Protein AF-A0A1H1W076-F1 (afdb_monomer_lite)

InterPro domains:
  IPR006626 Parallel beta-helix repeat [SM00710] (114-148)
  IPR006626 Parallel beta-helix repeat [SM00710] (149-171)
  IPR006626 Parallel beta-helix repeat [SM00710] (181-201)
  IPR006626 Parallel beta-helix repeat [SM00710] (210-231)
  IPR006626 Parallel beta-helix repeat [SM00710] (260-280)
  IPR006626 Parallel beta-helix repeat [SM00710] (293-324)
  IPR006626 Parallel beta-helix repeat [SM00710] (325-350)
  IPR006626 Parallel beta-helix repeat [SM00710] (353-384)
  IPR011050 Pectin lyase fold/virulence factor [SSF51126] (23-384)
  IPR012334 Pectin lyase fold [G3DSA:2.160.20.10] (39-392)
  IPR039448 Right handed beta helix domain [PF13229] (134-282)

Secondary structure (DSSP, 8-state):
--------------------------PPPEEEEE-SSS-HHHHHHHHHHHHHT-S-TTS-EEEEEPSSEEEESS-EEEES-EEEEEEES-TTS--EEEE-TT---SEEEEEES-EEEEEES-EEE-S----TT--S--TT-EEEEEES-EEEEEES-EEES-SSEEEEEE--TTPPSSEEEEEEEEES-EEES--EEE-PPPS-S---EEEEEEEES-EEES-SS-EEEE-SSTT-EEEEEES-EE--BSSSEEEEEES-EEEEEES-EEESBSSEEEEEE--TT-SS-----EEEEEES-EEES-SEEEEEE-PPPTTS----EEEEEEES-EEE----SSS-SEEEESS-EEEEEEES-EEES-SSS--EE-TT-EEEEEES-EETTEE--

Foldseek 3Di:
DDDDDDDDDDDPPDDDDDPPPPPPPCDPAAEDEAELDDPSVVVVLVVLAPQQPDPPLVGAHEHEYEADERADQEAREHERRHRYEYFYPDLVRGYEDEHHPNHDAQENYEYHNYEQYEYASHEYYWDDDDDLPDQDQDRSFEYYEYALYANYEYAHYEYEQGRAAPYEFEHDLPDAAEERTENYYYENYEYYAHAEHEPEDDDDLRGYAYEQHAYEHYEYEQHAHEHEQEDLHPDHEHAEAYQYEYDAYSDAEHYEAEQYEHYEHANYEAENYEHEPYDYEYPLVHQDDDEGAENYEDEHYEEYHHQAYEEHEQAAHNVRDTYEHEAYYYYHYEYENHQDAPDASYEYHNYAYEQYEHAQYEYEHHNYPHNYDGDPYYNYHYYNYYYPNHDDD

Organism: NCBI:txid546871

Sequence (393 aa):
MVTRRSALLLLAALGLGRGSAQAATTSPATTLTVTPTGDYFATVQAHLNTLARRADTGTRYTLQFAPGTYHLRNQWTVTGLQNVHLTSQDPAHPAVLTKGATWGGEYIARFYFGANIRVSDLSFVGNHVYTPADSVVHWADQGLWFASCHDTRVDHCTFTDIGNAAIRHNTSLDDAPGVHSYDHVIEDCTFNNCWQVTTTQEGGTKHGGSRYWTFQRNTLNRMRGAVKFASRTPGAHHGKILDNTWTPTTTNAAVELCSVDEVEVRGNTFTGIRGFVVNGYTNTAQPVGFPWGTNITFAGNTVDGAGDVFRLSFDAYPNGADPTGSNLVIDDNDISHVRTTDSDAIRVANGRVVGLRFTDNRFSAMGSRIVHAFGSSTGVVIAGNSRDGARYP

Radius of gyration: 22.36 Å; chains: 1; bounding box: 54×62×68 Å

Structure (mmCIF, N/CA/C/O backbone):
data_AF-A0A1H1W076-F1
#
_entry.id   AF-A0A1H1W076-F1
#
loop_
_atom_site.group_PDB
_atom_site.id
_atom_site.type_symbol
_atom_site.label_atom_id
_atom_site.label_alt_id
_atom_site.label_comp_id
_atom_site.label_asym_id
_atom_site.label_entity_id
_atom_site.label_seq_id
_atom_site.pdbx_PDB_ins_code
_atom_site.Cartn_x
_atom_site.Cartn_y
_atom_site.Cartn_z
_atom_site.occupancy
_atom_site.B_iso_or_equiv
_atom_site.auth_seq_id
_atom_site.auth_comp_id
_atom_site.auth_asym_id
_atom_site.auth_atom_id
_atom_site.pdbx_PDB_model_num
ATOM 1 N N . MET A 1 1 ? 7.878 -41.249 -36.503 1.00 38.44 1 MET A N 1
ATOM 2 C CA . MET A 1 1 ? 8.551 -42.224 -35.611 1.00 38.44 1 MET A CA 1
ATOM 3 C C . MET A 1 1 ? 9.986 -41.745 -35.481 1.00 38.44 1 MET A C 1
ATOM 5 O O . MET A 1 1 ? 10.651 -41.685 -36.494 1.00 38.44 1 MET A O 1
ATOM 9 N N . VAL A 1 2 ? 10.475 -41.210 -34.370 1.00 33.81 2 VAL A N 1
ATOM 10 C CA . VAL A 1 2 ? 10.440 -41.706 -32.993 1.00 33.81 2 VAL A CA 1
ATOM 11 C C . VAL A 1 2 ? 10.142 -40.542 -32.041 1.00 33.81 2 VAL A C 1
ATOM 13 O O . VAL A 1 2 ? 10.718 -39.467 -32.132 1.00 33.81 2 VAL A O 1
ATOM 16 N N . THR A 1 3 ? 9.183 -40.786 -31.158 1.00 34.12 3 THR A N 1
ATOM 17 C CA . THR A 1 3 ? 8.725 -39.962 -30.033 1.00 34.12 3 THR A CA 1
ATOM 18 C C . THR A 1 3 ? 9.766 -39.824 -28.922 1.00 34.12 3 THR A C 1
ATOM 20 O O . THR A 1 3 ? 10.493 -40.793 -28.695 1.00 34.12 3 THR A O 1
ATOM 23 N N . ARG A 1 4 ? 9.687 -38.718 -28.155 1.00 29.17 4 ARG A N 1
ATOM 24 C CA . ARG A 1 4 ? 10.017 -38.497 -26.713 1.00 29.17 4 ARG A CA 1
ATOM 25 C C . ARG A 1 4 ? 10.687 -37.116 -26.567 1.00 29.17 4 ARG A C 1
ATOM 27 O O . ARG A 1 4 ? 11.554 -36.800 -27.358 1.00 29.17 4 ARG A O 1
ATOM 34 N N . ARG A 1 5 ? 10.389 -36.249 -25.599 1.00 29.48 5 ARG A N 1
ATOM 35 C CA . ARG A 1 5 ? 9.612 -36.330 -24.355 1.00 29.48 5 ARG A CA 1
ATOM 36 C C . ARG A 1 5 ? 9.285 -34.896 -23.927 1.00 29.48 5 ARG A C 1
ATOM 38 O O . ARG A 1 5 ? 10.177 -34.056 -23.898 1.00 29.48 5 ARG A O 1
ATOM 45 N N . SER A 1 6 ? 8.033 -34.665 -23.553 1.00 32.50 6 SER A N 1
ATOM 46 C CA . SER A 1 6 ? 7.587 -33.508 -22.782 1.00 32.50 6 SER A CA 1
ATOM 47 C C . SER A 1 6 ? 8.297 -33.500 -21.426 1.00 32.50 6 SER A C 1
ATOM 49 O O . SER A 1 6 ? 8.219 -34.487 -20.691 1.00 32.50 6 SER A O 1
ATOM 51 N N . ALA A 1 7 ? 8.998 -32.415 -21.102 1.00 29.00 7 ALA A N 1
ATOM 52 C CA . ALA A 1 7 ? 9.530 -32.167 -19.768 1.00 29.00 7 ALA A CA 1
ATOM 53 C C . ALA A 1 7 ? 8.575 -31.211 -19.048 1.00 29.00 7 ALA A C 1
ATOM 55 O O . ALA A 1 7 ? 8.544 -30.012 -19.303 1.00 29.00 7 ALA A O 1
ATOM 56 N N . LEU A 1 8 ? 7.749 -31.815 -18.199 1.00 27.45 8 LEU A N 1
ATOM 57 C CA . LEU A 1 8 ? 6.900 -31.185 -17.201 1.00 27.45 8 LEU A CA 1
ATOM 58 C C . LEU A 1 8 ? 7.810 -30.417 -16.223 1.00 27.45 8 LEU A C 1
ATOM 60 O O . LEU A 1 8 ? 8.633 -31.042 -15.550 1.00 27.45 8 LEU A O 1
ATOM 64 N N . LEU A 1 9 ? 7.712 -29.086 -16.169 1.00 30.20 9 LEU A N 1
ATOM 65 C CA . LEU A 1 9 ? 8.436 -28.300 -15.170 1.00 30.20 9 LEU A CA 1
ATOM 66 C C . LEU A 1 9 ? 7.696 -28.419 -13.833 1.00 30.20 9 LEU A C 1
ATOM 68 O O . LEU A 1 9 ? 6.549 -28.002 -13.687 1.00 30.20 9 LEU A O 1
ATOM 72 N N . LEU A 1 10 ? 8.366 -29.064 -12.887 1.00 26.91 10 LEU A N 1
ATOM 73 C CA . LEU A 1 10 ? 7.917 -29.311 -11.529 1.00 26.91 10 LEU A CA 1
ATOM 74 C C . LEU A 1 10 ? 7.926 -27.986 -10.749 1.00 26.91 10 LEU A C 1
ATOM 76 O O . LEU A 1 10 ? 8.981 -27.381 -10.561 1.00 26.91 10 LEU A O 1
ATOM 80 N N . LEU A 1 11 ? 6.750 -27.550 -10.294 1.00 29.11 11 LEU A N 1
ATOM 81 C CA . LEU A 1 11 ? 6.584 -26.453 -9.342 1.00 29.11 11 LEU A CA 1
ATOM 82 C C . LEU A 1 11 ? 7.223 -26.873 -8.006 1.00 29.11 11 LEU A C 1
ATOM 84 O O . LEU A 1 11 ? 6.679 -27.706 -7.280 1.00 29.11 11 LEU A O 1
ATOM 88 N N . ALA A 1 12 ? 8.391 -26.324 -7.680 1.00 29.67 12 ALA A N 1
ATOM 89 C CA . ALA A 1 12 ? 9.001 -26.492 -6.366 1.00 29.67 12 ALA A CA 1
ATOM 90 C C . ALA A 1 12 ? 8.347 -25.519 -5.374 1.00 29.67 12 ALA A C 1
ATOM 92 O O . ALA A 1 12 ? 8.850 -24.432 -5.106 1.00 29.67 12 ALA A O 1
ATOM 93 N N . ALA A 1 13 ? 7.201 -25.927 -4.833 1.00 36.12 13 ALA A N 1
ATOM 94 C CA . ALA A 1 13 ? 6.641 -25.370 -3.612 1.00 36.12 13 ALA A CA 1
ATOM 95 C C . ALA A 1 13 ? 7.450 -25.889 -2.413 1.00 36.12 13 ALA A C 1
ATOM 97 O O . ALA A 1 13 ? 7.160 -26.962 -1.896 1.00 36.12 13 ALA A O 1
ATOM 98 N N . LEU A 1 14 ? 8.474 -25.153 -1.976 1.00 29.67 14 LEU A N 1
ATOM 99 C CA . LEU A 1 14 ? 9.199 -25.424 -0.729 1.00 29.67 14 LEU A CA 1
ATOM 100 C C . LEU A 1 14 ? 9.643 -24.100 -0.096 1.00 29.67 14 LEU A C 1
ATOM 102 O O . LEU A 1 14 ? 10.648 -23.511 -0.477 1.00 29.67 14 LEU A O 1
ATOM 106 N N . GLY A 1 15 ? 8.848 -23.640 0.869 1.00 28.67 15 GLY A N 1
ATOM 107 C CA . GLY A 1 15 ? 9.110 -22.433 1.656 1.00 28.67 15 GLY A CA 1
ATOM 108 C C . GLY A 1 15 ? 7.948 -21.992 2.552 1.00 28.67 15 GLY A C 1
ATOM 109 O O . GLY A 1 15 ? 7.884 -20.831 2.931 1.00 28.67 15 GLY A O 1
ATOM 110 N N . LEU A 1 16 ? 7.008 -22.887 2.877 1.00 36.59 16 LEU A N 1
ATOM 111 C CA . LEU A 1 16 ? 6.014 -22.673 3.930 1.00 36.59 16 LEU A CA 1
ATOM 112 C C . LEU A 1 16 ? 6.476 -23.424 5.180 1.00 36.59 16 LEU A C 1
ATOM 114 O O . LEU A 1 16 ? 6.319 -24.634 5.304 1.00 36.59 16 LEU A O 1
ATOM 118 N N . GLY A 1 17 ? 7.074 -22.680 6.100 1.00 30.05 17 GLY A N 1
ATOM 119 C CA . GLY A 1 17 ? 7.395 -23.103 7.457 1.00 30.05 17 GLY A CA 1
ATOM 120 C C . GLY A 1 17 ? 7.940 -21.872 8.168 1.00 30.05 17 GLY A C 1
ATOM 121 O O . GLY A 1 17 ? 9.047 -21.448 7.881 1.00 30.05 17 GLY A O 1
ATOM 122 N N . ARG A 1 18 ? 7.207 -21.197 9.052 1.00 34.53 18 ARG A N 1
ATOM 123 C CA . ARG A 1 18 ? 6.439 -21.735 10.173 1.00 34.53 18 ARG A CA 1
ATOM 124 C C . ARG A 1 18 ? 5.202 -20.868 10.427 1.00 34.53 18 ARG A C 1
ATOM 126 O O . ARG A 1 18 ? 5.282 -19.875 11.133 1.00 34.53 18 ARG A O 1
ATOM 133 N N . GLY A 1 19 ? 4.052 -21.285 9.911 1.00 30.75 19 GLY A N 1
ATOM 134 C CA . GLY A 1 19 ? 2.794 -21.006 10.591 1.00 30.75 19 GLY A CA 1
ATOM 135 C C . GLY A 1 19 ? 2.608 -22.124 11.601 1.00 30.75 19 GLY A C 1
ATOM 136 O O . GLY A 1 19 ? 2.270 -23.242 11.217 1.00 30.75 19 GLY A O 1
ATOM 137 N N . SER A 1 20 ? 2.893 -21.875 12.876 1.00 33.06 20 SER A N 1
ATOM 138 C CA . SER A 1 20 ? 2.360 -22.731 13.928 1.00 33.06 20 SER A CA 1
ATOM 139 C C . SER A 1 20 ? 0.842 -22.644 13.830 1.00 33.06 20 SER A C 1
ATOM 141 O O . SER A 1 20 ? 0.233 -21.701 14.328 1.00 33.06 20 SER A O 1
ATOM 143 N N . ALA A 1 21 ? 0.239 -23.622 13.157 1.00 34.47 21 ALA A N 1
ATOM 144 C CA . ALA A 1 21 ? -1.162 -23.955 13.310 1.00 34.47 21 ALA A CA 1
ATOM 145 C C . ALA A 1 21 ? -1.350 -24.434 14.753 1.00 34.47 21 ALA A C 1
ATOM 147 O O . ALA A 1 21 ? -1.397 -25.626 15.047 1.00 34.47 21 ALA A O 1
ATOM 148 N N . GLN A 1 22 ? -1.401 -23.481 15.681 1.00 34.19 22 GLN A N 1
ATOM 149 C CA . GLN A 1 22 ? -2.099 -23.691 16.927 1.00 34.19 22 GLN A CA 1
ATOM 150 C C . GLN A 1 22 ? -3.551 -23.857 16.500 1.00 34.19 22 GLN A C 1
ATOM 152 O O . GLN A 1 22 ? -4.176 -22.917 16.010 1.00 34.19 22 GLN A O 1
ATOM 157 N N . ALA A 1 23 ? -4.041 -25.095 16.568 1.00 32.72 23 ALA A N 1
ATOM 158 C CA . ALA A 1 23 ? -5.455 -25.379 16.441 1.00 32.72 23 ALA A CA 1
ATOM 159 C C . ALA A 1 23 ? -6.182 -24.395 17.361 1.00 32.72 23 ALA A C 1
ATOM 161 O O . ALA A 1 23 ? -6.024 -24.453 18.581 1.00 32.72 23 ALA A O 1
ATOM 162 N N . ALA A 1 24 ? -6.888 -23.436 16.761 1.00 39.03 24 ALA A N 1
ATOM 163 C CA . ALA A 1 24 ? -7.689 -22.478 17.487 1.00 39.03 24 ALA A CA 1
ATOM 164 C C . ALA A 1 24 ? -8.783 -23.280 18.188 1.00 39.03 24 ALA A C 1
ATOM 166 O O . ALA A 1 24 ? -9.799 -23.629 17.592 1.00 39.03 24 ALA A O 1
ATOM 167 N N . THR A 1 25 ? -8.556 -23.618 19.453 1.00 35.50 25 THR A N 1
ATOM 168 C CA . THR A 1 25 ? -9.632 -23.947 20.374 1.00 35.50 25 THR A CA 1
ATOM 169 C C . THR A 1 25 ? -10.514 -22.709 20.412 1.00 35.50 25 THR A C 1
ATOM 171 O O . THR A 1 25 ? -10.170 -21.708 21.039 1.00 35.50 25 THR A O 1
ATOM 174 N N . THR A 1 26 ? -11.596 -22.730 19.635 1.00 40.66 26 THR A N 1
ATOM 175 C CA . THR A 1 26 ? -12.584 -21.659 19.553 1.00 40.66 26 THR A CA 1
ATOM 176 C C . THR A 1 26 ? -13.346 -21.612 20.868 1.00 40.66 26 THR A C 1
ATOM 178 O O . THR A 1 26 ? -14.458 -22.127 20.976 1.00 40.66 26 THR A O 1
ATOM 181 N N . SER A 1 27 ? -12.742 -21.008 21.891 1.00 46.50 27 SER A N 1
ATOM 182 C CA . SER A 1 27 ? -13.518 -20.416 22.972 1.00 46.50 27 SER A CA 1
ATOM 183 C C . SER A 1 27 ? -14.518 -19.447 22.329 1.00 46.50 27 SER A C 1
ATOM 185 O O . SER A 1 27 ? -14.125 -18.709 21.416 1.00 46.50 27 SER A O 1
ATOM 187 N N . PRO A 1 28 ? -15.801 -19.460 22.728 1.00 53.56 28 PRO A N 1
ATOM 188 C CA . PRO A 1 28 ? -16.787 -18.541 22.175 1.00 53.56 28 PRO A CA 1
ATOM 189 C C . PRO A 1 28 ? -16.286 -17.106 22.359 1.00 53.56 28 PRO A C 1
ATOM 191 O O . PRO A 1 28 ? -15.882 -16.725 23.457 1.00 53.56 28 PRO A O 1
ATOM 194 N N . ALA A 1 29 ? -16.244 -16.335 21.271 1.00 66.25 29 ALA A N 1
ATOM 195 C CA . ALA A 1 29 ? -15.734 -14.973 21.311 1.00 66.25 29 ALA A CA 1
ATOM 196 C C . ALA A 1 29 ? -16.646 -14.105 22.187 1.00 66.25 29 ALA A C 1
ATOM 198 O O . ALA A 1 29 ? -17.836 -13.950 21.899 1.00 66.25 29 ALA A O 1
ATOM 199 N N . THR A 1 30 ? -16.092 -13.520 23.247 1.00 88.38 30 THR A N 1
ATOM 200 C CA . THR A 1 30 ? -16.828 -12.560 24.072 1.00 88.38 30 THR A CA 1
ATOM 201 C C . THR A 1 30 ? -17.052 -11.294 23.250 1.00 88.38 30 THR A C 1
ATOM 203 O O . THR A 1 30 ? -16.095 -10.670 22.785 1.00 88.38 30 THR A O 1
ATOM 206 N N . THR A 1 31 ? -18.316 -10.931 23.038 1.00 95.00 31 THR A N 1
ATOM 207 C CA . THR A 1 31 ? -18.697 -9.808 22.172 1.00 95.00 31 THR A CA 1
ATOM 208 C C . THR A 1 31 ? -19.113 -8.600 23.006 1.00 95.00 31 THR A C 1
ATOM 210 O O . THR A 1 31 ? -19.954 -8.710 23.894 1.00 95.00 31 THR A O 1
ATOM 213 N N . LEU A 1 32 ? -18.520 -7.445 22.709 1.00 95.88 32 LEU A N 1
ATOM 214 C CA . LEU A 1 32 ? -18.903 -6.132 23.219 1.00 95.88 32 LEU A CA 1
ATOM 215 C C . LEU A 1 32 ? -19.533 -5.348 22.069 1.00 95.88 32 LEU A C 1
ATOM 217 O O . LEU A 1 32 ? -18.912 -5.221 21.016 1.00 95.88 32 LEU A O 1
ATOM 221 N N . THR A 1 33 ? -20.741 -4.822 22.254 1.00 95.38 33 THR A N 1
ATOM 222 C CA . THR A 1 33 ? -21.458 -4.093 21.199 1.00 95.38 33 THR A CA 1
ATOM 223 C C . THR A 1 33 ? -21.408 -2.589 21.432 1.00 95.38 33 THR A C 1
ATOM 225 O O . THR A 1 33 ? -21.592 -2.118 22.552 1.00 95.38 33 THR A O 1
ATOM 228 N N . VAL A 1 34 ? -21.216 -1.828 20.356 1.00 96.56 34 VAL A N 1
ATOM 229 C CA . VAL A 1 34 ? -21.262 -0.363 20.351 1.00 96.56 34 VAL A CA 1
ATOM 230 C C . VAL A 1 34 ? -22.357 0.097 19.400 1.00 96.56 34 VAL A C 1
ATOM 232 O O . VAL A 1 34 ? -22.385 -0.309 18.243 1.00 96.56 34 VAL A O 1
ATOM 235 N N . THR A 1 35 ? -23.231 0.991 19.853 1.00 95.75 35 THR A N 1
ATOM 236 C CA . THR A 1 35 ? -24.290 1.604 19.034 1.00 95.75 35 THR A CA 1
ATOM 237 C C . THR A 1 35 ? -23.903 3.011 18.571 1.00 95.75 35 THR A C 1
ATOM 239 O O . THR A 1 35 ? -23.186 3.687 19.305 1.00 95.75 35 THR A O 1
ATOM 242 N N . PRO A 1 36 ? -24.412 3.514 17.430 1.00 92.62 36 PRO A N 1
ATOM 243 C CA . PRO A 1 36 ? -24.129 4.877 16.954 1.00 92.62 36 PRO A CA 1
ATOM 244 C C . PRO A 1 36 ? -24.851 5.979 17.756 1.00 92.62 36 PRO A C 1
ATOM 246 O O . PRO A 1 36 ? -24.712 7.166 17.467 1.00 92.62 36 PRO A O 1
ATOM 249 N N . THR A 1 37 ? -25.636 5.609 18.768 1.00 88.31 37 THR A N 1
ATOM 250 C CA . THR A 1 37 ? -26.328 6.523 19.683 1.00 88.31 37 THR A CA 1
ATOM 251 C C . THR A 1 37 ? -25.562 6.702 20.992 1.00 88.31 37 THR A C 1
ATOM 253 O O . THR A 1 37 ? -24.918 5.769 21.467 1.00 88.31 37 THR A O 1
ATOM 256 N N . GLY A 1 38 ? -25.698 7.872 21.621 1.00 89.50 38 GLY A N 1
ATOM 257 C CA . GLY A 1 38 ? -24.999 8.198 22.867 1.00 89.50 38 GLY A CA 1
ATOM 258 C C . GLY A 1 38 ? -23.544 8.617 22.636 1.00 89.50 38 GLY A C 1
ATOM 259 O O . GLY A 1 38 ? -23.186 9.075 21.552 1.00 89.50 38 GLY A O 1
ATOM 260 N N . ASP A 1 39 ? -22.705 8.482 23.664 1.00 87.88 39 ASP A N 1
ATOM 261 C CA . ASP A 1 39 ? -21.272 8.793 23.583 1.00 87.88 39 ASP A CA 1
ATOM 262 C C . ASP A 1 39 ? -20.457 7.567 23.140 1.00 87.88 39 ASP A C 1
ATOM 264 O O . ASP A 1 39 ? -19.659 7.002 23.891 1.00 87.88 39 ASP A O 1
ATOM 268 N N . TYR A 1 40 ? -20.669 7.134 21.895 1.00 92.50 40 TYR A N 1
ATOM 269 C CA . TYR A 1 40 ? -19.956 5.988 21.320 1.00 92.50 40 TYR A CA 1
ATOM 270 C C . TYR A 1 40 ? -18.437 6.167 21.316 1.00 92.50 40 TYR A C 1
ATOM 272 O O . TYR A 1 40 ? -17.711 5.177 21.368 1.00 92.50 40 TYR A O 1
ATOM 280 N N . PHE A 1 41 ? -17.933 7.405 21.268 1.00 92.25 41 PHE A N 1
ATOM 281 C CA . PHE A 1 41 ? -16.496 7.651 21.318 1.00 92.25 41 PHE A CA 1
ATOM 282 C C . PHE A 1 41 ? -15.925 7.196 22.665 1.00 92.25 41 PHE A C 1
ATOM 284 O O . PHE A 1 41 ? -14.987 6.393 22.684 1.00 92.25 41 PHE A O 1
ATOM 291 N N . ALA A 1 42 ? -16.513 7.663 23.772 1.00 93.12 42 ALA A N 1
ATOM 292 C CA . ALA A 1 42 ? -16.099 7.262 25.112 1.00 93.12 42 ALA A CA 1
ATOM 293 C C . ALA A 1 42 ? -16.330 5.764 25.350 1.00 93.12 42 ALA A C 1
ATOM 295 O O . ALA A 1 42 ? -15.467 5.099 25.923 1.00 93.12 42 ALA A O 1
ATOM 296 N N . THR A 1 43 ? -17.448 5.212 24.864 1.00 95.25 43 THR A N 1
ATOM 297 C CA . THR A 1 43 ? -17.749 3.777 24.971 1.00 95.25 43 THR A CA 1
ATOM 298 C C . THR A 1 43 ? -16.693 2.916 24.279 1.00 95.25 43 THR A C 1
ATOM 300 O O . THR A 1 43 ? -16.164 1.991 24.895 1.00 95.25 43 THR A O 1
ATOM 303 N N . VAL A 1 44 ? -16.327 3.234 23.032 1.00 96.56 44 VAL A N 1
ATOM 304 C CA . VAL A 1 44 ? -15.285 2.495 22.301 1.00 96.56 44 VAL A CA 1
ATOM 305 C C . VAL A 1 44 ? -13.947 2.605 23.021 1.00 96.56 44 VAL A C 1
ATOM 307 O O . VAL A 1 44 ? -13.305 1.585 23.264 1.00 96.56 44 VAL A O 1
ATOM 310 N N . GLN A 1 45 ? -13.536 3.813 23.418 1.00 96.81 45 GLN A N 1
ATOM 311 C CA . GLN A 1 45 ? -12.269 4.003 24.123 1.00 96.81 45 GLN A CA 1
ATOM 312 C C . GLN A 1 45 ? -12.232 3.227 25.450 1.00 96.81 45 GLN A C 1
ATOM 314 O O . GLN A 1 45 ? -11.209 2.623 25.778 1.00 96.81 45 GLN A O 1
ATOM 319 N N . ALA A 1 46 ? -13.338 3.199 26.199 1.00 96.31 46 ALA A N 1
ATOM 320 C CA . ALA A 1 46 ? -13.456 2.418 27.426 1.00 96.31 46 ALA A CA 1
ATOM 321 C C . ALA A 1 46 ? -13.332 0.913 27.150 1.00 96.31 46 ALA A C 1
ATOM 323 O O . ALA A 1 46 ? -12.541 0.244 27.813 1.00 96.31 46 ALA A O 1
ATOM 324 N N . HIS A 1 47 ? -14.032 0.388 26.139 1.00 97.25 47 HIS A N 1
ATOM 325 C CA . HIS A 1 47 ? -13.913 -1.017 25.747 1.00 97.25 47 HIS A CA 1
ATOM 326 C C . HIS A 1 47 ? -12.493 -1.383 25.317 1.00 97.25 47 HIS A C 1
ATOM 328 O O . HIS A 1 47 ? -11.954 -2.371 25.810 1.00 97.25 47 HIS A O 1
ATOM 334 N N . LEU A 1 48 ? -11.850 -0.575 24.470 1.00 97.62 48 LEU A N 1
ATOM 335 C CA . LEU A 1 48 ? -10.462 -0.800 24.056 1.00 97.62 48 LEU A CA 1
ATOM 336 C C . LEU A 1 48 ? -9.509 -0.811 25.260 1.00 97.62 48 LEU A C 1
ATOM 338 O O . LEU A 1 48 ? -8.671 -1.705 25.368 1.00 97.62 48 LEU A O 1
ATOM 342 N N . ASN A 1 49 ? -9.675 0.122 26.202 1.00 97.12 49 ASN A N 1
ATOM 343 C CA . ASN A 1 49 ? -8.871 0.178 27.425 1.00 97.12 49 ASN A CA 1
ATOM 344 C C . ASN A 1 49 ? -9.078 -1.048 28.324 1.00 97.12 49 ASN A C 1
ATOM 346 O O . ASN A 1 49 ? -8.111 -1.555 28.892 1.00 97.12 49 ASN A O 1
ATOM 350 N N . THR A 1 50 ? -10.315 -1.527 28.465 1.00 96.00 50 THR A N 1
ATOM 351 C CA . THR A 1 50 ? -10.618 -2.751 29.217 1.00 96.00 50 THR A CA 1
ATOM 352 C C . THR A 1 50 ? -9.990 -3.970 28.548 1.00 96.00 50 THR A C 1
ATOM 354 O O . THR A 1 50 ? -9.314 -4.750 29.216 1.00 96.00 50 THR A O 1
ATOM 357 N N . LEU A 1 51 ? -10.153 -4.110 27.229 1.00 96.50 51 LEU A N 1
ATOM 358 C CA . LEU A 1 51 ? -9.603 -5.227 26.460 1.00 96.50 51 LEU A CA 1
ATOM 359 C C . LEU A 1 51 ? -8.071 -5.266 26.504 1.00 96.50 51 LEU A C 1
ATOM 361 O O . LEU A 1 51 ? -7.501 -6.347 26.591 1.00 96.50 51 LEU A O 1
ATOM 365 N N . ALA A 1 52 ? -7.405 -4.110 26.502 1.00 96.31 52 ALA A N 1
ATOM 366 C CA . ALA A 1 52 ? -5.948 -4.019 26.601 1.00 96.31 52 ALA A CA 1
ATOM 367 C C . ALA A 1 52 ? -5.386 -4.347 27.998 1.00 96.31 52 ALA A C 1
ATOM 369 O O . ALA A 1 52 ? -4.202 -4.638 28.132 1.00 96.31 52 ALA A O 1
ATOM 370 N N . ARG A 1 53 ? -6.210 -4.293 29.054 1.00 95.81 53 ARG A N 1
ATOM 371 C CA . ARG A 1 53 ? -5.792 -4.552 30.448 1.00 95.81 53 ARG A CA 1
ATOM 372 C C . ARG A 1 53 ? -6.191 -5.933 30.960 1.00 95.81 53 ARG A C 1
ATOM 374 O O . ARG A 1 53 ? -5.968 -6.235 32.132 1.00 95.81 53 ARG A O 1
ATOM 381 N N . ARG A 1 54 ? -6.822 -6.752 30.121 1.00 94.00 54 ARG A N 1
ATOM 382 C CA . ARG A 1 54 ? -7.312 -8.067 30.528 1.00 94.00 54 ARG A CA 1
ATOM 383 C C . ARG A 1 54 ? -6.151 -9.031 30.783 1.00 94.00 54 ARG A C 1
ATOM 385 O O . ARG A 1 54 ? -5.141 -8.995 30.085 1.00 94.00 54 ARG A O 1
ATOM 392 N N . ALA A 1 55 ? -6.309 -9.908 31.771 1.00 93.44 55 ALA A N 1
ATOM 393 C CA . ALA A 1 55 ? -5.310 -10.930 32.083 1.00 93.44 55 ALA A CA 1
ATOM 394 C C . ALA A 1 55 ? -5.366 -12.123 31.109 1.00 93.44 55 ALA A C 1
ATOM 396 O O . ALA A 1 55 ? -4.356 -12.775 30.862 1.00 93.44 55 ALA A O 1
ATOM 397 N N . ASP A 1 56 ? -6.537 -12.404 30.532 1.00 92.31 56 ASP A N 1
ATOM 398 C CA . ASP A 1 56 ? -6.786 -13.500 29.595 1.00 92.31 56 ASP A CA 1
ATOM 399 C C . ASP A 1 56 ? -6.444 -13.094 28.154 1.00 92.31 56 ASP A C 1
ATOM 401 O O . ASP A 1 56 ? -7.284 -13.082 27.250 1.00 92.31 56 ASP A O 1
ATOM 405 N N . THR A 1 57 ? -5.185 -12.732 27.909 1.00 89.38 57 THR A N 1
ATOM 406 C CA . THR A 1 57 ? -4.784 -12.225 26.592 1.00 89.38 57 THR A CA 1
ATOM 407 C C . THR A 1 57 ? -5.023 -13.236 25.475 1.00 89.38 57 THR A C 1
ATOM 409 O O . THR A 1 57 ? -5.352 -12.802 24.380 1.00 89.38 57 THR A O 1
ATOM 412 N N . GLY A 1 58 ? -4.994 -14.548 25.742 1.00 89.69 58 GLY A N 1
ATOM 413 C CA . GLY A 1 58 ? -5.264 -15.616 24.766 1.00 89.69 58 GLY A CA 1
ATOM 414 C C . GLY A 1 58 ? -6.724 -15.779 24.312 1.00 89.69 58 GLY A C 1
ATOM 415 O O . GLY A 1 58 ? -6.972 -16.419 23.292 1.00 89.69 58 GLY A O 1
ATOM 416 N N . THR A 1 59 ? -7.699 -15.213 25.027 1.00 92.19 59 THR A N 1
ATOM 417 C CA . THR A 1 59 ? -9.120 -15.301 24.648 1.00 92.19 59 THR A CA 1
ATOM 418 C C . THR A 1 59 ? -9.426 -14.331 23.510 1.00 92.19 59 THR A C 1
ATOM 420 O O . THR A 1 59 ? -9.049 -13.166 23.577 1.00 92.19 59 THR A O 1
ATOM 423 N N . ARG A 1 60 ? -10.162 -14.755 22.478 1.00 94.62 60 ARG A N 1
ATOM 424 C CA . ARG A 1 60 ? -10.611 -13.837 21.421 1.00 94.62 60 ARG A CA 1
ATOM 425 C C . ARG A 1 60 ? -11.810 -13.010 21.884 1.00 94.62 60 ARG A C 1
ATOM 427 O O . ARG A 1 60 ? -12.807 -13.568 22.332 1.00 94.62 60 ARG A O 1
ATOM 434 N N . TYR A 1 61 ? -11.736 -11.696 21.689 1.00 97.19 61 TYR A N 1
ATOM 435 C CA . TYR A 1 61 ? -12.865 -10.785 21.894 1.00 97.19 61 TYR A CA 1
ATOM 436 C C . TYR A 1 61 ? -13.267 -10.114 20.586 1.00 97.19 61 TYR A C 1
ATOM 438 O O . TYR A 1 61 ? -12.418 -9.827 19.738 1.00 97.19 61 TYR A O 1
ATOM 446 N N . THR A 1 62 ? -14.555 -9.820 20.460 1.00 97.69 62 THR A N 1
ATOM 447 C CA . THR A 1 62 ? -15.102 -9.044 19.350 1.00 97.69 62 THR A CA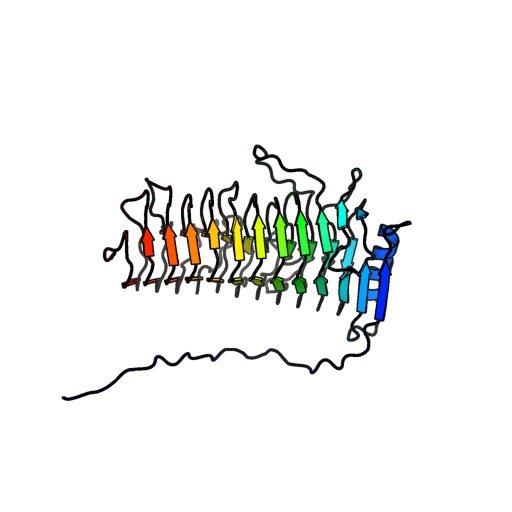 1
ATOM 448 C C . THR A 1 62 ? -15.640 -7.722 19.883 1.00 97.69 62 THR A C 1
ATOM 450 O O . THR A 1 62 ? -16.476 -7.713 20.782 1.00 97.69 62 THR A O 1
ATOM 453 N N . LEU A 1 63 ? -15.180 -6.604 19.324 1.00 97.81 63 LEU A N 1
ATOM 454 C CA . LEU A 1 63 ? -15.818 -5.301 19.476 1.00 97.81 63 LEU A CA 1
ATOM 455 C C . LEU A 1 63 ? -16.674 -5.056 18.231 1.00 97.81 63 LEU A C 1
ATOM 457 O O . LEU A 1 63 ? -16.150 -4.792 17.149 1.00 97.81 63 LEU A O 1
ATOM 461 N N . GLN A 1 64 ? -17.985 -5.196 18.386 1.00 97.69 64 GLN A N 1
ATOM 462 C CA . GLN A 1 64 ? -18.938 -5.198 17.288 1.00 97.69 64 GLN A CA 1
ATOM 463 C C . GLN A 1 64 ? -19.706 -3.875 17.217 1.00 97.69 64 GLN A C 1
ATOM 465 O O . GLN A 1 64 ? -20.324 -3.446 18.190 1.00 97.69 64 GLN A O 1
ATOM 470 N N . PHE A 1 65 ? -19.690 -3.232 16.056 1.00 98.44 65 PHE A N 1
ATOM 471 C CA . PHE A 1 65 ? -20.376 -1.968 15.806 1.00 98.44 65 PHE A CA 1
ATOM 472 C C . PHE A 1 65 ? -21.727 -2.231 15.142 1.00 98.44 65 PHE A C 1
ATOM 474 O O . PHE A 1 65 ? -21.780 -2.803 14.051 1.00 98.44 65 PHE A O 1
ATOM 481 N N . ALA A 1 66 ? -22.815 -1.804 15.782 1.00 97.88 66 ALA A N 1
ATOM 482 C CA . ALA A 1 66 ? -24.135 -1.822 15.161 1.00 97.88 66 ALA A CA 1
ATOM 483 C C . ALA A 1 66 ? -24.147 -0.954 13.882 1.00 97.88 66 ALA A C 1
ATOM 485 O O . ALA A 1 66 ? -23.386 0.013 13.790 1.00 97.88 66 ALA A O 1
ATOM 486 N N . PRO A 1 67 ? -24.998 -1.258 12.889 1.00 97.75 67 PRO A N 1
ATOM 487 C CA . PRO A 1 67 ? -25.069 -0.474 11.659 1.00 97.75 67 PRO A CA 1
ATOM 488 C C . PRO A 1 67 ? -25.390 0.997 11.930 1.00 97.75 67 PRO A C 1
ATOM 490 O O . PRO A 1 67 ? -26.184 1.324 12.816 1.00 97.75 67 PRO A O 1
ATOM 493 N N . GLY A 1 68 ? -24.794 1.884 11.137 1.00 97.38 68 GLY A N 1
ATOM 494 C CA . GLY A 1 68 ? -25.019 3.325 11.217 1.00 97.38 68 GLY A CA 1
ATOM 495 C C . GLY A 1 68 ? -23.735 4.144 11.181 1.00 97.38 68 GLY A C 1
ATOM 496 O O . GLY A 1 68 ? -22.631 3.614 11.051 1.00 97.38 68 GLY A O 1
ATOM 497 N N . THR A 1 69 ? -23.894 5.462 11.290 1.00 97.19 69 THR A N 1
ATOM 498 C CA . THR A 1 69 ? -22.792 6.423 11.183 1.00 97.19 69 THR A CA 1
ATOM 499 C C . THR A 1 69 ? -22.346 6.915 12.556 1.00 97.19 69 THR A C 1
ATOM 501 O O . THR A 1 69 ? -23.143 7.412 13.349 1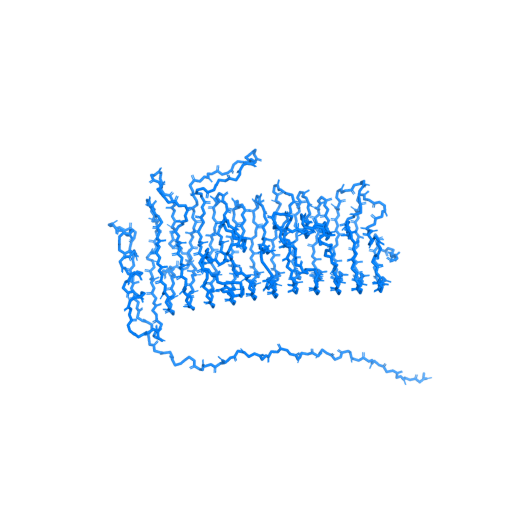.00 97.19 69 THR A O 1
ATOM 504 N N . TYR A 1 70 ? -21.044 6.828 12.804 1.00 97.12 70 TYR A N 1
ATOM 505 C CA . TYR A 1 70 ? -20.360 7.264 14.013 1.00 97.12 70 TYR A CA 1
ATOM 506 C C . TYR A 1 70 ? -19.526 8.504 13.672 1.00 97.12 70 TYR A C 1
ATOM 508 O O . TYR A 1 70 ? -18.460 8.401 13.066 1.00 97.12 70 TYR A O 1
ATOM 516 N N . HIS A 1 71 ? -20.014 9.686 14.050 1.00 94.81 71 HIS A N 1
ATOM 517 C CA . HIS A 1 71 ? -19.344 10.974 13.837 1.00 94.81 71 HIS A CA 1
ATOM 518 C C . HIS A 1 71 ? -18.283 11.245 14.911 1.00 94.81 71 HIS A C 1
ATOM 520 O O . HIS A 1 71 ? -18.500 11.952 15.899 1.00 94.81 71 HIS A O 1
ATOM 526 N N . LEU A 1 72 ? -17.105 10.673 14.707 1.00 94.25 72 LEU A N 1
ATOM 527 C CA . LEU A 1 72 ? -16.000 10.746 15.647 1.00 94.25 72 LEU A CA 1
ATOM 528 C C . LEU A 1 72 ? -15.506 12.187 15.810 1.00 94.25 72 LEU A C 1
ATOM 530 O O . LEU A 1 72 ? -15.354 12.930 14.842 1.00 94.25 72 LEU A O 1
ATOM 534 N N . ARG A 1 73 ? -15.214 12.580 17.050 1.00 91.88 73 ARG A N 1
ATOM 535 C CA . ARG A 1 73 ? -14.672 13.913 17.369 1.00 91.88 73 ARG A CA 1
ATOM 536 C C . ARG A 1 73 ? -13.174 13.884 17.659 1.00 91.88 73 ARG A C 1
ATOM 538 O O . ARG A 1 73 ? -12.529 14.925 17.631 1.00 91.88 73 ARG A O 1
ATOM 545 N N . ASN A 1 74 ? -12.621 12.708 17.944 1.00 93.50 74 ASN A N 1
ATOM 546 C CA . ASN A 1 74 ? -11.213 12.532 18.263 1.00 93.50 74 ASN A CA 1
ATOM 547 C C . ASN A 1 74 ? -10.752 11.105 17.930 1.00 93.50 74 ASN A C 1
ATOM 549 O O . ASN A 1 74 ? -11.571 10.238 17.618 1.00 93.50 74 ASN A O 1
ATOM 553 N N . GLN A 1 75 ? -9.444 10.878 18.005 1.00 95.31 75 GLN A N 1
ATOM 554 C CA . GLN A 1 75 ? -8.807 9.590 17.768 1.00 95.31 75 GLN A CA 1
ATOM 555 C C . GLN A 1 75 ? -8.991 8.622 18.937 1.00 95.31 75 GLN A C 1
ATOM 557 O O . GLN A 1 75 ? -8.906 9.023 20.100 1.00 95.31 75 GLN A O 1
ATOM 562 N N . TRP A 1 76 ? -9.153 7.334 18.634 1.00 96.94 76 TRP A N 1
ATOM 563 C CA . TRP A 1 76 ? -8.935 6.283 19.625 1.00 96.94 76 TRP A CA 1
ATOM 564 C C . TRP A 1 76 ? -7.457 5.946 19.718 1.00 96.94 76 TRP A C 1
ATOM 566 O O . TRP A 1 76 ? -6.741 5.916 18.716 1.00 96.94 76 TRP A O 1
ATOM 576 N N . THR A 1 77 ? -6.969 5.697 20.924 1.00 96.69 77 THR A N 1
ATOM 577 C CA . THR A 1 77 ? -5.583 5.276 21.135 1.00 96.69 77 THR A CA 1
ATOM 578 C C . THR A 1 77 ? -5.538 4.183 22.181 1.00 96.69 77 THR A C 1
ATOM 580 O O . THR A 1 77 ? -6.093 4.332 23.268 1.00 96.69 77 THR A O 1
ATOM 583 N N . VAL A 1 78 ? -4.889 3.074 21.845 1.00 97.12 78 VAL A N 1
ATOM 584 C CA . VAL A 1 78 ? -4.737 1.934 22.743 1.00 97.12 78 VAL A CA 1
ATOM 585 C C . VAL A 1 78 ? -3.359 1.314 22.575 1.00 97.12 78 VAL A C 1
ATOM 587 O O . VAL A 1 78 ? -2.848 1.186 21.463 1.00 97.12 78 VAL A O 1
ATOM 590 N N . THR A 1 79 ? -2.770 0.919 23.697 1.00 96.19 79 THR A N 1
ATOM 591 C CA . THR A 1 79 ? -1.480 0.234 23.753 1.00 96.19 79 THR A CA 1
ATOM 592 C C . THR A 1 79 ? -1.684 -1.179 24.274 1.00 96.19 79 THR A C 1
ATOM 594 O O . THR A 1 79 ? -2.422 -1.360 25.239 1.00 96.19 79 THR A O 1
ATOM 597 N N . GLY A 1 80 ? -1.025 -2.169 23.672 1.00 95.62 80 GLY A N 1
ATOM 598 C CA . GLY A 1 80 ? -1.038 -3.546 24.168 1.00 95.62 80 GLY A CA 1
ATOM 599 C C . GLY A 1 80 ? -2.338 -4.303 23.899 1.00 95.62 80 GLY A C 1
ATOM 600 O O . GLY A 1 80 ? -2.652 -5.243 24.623 1.00 95.62 80 GLY A O 1
ATOM 601 N N . LEU A 1 81 ? -3.123 -3.905 22.891 1.00 97.38 81 LEU A N 1
ATOM 602 C CA . LEU A 1 81 ? -4.336 -4.636 22.516 1.00 97.38 81 LEU A CA 1
ATOM 603 C C . LEU A 1 81 ? -3.960 -6.006 21.926 1.00 97.38 81 LEU A C 1
ATOM 605 O O . LEU A 1 81 ? -3.153 -6.066 20.999 1.00 97.38 81 LEU A O 1
ATOM 609 N N . GLN A 1 82 ? -4.546 -7.092 22.440 1.00 96.75 82 GLN A N 1
ATOM 610 C CA . GLN A 1 82 ? -4.227 -8.458 22.002 1.00 96.75 82 GLN A CA 1
ATOM 611 C C . GLN A 1 82 ? -5.478 -9.263 21.653 1.00 96.75 82 GLN A C 1
ATOM 613 O O . GLN A 1 82 ? -6.460 -9.202 22.389 1.00 96.75 82 GLN A O 1
ATOM 618 N N . ASN A 1 83 ? -5.447 -10.063 20.581 1.00 97.19 83 ASN A N 1
ATOM 619 C CA . ASN A 1 83 ? -6.514 -11.012 20.213 1.00 97.19 83 ASN A CA 1
ATOM 620 C C . ASN A 1 83 ? -7.918 -10.358 20.184 1.00 97.19 83 ASN A C 1
ATOM 622 O O . ASN A 1 83 ? -8.857 -10.818 20.848 1.00 97.19 83 ASN A O 1
ATOM 626 N N . VAL A 1 84 ? -8.055 -9.247 19.449 1.00 98.12 84 VAL A N 1
ATOM 627 C CA . VAL A 1 84 ? -9.316 -8.492 19.316 1.00 98.12 84 VAL A CA 1
ATOM 628 C C . VAL A 1 84 ? -9.712 -8.358 17.853 1.00 98.12 84 VAL A C 1
ATOM 630 O O . VAL A 1 84 ? -8.894 -8.025 16.999 1.00 98.12 84 VAL A O 1
ATOM 633 N N . HIS A 1 85 ? -10.996 -8.574 17.578 1.00 98.50 85 HIS A N 1
ATOM 634 C CA . HIS A 1 85 ? -11.616 -8.335 16.281 1.00 9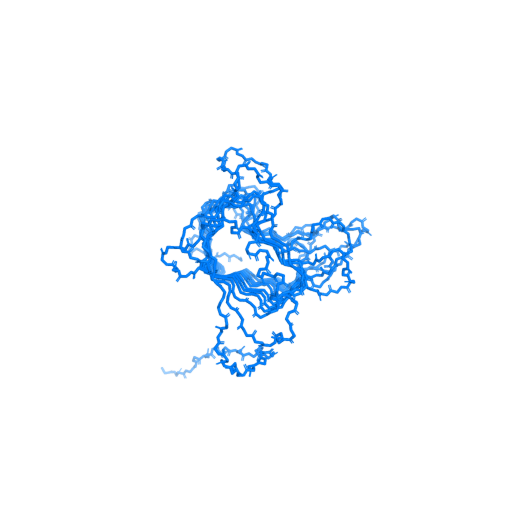8.50 85 HIS A CA 1
ATOM 635 C C . HIS A 1 85 ? -12.586 -7.154 16.372 1.00 98.50 85 HIS A C 1
ATOM 637 O O . HIS A 1 85 ? -13.583 -7.224 17.082 1.00 98.50 85 HIS A O 1
ATOM 643 N N . LEU A 1 86 ? -12.288 -6.063 15.671 1.00 98.62 86 LEU A N 1
ATOM 644 C CA . LEU A 1 86 ? -13.185 -4.928 15.488 1.00 98.62 86 LEU A CA 1
ATOM 645 C C . LEU A 1 86 ? -13.966 -5.146 14.193 1.00 98.62 86 LEU A C 1
ATOM 647 O O . LEU A 1 86 ? -13.353 -5.339 13.143 1.00 98.62 86 LEU A O 1
ATOM 651 N N . THR A 1 87 ? -15.295 -5.136 14.251 1.00 98.62 87 THR A N 1
ATOM 652 C CA . THR A 1 87 ? -16.113 -5.423 13.064 1.00 98.62 87 THR A CA 1
ATOM 653 C C . THR A 1 87 ? -17.496 -4.802 13.116 1.00 98.62 87 THR A C 1
ATOM 655 O O . THR A 1 87 ? -17.978 -4.468 14.198 1.00 98.62 87 THR A O 1
ATOM 658 N N . SER A 1 88 ? -18.156 -4.646 11.969 1.00 98.19 88 SER A N 1
ATOM 659 C CA . SER A 1 88 ? -19.581 -4.328 11.966 1.00 98.19 88 SER A CA 1
ATOM 660 C C . SER A 1 88 ? -20.437 -5.558 12.272 1.00 98.19 88 SER A C 1
ATOM 662 O O . SER A 1 88 ? -20.066 -6.702 12.024 1.00 98.19 88 SER A O 1
ATOM 664 N N . GLN A 1 89 ? -21.610 -5.319 12.846 1.00 97.06 89 GLN A N 1
ATOM 665 C CA . GLN A 1 89 ? -22.626 -6.338 13.057 1.00 97.06 89 GLN A CA 1
ATOM 666 C C . GLN A 1 89 ? -23.283 -6.796 11.750 1.00 97.06 89 GLN A C 1
ATOM 668 O O . GLN A 1 89 ? -23.693 -7.951 11.665 1.00 97.06 89 GLN A O 1
ATOM 673 N N . ASP A 1 90 ? -23.382 -5.909 10.756 1.00 96.69 90 ASP A N 1
ATOM 674 C CA . ASP A 1 90 ? -23.970 -6.198 9.447 1.00 96.69 90 ASP A CA 1
ATOM 675 C C . ASP A 1 90 ? -22.992 -5.794 8.331 1.00 96.69 90 ASP A C 1
ATOM 677 O O . ASP A 1 90 ? -22.907 -4.613 7.992 1.00 96.69 90 ASP A O 1
ATOM 681 N N . PRO A 1 91 ? -22.263 -6.749 7.731 1.00 94.31 91 PRO A N 1
ATOM 682 C CA . PRO A 1 91 ? -21.368 -6.471 6.610 1.00 94.31 91 PRO A CA 1
ATOM 683 C C . PRO A 1 91 ? -22.064 -5.899 5.365 1.00 94.31 91 PRO A C 1
ATOM 685 O O . PRO A 1 91 ? -21.412 -5.238 4.561 1.00 94.31 91 PRO A O 1
ATOM 688 N N . ALA A 1 92 ? -23.372 -6.127 5.186 1.00 95.69 92 ALA A N 1
ATOM 689 C CA . ALA A 1 92 ? -24.120 -5.555 4.064 1.00 95.69 92 ALA A CA 1
ATOM 690 C C . ALA A 1 92 ? -24.452 -4.067 4.283 1.00 95.69 92 ALA A C 1
ATOM 692 O O . ALA A 1 92 ? -24.629 -3.325 3.317 1.00 95.69 92 ALA A O 1
ATOM 693 N N . HIS A 1 93 ? -24.493 -3.625 5.543 1.00 96.31 93 HIS A N 1
ATOM 694 C CA . HIS A 1 93 ? -24.709 -2.235 5.947 1.00 96.31 93 HIS A CA 1
ATOM 695 C C . HIS A 1 93 ? -23.677 -1.843 7.014 1.00 96.31 93 HIS A C 1
ATOM 697 O O . HIS A 1 93 ? -24.029 -1.635 8.181 1.00 96.31 93 HIS A O 1
ATOM 703 N N . PRO A 1 94 ? -22.389 -1.767 6.634 1.00 97.50 94 PRO A N 1
ATOM 704 C CA . PRO A 1 94 ? -21.307 -1.663 7.595 1.00 97.50 94 PRO A CA 1
ATOM 705 C C . PRO A 1 94 ? -21.405 -0.372 8.407 1.00 97.50 94 PRO A C 1
ATOM 707 O O . PRO A 1 94 ? -21.826 0.680 7.919 1.00 97.50 94 PRO A O 1
ATOM 710 N N . ALA A 1 95 ? -20.957 -0.441 9.656 1.00 98.56 95 ALA A N 1
ATOM 711 C CA . ALA A 1 95 ? -20.776 0.740 10.484 1.00 98.56 95 ALA A CA 1
ATOM 712 C C . ALA A 1 95 ? -19.782 1.711 9.821 1.00 98.56 95 ALA A C 1
ATOM 714 O O . ALA A 1 95 ? -18.685 1.325 9.403 1.00 98.56 95 ALA A O 1
ATOM 715 N N . VAL A 1 96 ? -20.175 2.983 9.746 1.00 98.44 96 VAL A N 1
ATOM 716 C CA . VAL A 1 96 ? -19.405 4.055 9.109 1.00 98.44 96 VAL A CA 1
ATOM 717 C C . VAL A 1 96 ? -18.753 4.917 10.182 1.00 98.44 96 VAL A C 1
ATOM 719 O O . VAL A 1 96 ? -19.416 5.693 10.866 1.00 98.44 96 VAL A O 1
ATOM 722 N N . LEU A 1 97 ? -17.439 4.803 10.318 1.00 98.00 97 LEU A N 1
ATOM 723 C CA . LEU A 1 97 ? -16.607 5.597 11.210 1.00 98.00 97 LEU A CA 1
ATOM 724 C C . LEU A 1 97 ? -16.105 6.828 10.451 1.00 98.00 97 LEU A C 1
ATOM 726 O O . LEU A 1 97 ? -15.150 6.753 9.678 1.00 98.00 97 LEU A O 1
ATOM 730 N N . THR A 1 98 ? -16.771 7.964 10.652 1.00 96.00 98 THR A N 1
ATOM 731 C CA . THR A 1 98 ? -16.467 9.211 9.941 1.00 96.00 98 THR A CA 1
ATOM 732 C C . THR A 1 98 ? -15.870 10.234 10.886 1.00 96.00 98 THR A C 1
ATOM 734 O O . THR A 1 98 ? -16.358 10.437 12.000 1.00 96.00 98 THR A O 1
ATOM 737 N N . LYS A 1 99 ? -14.841 10.943 10.433 1.00 94.50 99 LYS A N 1
ATOM 738 C CA . LYS A 1 99 ? -14.368 12.128 11.148 1.00 94.50 99 LYS A CA 1
ATOM 739 C C . LYS A 1 99 ? -15.415 13.233 11.056 1.00 94.50 99 LYS A C 1
ATOM 741 O O . LYS A 1 99 ? -15.866 13.585 9.971 1.00 94.50 99 LYS A O 1
ATOM 746 N N . GLY A 1 100 ? -15.848 13.743 12.203 1.00 89.69 100 GLY A N 1
ATOM 747 C CA . GLY A 1 100 ? -16.809 14.837 12.294 1.00 89.69 100 GLY A CA 1
ATOM 748 C C . GLY A 1 100 ? -16.169 16.207 12.053 1.00 89.69 100 GLY A C 1
ATOM 749 O O . GLY A 1 100 ? -14.951 16.356 12.055 1.00 89.69 100 GLY A O 1
ATOM 750 N N . ALA A 1 101 ? -17.002 17.241 11.922 1.00 86.00 101 ALA A N 1
ATOM 751 C CA . ALA A 1 101 ? -16.553 18.614 11.658 1.00 86.00 101 ALA A CA 1
ATOM 752 C C . ALA A 1 101 ? -15.619 19.197 12.741 1.00 86.00 101 ALA A C 1
ATOM 754 O O . ALA A 1 101 ? -14.831 20.092 12.462 1.00 86.00 101 ALA A O 1
ATOM 755 N N . THR A 1 102 ? -15.692 18.691 13.976 1.00 85.50 102 THR A N 1
ATOM 756 C CA . THR A 1 102 ? -14.862 19.127 15.112 1.00 85.50 102 THR A CA 1
ATOM 757 C C . THR A 1 102 ? -13.710 18.158 15.399 1.00 85.50 102 THR A C 1
ATOM 759 O O . THR A 1 102 ? -13.360 17.951 16.560 1.00 85.50 102 THR A O 1
ATOM 762 N N . TRP A 1 103 ? -13.191 17.480 14.373 1.00 90.69 103 TRP A N 1
ATOM 763 C CA . TRP A 1 103 ? -12.139 16.475 14.513 1.00 90.69 103 TRP A CA 1
ATOM 764 C C . TRP A 1 103 ? -10.864 17.058 15.144 1.00 90.69 103 TRP A C 1
ATOM 766 O O . TRP A 1 103 ? -10.259 17.972 14.591 1.00 90.69 103 TRP A O 1
ATOM 776 N N . GLY A 1 104 ? -10.460 16.517 16.299 1.00 87.88 104 GLY A N 1
ATOM 777 C CA . GLY A 1 104 ? -9.293 16.980 17.064 1.00 87.88 104 GLY A CA 1
ATOM 778 C C . GLY A 1 104 ? -8.070 16.055 17.038 1.00 87.88 104 GLY A C 1
ATOM 779 O O . GLY A 1 104 ? -7.097 16.336 17.732 1.00 87.88 104 GLY A O 1
ATOM 780 N N . GLY A 1 105 ? -8.125 14.947 16.295 1.00 90.19 105 GLY A N 1
ATOM 781 C CA . GLY A 1 105 ? -7.043 13.961 16.211 1.00 90.19 105 GLY A CA 1
ATOM 782 C C . GLY A 1 105 ? -6.322 13.977 14.864 1.00 90.19 105 GLY A C 1
ATOM 783 O O . GLY A 1 105 ? -6.519 14.863 14.038 1.00 90.19 105 GLY A O 1
ATOM 784 N N . GLU A 1 106 ? -5.531 12.942 14.603 1.00 91.81 106 GLU A N 1
ATOM 785 C CA . GLU A 1 106 ? -4.925 12.716 13.282 1.00 91.81 106 GLU A CA 1
ATOM 786 C C . GLU A 1 106 ? -5.442 11.425 12.631 1.00 91.81 106 GLU A C 1
ATOM 788 O O . GLU A 1 106 ? -5.803 11.407 11.455 1.00 91.81 106 GLU A O 1
ATOM 793 N N . TYR A 1 107 ? -5.570 10.358 13.420 1.00 95.38 107 TYR A N 1
ATOM 794 C CA . TYR A 1 107 ? -5.999 9.029 12.974 1.00 95.38 107 TYR A CA 1
ATOM 795 C C . TYR A 1 107 ? -7.365 8.678 13.556 1.00 95.38 107 TYR A C 1
ATOM 797 O O . TYR A 1 107 ? -7.652 9.059 14.683 1.00 95.38 107 TYR A O 1
ATOM 805 N N . ILE A 1 108 ? -8.190 7.900 12.861 1.00 97.00 108 ILE A N 1
ATOM 806 C CA . ILE A 1 108 ? -9.415 7.335 13.455 1.00 97.00 108 ILE A CA 1
ATOM 807 C C . ILE A 1 108 ? -9.062 6.447 14.657 1.00 97.00 108 ILE A C 1
ATOM 809 O O . ILE A 1 108 ? -9.641 6.599 15.735 1.00 97.00 108 ILE A O 1
ATOM 813 N N . ALA A 1 109 ? -8.065 5.574 14.500 1.00 97.31 109 ALA A N 1
ATOM 814 C CA . ALA A 1 109 ? -7.569 4.729 15.579 1.00 97.31 109 ALA A CA 1
ATOM 815 C C . ALA A 1 109 ? -6.053 4.527 15.496 1.00 97.31 109 ALA A C 1
ATOM 817 O O . ALA A 1 109 ? -5.497 4.335 14.413 1.00 97.31 109 ALA A O 1
ATOM 818 N N . ARG A 1 110 ? -5.405 4.529 16.663 1.00 96.25 110 ARG A N 1
ATOM 819 C CA . ARG A 1 110 ? -3.995 4.185 16.854 1.00 96.25 110 ARG A CA 1
ATOM 820 C C . ARG A 1 110 ? -3.866 2.984 17.782 1.00 96.25 110 ARG A C 1
ATOM 822 O O . ARG A 1 110 ? -4.350 3.015 18.915 1.00 96.25 110 ARG A O 1
ATOM 829 N N . PHE A 1 111 ? -3.164 1.967 17.310 1.00 97.19 111 PHE A N 1
ATOM 830 C CA . PHE A 1 111 ? -2.801 0.773 18.054 1.00 97.19 111 PHE A CA 1
ATOM 831 C C . PHE A 1 111 ? -1.285 0.765 18.227 1.00 97.19 111 PHE A C 1
ATOM 833 O O . PHE A 1 111 ? -0.552 0.798 17.241 1.00 97.19 111 PHE A O 1
ATOM 840 N N . TYR A 1 112 ? -0.820 0.738 19.472 1.00 95.00 112 TYR A N 1
ATOM 841 C CA . TYR A 1 112 ? 0.598 0.642 19.812 1.00 95.00 112 TYR A CA 1
ATOM 842 C C . TYR A 1 112 ? 0.896 -0.721 20.425 1.00 95.00 112 TYR A C 1
ATOM 844 O O . TYR A 1 112 ? 0.149 -1.169 21.297 1.00 95.00 112 TYR A O 1
ATOM 852 N N . PHE A 1 113 ? 2.000 -1.354 20.027 1.00 93.94 113 PHE A N 1
ATOM 853 C CA . PHE A 1 113 ? 2.506 -2.575 20.671 1.00 93.94 113 PHE A CA 1
ATOM 854 C C . PHE A 1 113 ? 1.437 -3.677 20.810 1.00 93.94 113 PHE A C 1
ATOM 856 O O . PHE A 1 113 ? 1.319 -4.325 21.850 1.00 93.94 113 PHE A O 1
ATOM 863 N N . GLY A 1 114 ? 0.583 -3.814 19.793 1.00 95.44 114 GLY A N 1
ATOM 864 C CA . GLY A 1 114 ? -0.543 -4.746 19.770 1.00 95.44 114 GLY A CA 1
ATOM 865 C C . GLY A 1 114 ? -0.237 -6.042 19.018 1.00 95.44 114 GLY A C 1
ATOM 866 O O . GLY A 1 114 ? 0.692 -6.094 18.216 1.00 95.44 114 GLY A O 1
ATOM 867 N N . ALA A 1 115 ? -1.044 -7.075 19.252 1.00 96.81 115 ALA A N 1
ATOM 868 C CA . ALA A 1 115 ? -0.866 -8.396 18.649 1.00 96.81 115 ALA A CA 1
ATOM 869 C C . ALA A 1 115 ? -2.202 -9.029 18.237 1.00 96.81 115 ALA A C 1
ATOM 871 O O . ALA A 1 115 ? -3.176 -8.957 18.989 1.00 96.81 115 ALA A O 1
ATOM 872 N N . ASN A 1 116 ? -2.254 -9.699 17.086 1.00 97.75 116 ASN A N 1
ATOM 873 C CA . ASN A 1 116 ? -3.457 -10.387 16.594 1.00 97.75 116 ASN A CA 1
ATOM 874 C C . ASN A 1 116 ? -4.710 -9.488 16.627 1.00 97.75 116 ASN A C 1
ATOM 876 O O . ASN A 1 116 ? -5.705 -9.773 17.307 1.00 97.75 116 ASN A O 1
ATOM 880 N N . ILE A 1 117 ? -4.617 -8.346 15.945 1.00 98.62 117 ILE A N 1
ATOM 881 C CA . ILE A 1 117 ? -5.710 -7.377 15.822 1.00 98.62 117 ILE A CA 1
ATOM 882 C C . ILE A 1 117 ? -6.318 -7.526 14.434 1.00 98.62 117 ILE A C 1
ATOM 884 O O . ILE A 1 117 ? -5.633 -7.325 13.430 1.00 98.62 117 ILE A O 1
ATOM 888 N N . ARG A 1 118 ? -7.616 -7.827 14.376 1.00 98.69 118 ARG A N 1
ATOM 889 C CA . ARG A 1 118 ? -8.381 -7.852 13.127 1.00 98.69 118 ARG A CA 1
ATOM 890 C C . ARG A 1 118 ? -9.346 -6.678 13.068 1.00 98.69 118 ARG A C 1
ATOM 892 O O . ARG A 1 118 ? -10.053 -6.423 14.039 1.00 98.69 118 ARG A O 1
ATOM 899 N N . VAL A 1 119 ? -9.417 -6.007 11.928 1.00 98.88 119 VAL A N 1
ATOM 900 C CA . VAL A 1 119 ? -10.408 -4.973 11.620 1.00 98.88 119 VAL A CA 1
ATOM 901 C C . VAL A 1 119 ? -11.114 -5.397 10.339 1.00 98.88 119 VAL A C 1
ATOM 903 O O . VAL A 1 119 ? -10.450 -5.527 9.315 1.00 98.88 119 VAL A O 1
ATOM 906 N N . SER A 1 120 ? -12.423 -5.656 10.385 1.00 98.81 120 SER A N 1
ATOM 907 C CA . SER A 1 120 ? -13.151 -6.069 9.179 1.00 98.81 120 SER A CA 1
ATOM 908 C C . SER A 1 120 ? -14.541 -5.484 9.036 1.00 98.81 120 SER A C 1
ATOM 910 O O . SER A 1 120 ? -15.169 -5.140 10.033 1.00 98.81 120 SER A O 1
ATOM 912 N N . ASP A 1 121 ? -15.038 -5.412 7.802 1.00 98.69 121 ASP A N 1
ATOM 913 C CA . ASP A 1 121 ? -16.434 -5.057 7.508 1.00 98.69 121 ASP A CA 1
ATOM 914 C C . ASP A 1 121 ? -16.826 -3.671 8.060 1.00 98.69 121 ASP A C 1
ATOM 916 O O . ASP A 1 121 ? -17.937 -3.456 8.539 1.00 98.69 121 ASP A O 1
ATOM 920 N N . LEU A 1 122 ? -15.884 -2.724 8.048 1.00 98.81 122 LEU A N 1
ATOM 921 C CA . LEU A 1 122 ? -16.072 -1.347 8.511 1.00 98.81 122 LEU A CA 1
ATOM 922 C C . LEU A 1 122 ? -15.801 -0.356 7.378 1.00 98.81 122 LEU A C 1
ATOM 924 O O . LEU A 1 122 ? -14.951 -0.586 6.515 1.00 98.81 122 LEU A O 1
ATOM 928 N N . SER A 1 123 ? -16.493 0.782 7.411 1.00 98.69 123 SER A N 1
ATOM 929 C CA . SER A 1 123 ? -16.228 1.901 6.506 1.00 98.69 123 SER A CA 1
ATOM 930 C C . SER A 1 123 ? -15.590 3.059 7.266 1.00 98.69 123 SER A C 1
ATOM 932 O O . SER A 1 123 ? -16.129 3.520 8.267 1.00 98.69 123 SER A O 1
ATOM 934 N N . PHE A 1 124 ? -14.466 3.563 6.773 1.00 98.56 124 PHE A N 1
ATOM 935 C CA . PHE A 1 124 ? -13.708 4.677 7.329 1.00 98.56 124 PHE A CA 1
ATOM 936 C C . PHE A 1 124 ? -13.780 5.869 6.382 1.00 98.56 124 PHE A C 1
ATOM 938 O O . PHE A 1 124 ? -13.471 5.742 5.196 1.00 98.56 124 PHE A O 1
ATOM 945 N N . VAL A 1 125 ? -14.166 7.029 6.908 1.00 97.31 125 VAL A N 1
ATOM 946 C CA . VAL A 1 125 ? -14.318 8.257 6.119 1.00 97.31 125 VAL A CA 1
ATOM 947 C C . VAL A 1 125 ? -13.509 9.380 6.761 1.00 97.31 125 VAL A C 1
ATOM 949 O O . VAL A 1 125 ? -13.646 9.646 7.963 1.00 97.31 125 VAL A O 1
ATOM 952 N N . GLY A 1 126 ? -12.638 10.005 5.966 1.00 95.06 126 GLY A N 1
ATOM 953 C CA . GLY A 1 126 ? -11.841 11.155 6.388 1.00 95.06 126 GLY A CA 1
ATOM 954 C C . GLY A 1 126 ? -12.675 12.421 6.566 1.00 95.06 126 GLY A C 1
ATOM 955 O O . GLY A 1 126 ? -13.904 12.397 6.506 1.00 95.06 126 GLY A O 1
ATOM 956 N N . ASN A 1 127 ? -12.009 13.541 6.838 1.00 88.31 127 ASN A N 1
ATOM 957 C CA . ASN A 1 127 ? -12.671 14.845 6.980 1.00 88.31 127 ASN A CA 1
ATOM 958 C C . ASN A 1 127 ? -12.458 15.773 5.774 1.00 88.31 127 ASN A C 1
ATOM 960 O O . ASN A 1 127 ? -13.026 16.866 5.761 1.00 88.31 127 ASN A O 1
ATOM 964 N N . HIS A 1 128 ? -11.665 15.361 4.779 1.00 80.88 128 HIS A N 1
ATOM 965 C CA . HIS A 1 128 ? -11.348 16.173 3.607 1.00 80.88 128 HIS A CA 1
ATOM 966 C C . HIS A 1 128 ? -11.899 15.557 2.320 1.00 80.88 128 HIS A C 1
ATOM 968 O O . HIS A 1 128 ? -11.410 14.533 1.852 1.00 80.88 128 HIS A O 1
ATOM 974 N N . VAL A 1 129 ? -12.878 16.220 1.696 1.00 77.00 129 VAL A N 1
ATOM 975 C CA . VAL A 1 129 ? -13.380 15.807 0.378 1.00 77.00 129 VAL A CA 1
ATOM 976 C C . VAL A 1 129 ? -12.454 16.337 -0.702 1.00 77.00 129 VAL A C 1
ATOM 978 O O . VAL A 1 129 ? -12.341 17.535 -0.950 1.00 77.00 129 VAL A O 1
ATOM 981 N N . TYR A 1 130 ? -11.812 15.401 -1.369 1.00 72.19 130 TYR A N 1
ATOM 982 C CA . TYR A 1 130 ? -10.720 15.654 -2.280 1.00 72.19 130 TYR A CA 1
ATOM 983 C C . TYR A 1 130 ? -11.204 15.941 -3.711 1.00 72.19 130 TYR A C 1
ATOM 985 O O . TYR A 1 130 ? -11.809 15.077 -4.351 1.00 72.19 130 TYR A O 1
ATOM 993 N N . THR A 1 131 ? -10.854 17.102 -4.270 1.00 72.88 131 THR A N 1
ATOM 994 C CA . THR A 1 131 ? -11.161 17.481 -5.665 1.00 72.88 131 THR A CA 1
ATOM 995 C C . THR A 1 131 ? -10.002 17.159 -6.612 1.00 72.88 131 THR A C 1
ATOM 997 O O . THR A 1 131 ? -8.851 17.201 -6.180 1.00 72.88 131 THR A O 1
ATOM 1000 N N . PRO A 1 132 ? -10.216 16.866 -7.911 1.00 67.12 132 PRO A N 1
ATOM 1001 C CA . PRO A 1 132 ? -9.120 16.548 -8.840 1.00 67.12 132 PRO A CA 1
ATOM 1002 C C . PRO A 1 132 ? -7.979 17.583 -8.908 1.00 67.12 132 PRO A C 1
ATOM 1004 O O . PRO A 1 132 ? -6.881 17.235 -9.333 1.00 67.12 132 PRO A O 1
ATOM 1007 N N . ALA A 1 133 ? -8.229 18.831 -8.494 1.00 69.31 133 ALA A N 1
ATOM 1008 C CA . ALA A 1 133 ? -7.233 19.897 -8.430 1.00 69.31 133 ALA A CA 1
ATOM 1009 C C . ALA A 1 133 ? -6.356 19.855 -7.163 1.00 69.31 133 ALA A C 1
ATOM 1011 O O . ALA A 1 133 ? -5.274 20.443 -7.155 1.00 69.31 133 ALA A O 1
ATOM 1012 N N . ASP A 1 134 ? -6.793 19.167 -6.106 1.00 74.50 134 ASP A N 1
ATOM 1013 C CA . ASP A 1 134 ? -6.056 19.102 -4.846 1.00 74.50 134 ASP A CA 1
ATOM 1014 C C . ASP A 1 134 ? -4.743 18.334 -5.048 1.00 74.50 134 ASP A C 1
ATOM 1016 O O . ASP A 1 134 ? -4.737 17.189 -5.505 1.00 74.50 134 ASP A O 1
ATOM 1020 N N . SER A 1 135 ? -3.623 18.956 -4.688 1.00 70.94 135 SER A N 1
ATOM 1021 C CA . SER A 1 135 ? -2.270 18.397 -4.834 1.00 70.94 135 SER A CA 1
ATOM 1022 C C . SER A 1 135 ? -1.507 18.298 -3.510 1.00 70.94 135 SER A C 1
ATOM 1024 O O . SER A 1 135 ? -0.353 17.871 -3.492 1.00 70.94 135 SER A O 1
ATOM 1026 N N . VAL A 1 136 ? -2.142 18.687 -2.402 1.00 77.31 136 VAL A N 1
ATOM 1027 C CA . VAL A 1 136 ? -1.529 18.767 -1.073 1.00 77.31 136 VAL A CA 1
ATOM 1028 C C . VAL A 1 136 ? -1.945 17.562 -0.230 1.00 77.31 136 VAL A C 1
ATOM 1030 O O . VAL A 1 136 ? -3.105 17.166 -0.234 1.00 77.31 136 VAL A O 1
ATOM 1033 N N . VAL A 1 137 ? -0.986 16.992 0.503 1.00 77.69 137 VAL A N 1
ATOM 1034 C CA . VAL A 1 137 ? -1.230 15.951 1.515 1.00 77.69 137 VAL A CA 1
ATOM 1035 C C . VAL A 1 137 ? -1.882 16.583 2.743 1.00 77.69 137 VAL A C 1
ATOM 1037 O O . VAL A 1 137 ? -1.328 17.526 3.315 1.00 77.69 137 VAL A O 1
ATOM 1040 N N . HIS A 1 138 ? -2.985 16.016 3.226 1.00 84.62 138 HIS A N 1
ATOM 1041 C CA . HIS A 1 138 ? -3.641 16.465 4.456 1.00 84.62 138 HIS A CA 1
ATOM 1042 C C . HIS A 1 138 ? -3.211 15.589 5.642 1.00 84.62 138 HIS A C 1
ATOM 1044 O O . HIS A 1 138 ? -3.832 14.575 5.950 1.00 84.62 138 HIS A O 1
ATOM 1050 N N . TRP A 1 139 ? -2.120 15.977 6.317 1.00 83.31 139 TRP A N 1
ATOM 1051 C CA . TRP A 1 139 ? -1.486 15.177 7.380 1.00 83.31 139 TRP A CA 1
ATOM 1052 C C . TRP A 1 139 ? -2.412 14.817 8.542 1.00 83.31 139 TRP A C 1
ATOM 1054 O O . TRP A 1 139 ? -2.399 13.673 8.977 1.00 83.31 139 TRP A O 1
ATOM 1064 N N . ALA A 1 140 ? -3.248 15.757 8.993 1.00 85.44 140 ALA A N 1
ATOM 1065 C CA . ALA A 1 140 ? -4.194 15.545 10.092 1.00 85.44 140 ALA A CA 1
ATOM 1066 C C . ALA A 1 140 ? -5.351 14.586 9.742 1.00 85.44 140 ALA A C 1
ATOM 1068 O O . ALA A 1 140 ? -6.202 14.301 10.589 1.00 85.44 140 ALA A O 1
ATOM 1069 N N . ASP A 1 141 ? -5.409 14.100 8.499 1.00 90.56 141 ASP A N 1
ATOM 1070 C CA . ASP A 1 141 ? -6.479 13.245 8.029 1.00 90.56 141 ASP A CA 1
ATOM 1071 C C . ASP A 1 141 ? -5.999 11.836 7.641 1.00 90.56 141 ASP A C 1
ATOM 1073 O O . ASP A 1 141 ? -5.747 11.515 6.485 1.00 90.56 141 ASP A O 1
ATOM 1077 N N . GLN A 1 142 ? -5.846 10.980 8.652 1.00 94.50 142 GLN A N 1
ATOM 1078 C CA . GLN A 1 142 ? -5.425 9.583 8.523 1.00 94.50 142 GLN A CA 1
ATOM 1079 C C . GLN A 1 142 ? -6.490 8.593 9.034 1.00 94.50 142 GLN A C 1
ATOM 1081 O O . GLN A 1 142 ? -7.322 8.929 9.879 1.00 94.50 142 GLN A O 1
ATOM 1086 N N . GLY A 1 143 ? -6.465 7.359 8.536 1.00 97.00 143 GLY A N 1
ATOM 1087 C CA . GLY A 1 143 ? -7.366 6.281 8.940 1.00 97.00 143 GLY A CA 1
ATOM 1088 C C . GLY A 1 143 ? -6.823 5.513 10.143 1.00 97.00 143 GLY A C 1
ATOM 1089 O O . GLY A 1 143 ? -6.944 5.964 11.281 1.00 97.00 143 GLY A O 1
ATOM 1090 N N . LEU A 1 144 ? -6.232 4.346 9.898 1.00 98.19 144 LEU A N 1
ATOM 1091 C CA . LEU A 1 144 ? -5.725 3.447 10.935 1.00 98.19 144 LEU A CA 1
ATOM 1092 C C . LEU A 1 144 ? -4.205 3.523 11.058 1.00 98.19 144 LEU A C 1
ATOM 1094 O O . LEU A 1 144 ? -3.496 3.563 10.054 1.00 98.19 144 LEU A O 1
ATOM 1098 N N . TRP A 1 145 ? -3.703 3.458 12.288 1.00 96.81 145 TRP A N 1
ATOM 1099 C CA . TRP A 1 145 ? -2.279 3.307 12.562 1.00 96.81 145 TRP A CA 1
ATOM 1100 C C . TRP A 1 145 ? -2.020 2.121 13.475 1.00 96.81 145 TRP A C 1
ATOM 1102 O O . TRP A 1 145 ? -2.533 2.071 14.590 1.00 96.81 145 TRP A O 1
ATOM 1112 N N . PHE A 1 146 ? -1.176 1.205 13.018 1.00 96.81 146 PHE A N 1
ATOM 1113 C CA . PHE A 1 146 ? -0.589 0.153 13.827 1.00 96.81 146 PHE A CA 1
ATOM 1114 C C . PHE A 1 146 ? 0.914 0.421 13.945 1.00 96.81 146 PHE A C 1
ATOM 1116 O O . PHE A 1 146 ? 1.672 0.265 12.984 1.00 96.81 146 PHE A O 1
ATOM 1123 N N . ALA A 1 147 ? 1.314 0.889 15.123 1.00 93.88 147 ALA A N 1
ATOM 1124 C CA . ALA A 1 147 ? 2.688 1.189 15.488 1.00 93.88 147 ALA A CA 1
ATOM 1125 C C . ALA A 1 147 ? 3.250 0.035 16.322 1.00 93.88 147 ALA A C 1
ATOM 1127 O O . ALA A 1 147 ? 2.715 -0.291 17.385 1.00 93.88 147 ALA A O 1
ATOM 1128 N N . SER A 1 148 ? 4.319 -0.585 15.833 1.00 93.19 148 SER A N 1
ATOM 1129 C CA . SER A 1 148 ? 5.002 -1.714 16.476 1.00 93.19 148 SER A CA 1
ATOM 1130 C C . SER A 1 148 ? 4.046 -2.854 16.840 1.00 93.19 148 SER A C 1
ATOM 1132 O O . SER A 1 148 ? 4.110 -3.415 17.931 1.00 93.19 148 SER A O 1
ATOM 1134 N N . CYS A 1 149 ? 3.086 -3.131 15.958 1.00 95.38 149 CYS A N 1
ATOM 1135 C CA . CYS A 1 149 ? 2.132 -4.220 16.135 1.00 95.38 149 CYS A CA 1
ATOM 1136 C C . CYS A 1 149 ? 2.570 -5.441 15.328 1.00 95.38 149 CYS A C 1
ATOM 1138 O O . CYS A 1 149 ? 3.324 -5.311 14.366 1.00 95.38 149 CYS A O 1
ATOM 1140 N N . HIS A 1 150 ? 2.042 -6.612 15.667 1.00 96.12 150 HIS A N 1
ATOM 1141 C CA . HIS A 1 150 ? 2.218 -7.798 14.840 1.00 96.12 150 HIS A CA 1
ATOM 1142 C C . HIS A 1 150 ? 0.943 -8.622 14.688 1.00 96.12 150 HIS A C 1
ATOM 1144 O O . HIS A 1 150 ? -0.010 -8.462 15.456 1.00 96.12 150 HIS A O 1
ATOM 1150 N N . ASP A 1 151 ? 0.914 -9.469 13.659 1.00 97.75 151 ASP A N 1
ATOM 1151 C CA . ASP A 1 151 ? -0.249 -10.286 13.303 1.00 97.75 151 ASP A CA 1
ATOM 1152 C C . ASP A 1 151 ? -1.509 -9.421 13.098 1.00 97.75 151 ASP A C 1
ATOM 1154 O O . ASP A 1 151 ? -2.576 -9.694 13.650 1.00 97.75 151 ASP A O 1
ATOM 1158 N N . THR A 1 152 ? -1.402 -8.312 12.358 1.00 98.62 152 THR A N 1
ATOM 1159 C CA . THR A 1 152 ? -2.562 -7.442 12.102 1.00 98.62 152 THR A CA 1
ATOM 1160 C C . THR A 1 152 ? -3.236 -7.801 10.787 1.00 98.62 152 THR A C 1
ATOM 1162 O O . THR A 1 152 ? -2.578 -8.067 9.781 1.00 98.62 152 THR A O 1
ATOM 1165 N N . ARG A 1 153 ? -4.571 -7.780 10.772 1.00 98.81 153 ARG A N 1
ATOM 1166 C CA . ARG A 1 153 ? -5.366 -8.016 9.565 1.00 98.81 153 ARG A CA 1
ATOM 1167 C C . ARG A 1 153 ? -6.423 -6.938 9.397 1.00 98.81 153 ARG A C 1
ATOM 1169 O O . ARG A 1 153 ? -7.216 -6.708 10.306 1.00 98.81 153 ARG A O 1
ATOM 1176 N N . VAL A 1 154 ? -6.443 -6.299 8.236 1.00 98.94 154 VAL A N 1
ATOM 1177 C CA . VAL A 1 154 ? -7.516 -5.398 7.817 1.00 98.94 154 VAL A CA 1
ATOM 1178 C C . VAL A 1 154 ? -8.153 -5.991 6.572 1.00 98.94 154 VAL A C 1
ATOM 1180 O O . VAL A 1 154 ? -7.472 -6.136 5.559 1.00 98.94 154 VAL A O 1
ATOM 1183 N N . ASP A 1 155 ? -9.424 -6.373 6.651 1.00 98.88 155 ASP A N 1
ATOM 1184 C CA . ASP A 1 155 ? -10.097 -7.060 5.548 1.00 98.88 155 ASP A CA 1
ATOM 1185 C C . ASP A 1 155 ? -11.534 -6.598 5.320 1.00 98.88 155 ASP A C 1
ATOM 1187 O O . ASP A 1 155 ? -12.200 -6.175 6.258 1.00 98.88 155 ASP A O 1
ATOM 1191 N N . HIS A 1 156 ? -12.019 -6.632 4.076 1.00 98.81 156 HIS A N 1
ATOM 1192 C CA . HIS A 1 156 ? -13.397 -6.231 3.734 1.00 98.81 156 HIS A CA 1
ATOM 1193 C C . HIS A 1 156 ? -13.781 -4.818 4.221 1.00 98.81 156 HIS A C 1
ATOM 1195 O O . HIS A 1 156 ? -14.945 -4.515 4.475 1.00 98.81 156 HIS A O 1
ATOM 1201 N N . CYS A 1 157 ? -12.795 -3.933 4.392 1.00 98.94 157 CYS A N 1
ATOM 1202 C CA . CYS A 1 157 ? -13.013 -2.559 4.827 1.00 98.94 157 CYS A CA 1
ATOM 1203 C C . CYS A 1 157 ? -13.096 -1.609 3.630 1.00 98.94 157 CYS A C 1
ATOM 1205 O O . CYS A 1 157 ? -12.484 -1.831 2.584 1.00 98.94 157 CYS A O 1
ATOM 1207 N N . THR A 1 158 ? -13.800 -0.495 3.808 1.00 98.75 158 THR A N 1
ATOM 1208 C CA . THR A 1 158 ? -13.785 0.619 2.851 1.00 98.75 158 THR A CA 1
ATOM 1209 C C . THR A 1 158 ? -13.119 1.833 3.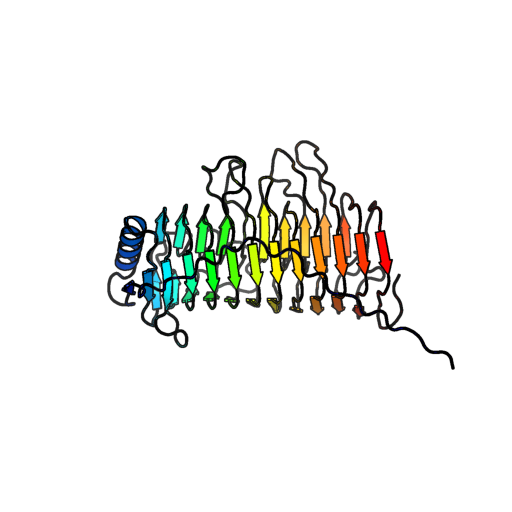479 1.00 98.75 158 THR A C 1
ATOM 1211 O O . THR A 1 158 ? -13.445 2.206 4.599 1.00 98.75 158 THR A O 1
ATOM 1214 N N . PHE A 1 159 ? -12.211 2.478 2.754 1.00 98.44 159 PHE A N 1
ATOM 1215 C CA . PHE A 1 159 ? -11.583 3.741 3.131 1.00 98.44 159 PHE A CA 1
ATOM 1216 C C . PHE A 1 159 ? -11.930 4.782 2.076 1.00 98.44 159 PHE A C 1
ATOM 1218 O O . PHE A 1 159 ? -11.686 4.556 0.892 1.00 98.44 159 PHE A O 1
ATOM 1225 N N . THR A 1 160 ? -12.510 5.905 2.490 1.00 96.38 160 THR A N 1
ATOM 1226 C CA . THR A 1 160 ? -12.937 6.971 1.577 1.00 96.38 160 THR A CA 1
ATOM 1227 C C . THR A 1 160 ? -12.405 8.317 2.039 1.00 96.38 160 THR A C 1
ATOM 1229 O O . THR A 1 160 ? -12.497 8.642 3.223 1.00 96.38 160 THR A O 1
ATOM 1232 N N . ASP A 1 161 ? -11.867 9.091 1.093 1.00 94.06 161 ASP A N 1
ATOM 1233 C CA . ASP A 1 161 ? -11.475 10.489 1.299 1.00 94.06 161 ASP A CA 1
ATOM 1234 C C . ASP A 1 161 ? -10.480 10.674 2.462 1.00 94.06 161 ASP A C 1
ATOM 1236 O O . ASP A 1 161 ? -10.654 11.537 3.313 1.00 94.06 161 ASP A O 1
ATOM 1240 N N . ILE A 1 162 ? -9.439 9.831 2.526 1.00 94.00 162 ILE A N 1
ATOM 1241 C CA . ILE A 1 162 ? -8.406 9.917 3.571 1.00 94.00 162 ILE A CA 1
ATOM 1242 C C . ILE A 1 162 ? -7.219 10.766 3.107 1.00 94.00 162 ILE A C 1
ATOM 1244 O O . ILE A 1 162 ? -6.499 10.406 2.168 1.00 94.00 162 ILE A O 1
ATOM 1248 N N . GLY A 1 163 ? -6.987 11.858 3.834 1.00 90.38 163 GLY A N 1
ATOM 1249 C CA . GLY A 1 163 ? -5.967 12.882 3.615 1.00 90.38 163 GLY A CA 1
ATOM 1250 C C . GLY A 1 163 ? -4.506 12.449 3.478 1.00 90.38 163 GLY A C 1
ATOM 1251 O O . GLY A 1 163 ? -3.743 13.077 2.745 1.00 90.38 163 GLY A O 1
ATOM 1252 N N . ASN A 1 164 ? -4.096 11.397 4.177 1.00 90.56 164 ASN A N 1
ATOM 1253 C CA . ASN A 1 164 ? -2.725 10.897 4.157 1.00 90.56 164 ASN A CA 1
ATOM 1254 C C . ASN A 1 164 ? -2.708 9.358 4.183 1.00 90.56 164 ASN A C 1
ATOM 1256 O O . ASN A 1 164 ? -2.979 8.726 3.165 1.00 90.56 164 ASN A O 1
ATOM 1260 N N . ALA A 1 165 ? -2.417 8.707 5.311 1.00 94.25 165 ALA A N 1
ATOM 1261 C CA . ALA A 1 165 ? -2.433 7.246 5.347 1.00 94.25 165 ALA A CA 1
ATOM 1262 C C . ALA A 1 165 ? -3.837 6.720 5.678 1.00 94.25 165 ALA A C 1
ATOM 1264 O O . ALA A 1 165 ? -4.315 6.910 6.794 1.00 94.25 165 ALA A O 1
ATOM 1265 N N . ALA A 1 166 ? -4.479 6.011 4.745 1.00 97.19 166 ALA A N 1
ATOM 1266 C CA . ALA A 1 166 ? -5.667 5.200 5.033 1.00 97.19 166 ALA A CA 1
ATOM 1267 C C . ALA A 1 166 ? -5.336 4.111 6.059 1.00 97.19 166 ALA A C 1
ATOM 1269 O O . ALA A 1 166 ? -6.053 3.936 7.043 1.00 97.19 166 ALA A O 1
ATOM 1270 N N . ILE A 1 167 ? -4.198 3.445 5.865 1.00 98.06 167 ILE A N 1
ATOM 1271 C CA . ILE A 1 167 ? -3.616 2.519 6.832 1.00 98.06 167 ILE A CA 1
ATOM 1272 C C . ILE A 1 167 ? -2.115 2.775 6.904 1.00 98.06 167 ILE A C 1
ATOM 1274 O O . ILE A 1 167 ? -1.443 2.917 5.874 1.00 98.06 167 ILE A O 1
ATOM 1278 N N . ARG A 1 168 ? -1.589 2.803 8.127 1.00 96.12 168 ARG A N 1
ATOM 1279 C CA . ARG A 1 168 ? -0.161 2.855 8.410 1.00 96.12 168 ARG A CA 1
ATOM 1280 C C . ARG A 1 168 ? 0.277 1.674 9.264 1.00 96.12 168 ARG A C 1
ATOM 1282 O O . ARG A 1 168 ? -0.218 1.514 10.375 1.00 96.12 168 ARG A O 1
ATOM 1289 N N . HIS A 1 169 ? 1.229 0.893 8.764 1.00 95.06 169 HIS A N 1
ATOM 1290 C CA . HIS A 1 169 ? 1.878 -0.210 9.484 1.00 95.06 169 HIS A CA 1
ATOM 1291 C C . HIS A 1 169 ? 3.362 0.097 9.637 1.00 95.06 169 HIS A C 1
ATOM 1293 O O . HIS A 1 169 ? 4.117 -0.059 8.687 1.00 95.06 169 HIS A O 1
ATOM 1299 N N . ASN A 1 170 ? 3.793 0.591 10.791 1.00 92.00 170 ASN A N 1
ATOM 1300 C CA . ASN A 1 170 ? 5.194 0.965 10.983 1.00 92.00 170 ASN A CA 1
ATOM 1301 C C . ASN A 1 170 ? 5.636 0.719 12.428 1.00 92.00 170 ASN A C 1
ATOM 1303 O O . ASN A 1 170 ? 4.908 0.099 13.201 1.00 92.00 170 ASN A O 1
ATOM 1307 N N . THR A 1 171 ? 6.826 1.185 12.792 1.00 88.06 171 THR A N 1
ATOM 1308 C CA . THR A 1 171 ? 7.340 1.150 14.166 1.00 88.06 171 THR A CA 1
ATOM 1309 C C . THR A 1 171 ? 7.151 2.487 14.878 1.00 88.06 171 THR A C 1
ATOM 1311 O O . THR A 1 171 ? 7.106 3.544 14.244 1.00 88.06 171 THR A O 1
ATOM 1314 N N . SER A 1 172 ? 7.077 2.436 16.204 1.00 83.12 172 SER A N 1
ATOM 1315 C CA . SER A 1 172 ? 7.128 3.595 17.092 1.00 83.12 172 SER A CA 1
ATOM 1316 C C . SER A 1 172 ? 8.561 4.136 17.234 1.00 83.12 172 SER A C 1
ATOM 1318 O O . SER A 1 172 ? 9.533 3.415 17.014 1.00 83.12 172 SER A O 1
ATOM 1320 N N . LEU A 1 173 ? 8.684 5.402 17.654 1.00 73.25 173 LEU A N 1
ATOM 1321 C CA . LEU A 1 173 ? 9.953 6.132 17.846 1.00 73.25 173 LEU A CA 1
ATOM 1322 C C . LEU A 1 173 ? 10.871 5.553 18.942 1.00 73.25 173 LEU A C 1
ATOM 1324 O O . LEU A 1 173 ? 12.040 5.933 19.027 1.00 73.25 173 LEU A O 1
ATOM 1328 N N . ASP A 1 174 ? 10.333 4.691 19.803 1.00 63.06 174 ASP A N 1
ATOM 1329 C CA . ASP A 1 174 ? 11.033 4.149 20.973 1.00 63.06 174 ASP A CA 1
ATOM 1330 C C . ASP A 1 174 ? 11.688 2.784 20.709 1.00 63.06 174 ASP A C 1
ATOM 1332 O O . ASP A 1 174 ? 12.315 2.212 21.602 1.00 63.06 174 ASP A O 1
ATOM 1336 N N . ASP A 1 175 ? 11.567 2.257 19.490 1.00 62.59 175 ASP A N 1
ATOM 1337 C CA . ASP A 1 175 ? 12.121 0.952 19.148 1.00 62.59 175 ASP A CA 1
ATOM 1338 C C . ASP A 1 175 ? 13.639 1.006 18.909 1.00 62.59 175 ASP A C 1
ATOM 1340 O O . ASP A 1 175 ? 14.196 1.952 18.337 1.00 62.59 175 ASP A O 1
ATOM 1344 N N . ALA A 1 176 ? 14.324 -0.059 19.334 1.00 62.12 176 ALA A N 1
ATOM 1345 C CA . ALA A 1 176 ? 15.728 -0.282 19.017 1.00 62.12 176 ALA A CA 1
ATOM 1346 C C . ALA A 1 176 ? 15.914 -0.546 17.504 1.00 62.12 176 ALA A C 1
ATOM 1348 O O . ALA A 1 176 ? 14.961 -0.908 16.811 1.00 62.12 176 ALA A O 1
ATOM 1349 N N . PRO A 1 177 ? 17.141 -0.410 16.961 1.00 62.75 177 PRO A N 1
ATOM 1350 C CA . PRO A 1 177 ? 17.432 -0.875 15.608 1.00 62.75 177 PRO A CA 1
ATOM 1351 C C . PRO A 1 177 ? 17.066 -2.362 15.469 1.00 62.75 177 PRO A C 1
ATOM 1353 O O . PRO A 1 177 ? 17.592 -3.201 16.199 1.00 62.75 177 PRO A O 1
ATOM 1356 N N . GLY A 1 178 ? 16.156 -2.693 14.553 1.00 68.44 178 GLY A N 1
ATOM 1357 C CA . GLY A 1 178 ? 15.595 -4.041 14.432 1.00 68.44 178 GLY A CA 1
ATOM 1358 C C . GLY A 1 178 ? 14.259 -4.047 13.698 1.00 68.44 178 GLY A C 1
ATOM 1359 O O . GLY A 1 178 ? 13.893 -3.054 13.084 1.00 68.44 178 GLY A O 1
ATOM 1360 N N . VAL A 1 179 ? 13.519 -5.155 13.746 1.00 72.06 179 VAL A N 1
ATOM 1361 C CA . VAL A 1 179 ? 12.160 -5.249 13.190 1.00 72.06 179 VAL A CA 1
ATOM 1362 C C . VAL A 1 179 ? 11.162 -5.354 14.331 1.00 72.06 179 VAL A C 1
ATOM 1364 O O . VAL A 1 179 ? 11.230 -6.297 15.116 1.00 72.06 179 VAL A O 1
ATOM 1367 N N . HIS A 1 180 ? 10.218 -4.417 14.381 1.00 82.12 180 HIS A N 1
ATOM 1368 C CA . HIS A 1 180 ? 9.247 -4.313 15.478 1.00 82.12 180 HIS A CA 1
ATOM 1369 C C . HIS A 1 180 ? 7.788 -4.218 15.007 1.00 82.12 180 HIS A C 1
ATOM 1371 O O . HIS A 1 180 ? 6.883 -4.219 15.833 1.00 82.12 180 HIS A O 1
ATOM 1377 N N . SER A 1 181 ? 7.556 -4.191 13.690 1.00 89.94 181 SER A N 1
ATOM 1378 C CA . SER A 1 181 ? 6.228 -4.254 13.068 1.00 89.94 181 SER A CA 1
ATOM 1379 C C . SER A 1 181 ? 6.249 -5.341 11.997 1.00 89.94 181 SER A C 1
ATOM 1381 O O . SER A 1 181 ? 7.096 -5.292 11.097 1.00 89.94 181 SER A O 1
ATOM 1383 N N . TYR A 1 182 ? 5.438 -6.389 12.136 1.00 94.69 182 TYR A N 1
ATOM 1384 C CA . TYR A 1 182 ? 5.517 -7.537 11.232 1.00 94.69 182 TYR A CA 1
ATOM 1385 C C . TYR A 1 182 ? 4.223 -8.344 11.119 1.00 94.69 182 TYR A C 1
ATOM 1387 O O . TYR A 1 182 ? 3.343 -8.241 11.961 1.00 94.69 182 TYR A O 1
ATOM 1395 N N . ASP A 1 183 ? 4.129 -9.171 10.078 1.00 97.38 183 ASP A N 1
ATOM 1396 C CA . ASP A 1 183 ? 2.985 -10.055 9.815 1.00 97.38 183 ASP A CA 1
ATOM 1397 C C . ASP A 1 183 ? 1.674 -9.270 9.687 1.00 97.38 183 ASP A C 1
ATOM 1399 O O . ASP A 1 183 ? 0.726 -9.405 10.459 1.00 97.38 183 ASP A O 1
ATOM 1403 N N . HIS A 1 184 ? 1.640 -8.401 8.680 1.00 97.94 184 HIS A N 1
ATOM 1404 C CA . HIS A 1 184 ? 0.500 -7.550 8.384 1.00 97.94 184 HIS A CA 1
ATOM 1405 C C . HIS A 1 184 ? -0.192 -7.991 7.100 1.00 97.94 184 HIS A C 1
ATOM 1407 O O . HIS A 1 184 ? 0.457 -8.165 6.066 1.00 97.94 184 HIS A O 1
ATOM 1413 N N . VAL A 1 185 ? -1.518 -8.071 7.133 1.00 98.81 185 VAL A N 1
ATOM 1414 C CA . VAL A 1 185 ? -2.343 -8.381 5.963 1.00 98.81 185 VAL A CA 1
ATOM 1415 C C . VAL A 1 185 ? -3.393 -7.294 5.767 1.00 98.81 185 VAL A C 1
ATOM 1417 O O . VAL A 1 185 ? -4.140 -6.963 6.685 1.00 98.81 185 VAL A O 1
ATOM 1420 N N . ILE A 1 186 ? -3.452 -6.741 4.562 1.00 98.88 186 ILE A N 1
ATOM 1421 C CA . ILE A 1 186 ? -4.508 -5.841 4.101 1.00 98.88 186 ILE A CA 1
ATOM 1422 C C . ILE A 1 186 ? -5.101 -6.468 2.847 1.00 98.88 186 ILE A C 1
ATOM 1424 O O . ILE A 1 186 ? -4.410 -6.579 1.828 1.00 98.88 186 ILE A O 1
ATOM 1428 N N . GLU A 1 187 ? -6.353 -6.901 2.912 1.00 98.88 187 GLU A N 1
ATOM 1429 C CA . GLU A 1 187 ? -6.948 -7.626 1.795 1.00 98.88 187 GLU A CA 1
ATOM 1430 C C . GLU A 1 187 ? -8.428 -7.386 1.587 1.00 98.88 187 GLU A C 1
ATOM 1432 O O . GLU A 1 187 ? -9.144 -7.025 2.514 1.00 98.88 187 GLU A O 1
ATOM 1437 N N . ASP A 1 188 ? -8.888 -7.594 0.356 1.00 98.81 188 ASP A N 1
ATOM 1438 C CA . ASP A 1 188 ? -10.306 -7.500 0.007 1.00 98.81 188 ASP A CA 1
ATOM 1439 C C . ASP A 1 188 ? -10.928 -6.144 0.437 1.00 98.81 188 ASP A C 1
ATOM 1441 O O . ASP A 1 188 ? -12.122 -6.038 0.704 1.00 98.81 188 ASP A O 1
ATOM 1445 N N . CYS A 1 189 ? -10.108 -5.086 0.536 1.00 98.94 189 CYS A N 1
ATOM 1446 C CA . CYS A 1 189 ? -10.527 -3.740 0.916 1.00 98.94 189 CYS A CA 1
ATOM 1447 C C . CYS A 1 189 ? -10.713 -2.843 -0.312 1.00 98.94 189 CYS A C 1
ATOM 1449 O O . CYS A 1 189 ? -10.112 -3.045 -1.371 1.00 98.94 189 CYS A O 1
ATOM 1451 N N . THR A 1 190 ? -11.500 -1.783 -0.141 1.00 98.62 190 THR A N 1
ATOM 1452 C CA . THR A 1 190 ? -11.647 -0.718 -1.139 1.00 98.62 190 THR A CA 1
ATOM 1453 C C . THR A 1 190 ? -11.055 0.588 -0.620 1.00 98.62 190 THR A C 1
ATOM 1455 O O . THR A 1 190 ? -11.414 1.053 0.459 1.00 98.62 190 THR A O 1
ATOM 1458 N N . PHE A 1 191 ? -10.186 1.213 -1.411 1.00 97.62 191 PHE A N 1
ATOM 1459 C CA . PHE A 1 191 ? -9.596 2.523 -1.141 1.00 97.62 191 PHE A CA 1
ATOM 1460 C C . PHE A 1 191 ? -10.073 3.514 -2.197 1.00 97.62 191 PHE A C 1
ATOM 1462 O O . PHE A 1 191 ? -9.665 3.446 -3.355 1.00 97.62 191 PHE A O 1
ATOM 1469 N N . ASN A 1 192 ? -10.934 4.445 -1.802 1.00 94.81 192 ASN A N 1
ATOM 1470 C CA . ASN A 1 192 ? -11.510 5.456 -2.675 1.00 94.81 192 ASN A CA 1
ATOM 1471 C C . ASN A 1 192 ? -10.936 6.822 -2.311 1.00 94.81 192 ASN A C 1
ATOM 1473 O O . ASN A 1 192 ? -11.128 7.302 -1.195 1.00 94.81 192 ASN A O 1
ATOM 1477 N N . ASN A 1 193 ? -10.246 7.466 -3.254 1.00 92.38 193 ASN A N 1
ATOM 1478 C CA . ASN A 1 193 ? -9.751 8.835 -3.086 1.00 92.38 193 ASN A CA 1
ATOM 1479 C C . ASN A 1 193 ? -8.857 9.013 -1.842 1.00 92.38 193 ASN A C 1
ATOM 1481 O O . ASN A 1 193 ? -8.877 10.044 -1.174 1.00 92.38 193 ASN A O 1
ATOM 1485 N N . CYS A 1 194 ? -8.092 7.976 -1.504 1.00 93.19 194 CYS A N 1
ATOM 1486 C CA . CYS A 1 194 ? -7.134 8.001 -0.406 1.00 93.19 194 CYS A CA 1
ATOM 1487 C C . CYS A 1 194 ? -5.756 8.424 -0.912 1.00 93.19 194 CYS A C 1
ATOM 1489 O O . CYS A 1 194 ? -5.390 8.158 -2.062 1.00 93.19 194 CYS A O 1
ATOM 1491 N N . TRP A 1 195 ? -4.964 9.052 -0.044 1.00 91.62 195 TRP A N 1
ATOM 1492 C CA . TRP A 1 195 ? -3.603 9.410 -0.414 1.00 91.62 195 TRP A CA 1
ATOM 1493 C C . TRP A 1 195 ? -2.675 8.200 -0.435 1.00 91.62 195 TRP A C 1
ATOM 1495 O O . TRP A 1 195 ? -2.099 7.901 -1.471 1.00 91.62 195 TRP A O 1
ATOM 1505 N N . GLN A 1 196 ? -2.535 7.450 0.652 1.00 93.50 196 GLN A N 1
ATOM 1506 C CA . GLN A 1 196 ? -1.640 6.295 0.649 1.00 93.50 196 GLN A CA 1
ATOM 1507 C C . GLN A 1 196 ? -2.051 5.196 1.619 1.00 93.50 196 GLN A C 1
ATOM 1509 O O . GLN A 1 196 ? -2.829 5.396 2.549 1.00 93.50 196 GLN A O 1
ATOM 1514 N N . VAL A 1 197 ? -1.446 4.034 1.413 1.00 96.94 197 VAL A N 1
ATOM 1515 C CA . VAL A 1 197 ? -1.345 2.948 2.390 1.00 96.94 197 VAL A CA 1
ATOM 1516 C C . VAL A 1 197 ? 0.146 2.689 2.553 1.00 96.94 197 VAL A C 1
ATOM 1518 O O . VAL A 1 197 ? 0.832 2.512 1.549 1.00 96.94 197 VAL A O 1
ATOM 1521 N N . THR A 1 198 ? 0.689 2.779 3.769 1.00 95.69 198 THR A N 1
ATOM 1522 C CA . THR A 1 198 ? 2.142 2.963 3.923 1.00 95.69 198 THR A CA 1
ATOM 1523 C C . THR A 1 198 ? 2.754 2.262 5.125 1.00 95.69 198 THR A C 1
ATOM 1525 O O . THR A 1 198 ? 2.129 2.146 6.177 1.00 95.69 198 THR A O 1
ATOM 1528 N N . THR A 1 199 ? 4.025 1.881 4.995 1.00 94.19 199 THR A N 1
ATOM 1529 C CA . THR A 1 199 ? 4.871 1.488 6.134 1.00 94.19 199 THR A CA 1
ATOM 1530 C C . THR A 1 199 ? 5.855 2.568 6.575 1.00 94.19 199 THR A C 1
ATOM 1532 O O . THR A 1 199 ? 6.698 2.345 7.440 1.00 94.19 199 THR A O 1
ATOM 1535 N N . THR A 1 200 ? 5.762 3.764 5.992 1.00 88.56 200 THR A N 1
ATOM 1536 C CA . THR A 1 200 ? 6.715 4.842 6.274 1.00 88.5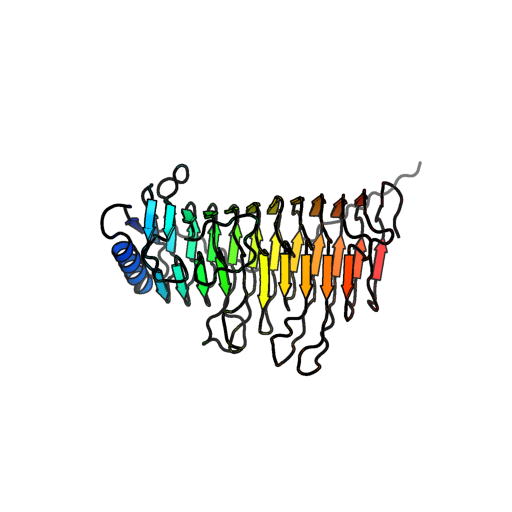6 200 THR A CA 1
ATOM 1537 C C . THR A 1 200 ? 6.606 5.300 7.731 1.00 88.56 200 THR A C 1
ATOM 1539 O O . THR A 1 200 ? 5.520 5.622 8.227 1.00 88.56 200 THR A O 1
ATOM 1542 N N . GLN A 1 201 ? 7.741 5.378 8.421 1.00 83.06 201 GLN A N 1
ATOM 1543 C CA . GLN A 1 201 ? 7.813 5.928 9.771 1.00 83.06 201 GLN A CA 1
ATOM 1544 C C . GLN A 1 201 ? 7.547 7.440 9.784 1.00 83.06 201 GLN A C 1
ATOM 1546 O O . GLN A 1 201 ? 7.981 8.184 8.899 1.00 83.06 201 GLN A O 1
ATOM 1551 N N . GLU A 1 202 ? 6.825 7.901 10.804 1.00 74.00 202 GLU A N 1
ATOM 1552 C CA . GLU A 1 202 ? 6.484 9.311 11.003 1.00 74.00 202 GLU A CA 1
ATOM 1553 C C . GLU A 1 202 ? 7.533 9.965 11.921 1.00 74.00 202 GLU A C 1
ATOM 1555 O O . GLU A 1 202 ? 7.734 9.516 13.046 1.00 74.00 202 GLU A O 1
ATOM 1560 N N . GLY A 1 203 ? 8.241 10.998 11.434 1.00 62.97 203 GLY A N 1
ATOM 1561 C CA . GLY A 1 203 ? 9.334 11.664 12.176 1.00 62.97 203 GLY A CA 1
ATOM 1562 C C . GLY A 1 203 ? 10.552 10.772 12.496 1.00 62.97 203 GLY A C 1
ATOM 1563 O O . GLY A 1 203 ? 10.498 9.566 12.316 1.00 62.97 203 GLY A O 1
ATOM 1564 N N . GLY A 1 204 ? 11.673 11.361 12.928 1.00 63.03 204 GLY A N 1
ATOM 1565 C CA . GLY A 1 204 ? 12.816 10.660 13.550 1.00 63.03 204 GLY A CA 1
ATOM 1566 C C . GLY A 1 204 ? 13.624 9.647 12.711 1.00 63.03 204 GLY A C 1
ATOM 1567 O O . GLY A 1 204 ? 13.257 9.267 11.599 1.00 63.03 204 GLY A O 1
ATOM 1568 N N . THR A 1 205 ? 14.752 9.212 13.286 1.00 61.59 205 THR A N 1
ATOM 1569 C CA . THR A 1 205 ? 15.660 8.159 12.772 1.00 61.59 205 THR A CA 1
ATOM 1570 C C . THR A 1 205 ? 15.761 6.943 13.706 1.00 61.59 205 THR A C 1
ATOM 1572 O O . THR A 1 205 ? 16.436 5.971 13.379 1.00 61.59 205 THR A O 1
ATOM 1575 N N . LYS A 1 206 ? 15.105 6.984 14.874 1.00 69.25 206 LYS A N 1
ATOM 1576 C CA . LYS A 1 206 ? 15.089 5.903 15.870 1.00 69.25 206 LYS A CA 1
ATOM 1577 C C . LYS A 1 206 ? 13.858 5.033 15.648 1.00 69.25 206 LYS A C 1
ATOM 1579 O O . LYS A 1 206 ? 12.809 5.303 16.210 1.00 69.25 206 LYS A O 1
ATOM 1584 N N . HIS A 1 207 ? 13.972 4.080 14.734 1.00 76.06 207 HIS A N 1
ATOM 1585 C CA . HIS A 1 207 ? 12.859 3.233 14.319 1.00 76.06 207 HIS A CA 1
ATOM 1586 C C . HIS A 1 207 ? 13.344 1.850 13.918 1.00 76.06 207 HIS A C 1
ATOM 1588 O O . HIS A 1 207 ? 14.442 1.707 13.377 1.00 76.06 207 HIS A O 1
ATOM 1594 N N . GLY A 1 208 ? 12.489 0.848 14.075 1.00 80.81 208 GLY A N 1
ATOM 1595 C CA . GLY A 1 208 ? 12.696 -0.438 13.424 1.00 80.81 208 GLY A CA 1
ATOM 1596 C C . GLY A 1 208 ? 12.184 -0.477 11.977 1.00 80.81 208 GLY A C 1
ATOM 1597 O O . GLY A 1 208 ? 11.402 0.370 11.540 1.00 80.81 208 GLY A O 1
ATOM 1598 N N . GLY A 1 209 ? 12.609 -1.488 11.223 1.00 84.12 209 GLY A N 1
ATOM 1599 C CA . GLY A 1 209 ? 12.012 -1.862 9.944 1.00 84.12 209 GLY A CA 1
ATOM 1600 C C . GLY A 1 209 ? 10.660 -2.564 10.128 1.00 84.12 209 GLY A C 1
ATOM 1601 O O . GLY A 1 209 ? 10.319 -3.023 11.222 1.00 84.12 209 GLY A O 1
ATOM 1602 N N . SER A 1 210 ? 9.894 -2.664 9.038 1.00 90.62 210 SER A N 1
ATOM 1603 C CA . SER A 1 210 ? 8.651 -3.451 8.972 1.00 90.62 210 SER A CA 1
ATOM 1604 C C . SER A 1 210 ? 8.806 -4.610 7.989 1.00 90.62 210 SER A C 1
ATOM 1606 O O . SER A 1 210 ? 9.357 -4.399 6.911 1.00 90.62 210 SER A O 1
ATOM 1608 N N . ARG A 1 211 ? 8.333 -5.818 8.317 1.00 92.75 211 ARG A N 1
ATOM 1609 C CA . ARG A 1 211 ? 8.459 -6.996 7.428 1.00 92.75 211 ARG A CA 1
ATOM 1610 C C . ARG A 1 211 ? 7.157 -7.776 7.275 1.00 92.75 211 ARG A C 1
ATOM 1612 O O . ARG A 1 211 ? 6.243 -7.588 8.067 1.00 92.75 211 ARG A O 1
ATOM 1619 N N . TYR A 1 212 ? 7.108 -8.692 6.309 1.00 96.75 212 TYR A N 1
ATOM 1620 C CA . TYR A 1 212 ? 5.940 -9.550 6.053 1.00 96.75 212 TYR A CA 1
ATOM 1621 C C . TYR A 1 212 ? 4.660 -8.720 5.889 1.00 96.75 212 TYR A C 1
ATOM 1623 O O . TYR A 1 212 ? 3.695 -8.848 6.642 1.00 96.75 212 TYR A O 1
ATOM 1631 N N . TRP A 1 213 ? 4.682 -7.815 4.913 1.00 97.56 213 TRP A N 1
ATOM 1632 C CA . TRP A 1 213 ? 3.575 -6.910 4.629 1.00 97.56 213 TRP A CA 1
ATOM 1633 C C . TRP A 1 213 ? 2.858 -7.361 3.362 1.00 97.56 213 TRP A C 1
ATOM 1635 O O . TRP A 1 213 ? 3.405 -7.246 2.268 1.00 97.56 213 TRP A O 1
ATOM 1645 N N . THR A 1 214 ? 1.650 -7.899 3.512 1.00 98.75 214 THR A N 1
ATOM 1646 C CA . THR A 1 214 ? 0.830 -8.392 2.401 1.00 98.75 214 THR A CA 1
ATOM 1647 C C . THR A 1 214 ? -0.321 -7.433 2.131 1.00 98.75 214 THR A C 1
ATOM 1649 O O . THR A 1 214 ? -1.154 -7.192 3.000 1.00 98.75 214 THR A O 1
ATOM 1652 N N . PHE A 1 215 ? -0.383 -6.916 0.911 1.00 98.88 215 PHE A N 1
ATOM 1653 C CA . PHE A 1 215 ? -1.435 -6.054 0.395 1.00 98.88 215 PHE A CA 1
ATOM 1654 C C . PHE A 1 215 ? -2.042 -6.724 -0.843 1.00 98.88 215 PHE A C 1
ATOM 1656 O O . PHE A 1 215 ? -1.417 -6.733 -1.906 1.00 98.88 215 PHE A O 1
ATOM 1663 N N . GLN A 1 216 ? -3.216 -7.347 -0.713 1.00 98.88 216 GLN A N 1
ATOM 1664 C CA . GLN A 1 216 ? -3.739 -8.214 -1.773 1.00 98.88 216 GLN A CA 1
ATOM 1665 C C . GLN A 1 216 ? -5.236 -8.116 -2.054 1.00 98.88 216 GLN A C 1
ATOM 1667 O O . GLN A 1 216 ? -6.022 -7.890 -1.144 1.00 98.88 216 GLN A O 1
ATOM 1672 N N . ARG A 1 217 ? -5.647 -8.349 -3.306 1.00 98.88 217 ARG A N 1
ATOM 1673 C CA . ARG A 1 217 ? -7.066 -8.355 -3.724 1.00 98.88 217 ARG A CA 1
ATOM 1674 C C . ARG A 1 217 ? -7.837 -7.084 -3.347 1.00 98.88 217 ARG A C 1
ATOM 1676 O O . ARG A 1 217 ? -9.046 -7.109 -3.138 1.00 98.88 217 ARG A O 1
ATOM 1683 N N . ASN A 1 218 ? -7.144 -5.954 -3.252 1.00 98.88 218 ASN A N 1
ATOM 1684 C CA . ASN A 1 218 ? -7.761 -4.670 -2.950 1.00 98.88 218 ASN A CA 1
ATOM 1685 C C . ASN A 1 218 ? -8.181 -3.948 -4.233 1.00 98.88 218 ASN A C 1
ATOM 1687 O O . ASN A 1 218 ? -7.558 -4.092 -5.288 1.00 98.88 218 ASN A O 1
ATOM 1691 N N . THR A 1 219 ? -9.200 -3.101 -4.114 1.00 98.50 219 THR A N 1
ATOM 1692 C CA . THR A 1 219 ? -9.608 -2.167 -5.168 1.00 98.50 219 THR A CA 1
ATOM 1693 C C . THR A 1 219 ? -9.165 -0.756 -4.802 1.00 98.50 219 THR A C 1
ATOM 1695 O O . THR A 1 219 ? -9.506 -0.245 -3.737 1.00 98.50 219 THR A O 1
ATOM 1698 N N . LEU A 1 220 ? -8.411 -0.110 -5.687 1.00 97.56 220 LEU A N 1
ATOM 1699 C CA . LEU A 1 220 ? -7.840 1.216 -5.487 1.00 97.56 220 LEU A CA 1
ATOM 1700 C C . LEU A 1 220 ? -8.385 2.169 -6.541 1.00 97.56 220 LEU A C 1
ATOM 1702 O O . LEU A 1 220 ? -8.025 2.103 -7.715 1.00 97.56 220 LEU A O 1
ATOM 1706 N N . ASN A 1 221 ? -9.243 3.084 -6.107 1.00 93.75 221 ASN A N 1
ATOM 1707 C CA . ASN A 1 221 ? -9.938 4.008 -6.984 1.00 93.75 221 ASN A CA 1
ATOM 1708 C C . ASN A 1 221 ? -9.498 5.436 -6.711 1.00 93.75 221 ASN A C 1
ATOM 1710 O O . ASN A 1 221 ? -9.687 5.955 -5.609 1.00 93.75 221 ASN A O 1
ATOM 1714 N N . ARG A 1 222 ? -8.967 6.100 -7.743 1.00 90.19 222 ARG A N 1
ATOM 1715 C CA . ARG A 1 222 ? -8.545 7.507 -7.666 1.00 90.19 222 ARG A CA 1
ATOM 1716 C C . ARG A 1 222 ? -7.562 7.763 -6.522 1.00 90.19 222 ARG A C 1
ATOM 1718 O O . ARG A 1 222 ? -7.658 8.775 -5.833 1.00 90.19 222 ARG A O 1
ATOM 1725 N N . MET A 1 223 ? -6.624 6.840 -6.309 1.00 90.88 223 MET A N 1
ATOM 1726 C CA . MET A 1 223 ? -5.550 7.052 -5.340 1.00 90.88 223 MET A CA 1
ATOM 1727 C C . MET A 1 223 ? -4.769 8.321 -5.684 1.00 90.88 223 MET A C 1
ATOM 1729 O O . MET A 1 223 ? -4.483 8.595 -6.856 1.00 90.88 223 MET A O 1
ATOM 1733 N N . ARG A 1 224 ? -4.427 9.083 -4.642 1.00 88.31 224 ARG A N 1
ATOM 1734 C CA . ARG A 1 224 ? -3.658 10.335 -4.737 1.00 88.31 224 ARG A CA 1
ATOM 1735 C C . ARG A 1 224 ? -2.190 10.164 -4.392 1.00 88.31 224 ARG A C 1
ATOM 1737 O O . ARG A 1 224 ? -1.383 11.063 -4.551 1.00 88.31 224 ARG A O 1
ATOM 1744 N N . GLY A 1 225 ? -1.799 8.992 -3.965 1.00 89.19 225 GLY A N 1
ATOM 1745 C CA . GLY A 1 225 ? -0.420 8.613 -3.733 1.00 89.19 225 GLY A CA 1
ATOM 1746 C C . GLY A 1 225 ? -0.304 7.130 -4.007 1.00 89.19 225 GLY A C 1
ATOM 1747 O O . GLY A 1 225 ? -0.977 6.609 -4.897 1.00 89.19 225 GLY A O 1
ATOM 1748 N N . ALA A 1 226 ? 0.540 6.459 -3.238 1.00 94.00 226 ALA A N 1
ATOM 1749 C CA . ALA A 1 226 ? 0.932 5.095 -3.527 1.00 94.00 226 ALA A CA 1
ATOM 1750 C C . ALA A 1 226 ? 0.539 4.118 -2.419 1.00 94.00 226 ALA A C 1
ATOM 1752 O O . ALA A 1 226 ? 0.371 4.474 -1.249 1.00 94.00 226 ALA A O 1
ATOM 1753 N N . VAL A 1 227 ? 0.490 2.847 -2.796 1.00 97.25 227 VAL A N 1
ATOM 1754 C CA . VAL A 1 227 ? 0.780 1.756 -1.867 1.00 97.25 227 VAL A CA 1
ATOM 1755 C C . VAL A 1 227 ? 2.295 1.754 -1.669 1.00 97.25 227 VAL A C 1
ATOM 1757 O O . VAL A 1 227 ? 3.055 1.477 -2.596 1.00 97.25 227 VAL A O 1
ATOM 1760 N N . LYS A 1 228 ? 2.742 2.158 -0.481 1.00 95.94 228 LYS A N 1
ATOM 1761 C CA . LYS A 1 228 ? 4.137 2.502 -0.206 1.00 95.94 228 LYS A CA 1
ATOM 1762 C C . LYS A 1 228 ? 4.755 1.557 0.814 1.00 95.94 228 LYS A C 1
ATOM 1764 O O . LYS A 1 228 ? 4.498 1.686 2.012 1.00 95.94 228 LYS A O 1
ATOM 1769 N N . PHE A 1 229 ? 5.635 0.676 0.347 1.00 96.31 229 PHE A N 1
ATOM 1770 C CA . PHE A 1 229 ? 6.492 -0.115 1.221 1.00 96.31 229 PHE A CA 1
ATOM 1771 C C . PHE A 1 229 ? 7.840 0.588 1.361 1.00 96.31 229 PHE A C 1
ATOM 1773 O O . PHE A 1 229 ? 8.632 0.675 0.424 1.00 96.31 229 PHE A O 1
ATOM 1780 N N . ALA A 1 230 ? 8.055 1.184 2.524 1.00 92.19 230 ALA A N 1
ATOM 1781 C CA . ALA A 1 230 ? 9.160 2.090 2.771 1.00 92.19 230 ALA A CA 1
ATOM 1782 C C . ALA A 1 230 ? 9.780 1.848 4.137 1.00 92.19 230 ALA A C 1
ATOM 1784 O O . ALA A 1 230 ? 9.074 1.557 5.105 1.00 92.19 230 ALA A O 1
ATOM 1785 N N . SER A 1 231 ? 11.088 2.070 4.218 1.00 88.69 231 SER A N 1
ATOM 1786 C CA . SER A 1 231 ? 11.804 2.050 5.481 1.00 88.69 231 SER A CA 1
ATOM 1787 C C . SER A 1 231 ? 12.798 3.187 5.609 1.00 88.69 231 SER A C 1
ATOM 1789 O O . SER A 1 231 ? 13.388 3.662 4.637 1.00 88.69 231 SER A O 1
ATOM 1791 N N . ARG A 1 232 ? 12.978 3.624 6.852 1.00 85.62 232 ARG A N 1
ATOM 1792 C CA . ARG A 1 232 ? 14.035 4.542 7.279 1.00 85.62 232 ARG A CA 1
ATOM 1793 C C . ARG A 1 232 ? 15.215 3.817 7.930 1.00 85.62 232 ARG A C 1
ATOM 1795 O O . ARG A 1 232 ? 16.242 4.432 8.174 1.00 85.62 232 ARG A O 1
ATOM 1802 N N . THR A 1 233 ? 15.094 2.521 8.187 1.00 83.50 233 THR A N 1
ATOM 1803 C CA . THR A 1 233 ? 16.134 1.700 8.817 1.00 83.50 233 THR A CA 1
ATOM 1804 C C . THR A 1 233 ? 16.249 0.339 8.124 1.00 83.50 233 THR A C 1
ATOM 1806 O O . THR A 1 233 ? 15.313 -0.077 7.431 1.00 83.50 233 THR A O 1
ATOM 1809 N N . PRO A 1 234 ? 17.392 -0.361 8.248 1.00 83.81 234 PRO A N 1
ATOM 1810 C CA . PRO A 1 234 ? 17.551 -1.676 7.639 1.00 83.81 234 PRO A CA 1
ATOM 1811 C C . PRO A 1 234 ? 16.548 -2.690 8.202 1.00 83.81 234 PRO A C 1
ATOM 1813 O O . PRO A 1 234 ? 16.075 -2.568 9.332 1.00 83.81 234 PRO A O 1
ATOM 1816 N N . GLY A 1 235 ? 16.269 -3.733 7.418 1.00 82.25 235 GLY A N 1
ATOM 1817 C CA . GLY A 1 235 ? 15.439 -4.860 7.845 1.00 82.25 235 GLY A CA 1
ATOM 1818 C C . GLY A 1 235 ? 13.983 -4.801 7.390 1.00 82.25 235 GLY A C 1
ATOM 1819 O O . GLY A 1 235 ? 13.195 -5.637 7.825 1.00 82.25 235 GLY A O 1
ATOM 1820 N N . ALA A 1 236 ? 13.605 -3.877 6.503 1.00 90.31 236 ALA A N 1
ATOM 1821 C CA . ALA A 1 236 ? 12.299 -3.935 5.855 1.00 90.31 236 ALA A CA 1
ATOM 1822 C C . ALA A 1 236 ? 12.325 -4.851 4.627 1.00 90.31 236 ALA A C 1
ATOM 1824 O O . ALA A 1 236 ? 12.972 -4.541 3.628 1.00 90.31 236 ALA A O 1
ATOM 1825 N N . HIS A 1 237 ? 11.642 -5.990 4.731 1.00 94.31 237 HIS A N 1
ATOM 1826 C CA . HIS A 1 237 ? 11.681 -7.052 3.726 1.00 94.31 237 HIS A CA 1
ATOM 1827 C C . HIS A 1 237 ? 10.386 -7.877 3.692 1.00 94.31 237 HIS A C 1
ATOM 1829 O O . HIS A 1 237 ? 9.534 -7.747 4.574 1.00 94.31 237 HIS A O 1
ATOM 1835 N N . HIS A 1 238 ? 10.233 -8.737 2.684 1.00 97.25 238 HIS A N 1
ATOM 1836 C CA . HIS A 1 238 ? 9.061 -9.597 2.476 1.00 97.25 238 HIS A CA 1
ATOM 1837 C C . HIS A 1 238 ? 7.759 -8.806 2.264 1.00 97.25 238 HIS A C 1
ATOM 1839 O O . HIS A 1 238 ? 6.742 -9.053 2.920 1.00 97.25 238 HIS A O 1
ATOM 1845 N N . GLY A 1 239 ? 7.793 -7.834 1.353 1.00 98.19 239 GLY A N 1
ATOM 1846 C CA . GLY A 1 239 ? 6.600 -7.117 0.901 1.00 98.19 239 GLY A CA 1
ATOM 1847 C C . GLY A 1 239 ? 5.887 -7.880 -0.215 1.00 98.19 239 GLY A C 1
ATOM 1848 O O . GLY A 1 239 ? 6.530 -8.374 -1.136 1.00 98.19 239 GLY A O 1
ATOM 1849 N N . LYS A 1 240 ? 4.560 -7.967 -0.170 1.00 98.81 240 LYS A N 1
ATOM 1850 C CA . LYS A 1 240 ? 3.740 -8.617 -1.199 1.00 98.81 240 LYS A CA 1
ATOM 1851 C C . LYS A 1 240 ? 2.595 -7.704 -1.606 1.00 98.81 240 LYS A C 1
ATOM 1853 O O . LYS A 1 240 ? 1.794 -7.318 -0.764 1.00 98.81 240 LYS A O 1
ATOM 1858 N N . ILE A 1 241 ? 2.513 -7.376 -2.889 1.00 98.81 241 ILE A N 1
ATOM 1859 C CA . ILE A 1 241 ? 1.462 -6.558 -3.496 1.00 98.81 241 ILE A CA 1
ATOM 1860 C C . ILE A 1 241 ? 0.831 -7.403 -4.603 1.00 98.81 241 ILE A C 1
ATOM 1862 O O . ILE A 1 241 ? 1.387 -7.503 -5.699 1.00 98.81 241 ILE A O 1
ATOM 1866 N N . LEU A 1 242 ? -0.277 -8.076 -4.286 1.00 98.94 242 LEU A N 1
ATOM 1867 C CA . LEU A 1 242 ? -0.794 -9.194 -5.083 1.00 98.94 242 LEU A CA 1
ATOM 1868 C C . LEU A 1 242 ? -2.235 -8.981 -5.546 1.00 98.94 242 LEU A C 1
ATOM 1870 O O . LEU A 1 242 ? -3.098 -8.656 -4.738 1.00 98.94 242 LEU A O 1
ATOM 1874 N N . ASP A 1 243 ? -2.520 -9.232 -6.818 1.00 98.88 243 ASP A N 1
ATOM 1875 C CA . ASP A 1 243 ? -3.895 -9.343 -7.331 1.00 98.88 243 ASP A CA 1
ATOM 1876 C C . ASP A 1 243 ? -4.792 -8.124 -7.031 1.00 98.88 243 ASP A C 1
ATOM 1878 O O . ASP A 1 243 ? -6.007 -8.243 -6.883 1.00 98.88 243 ASP A O 1
ATOM 1882 N N . ASN A 1 244 ? -4.207 -6.931 -6.891 1.00 98.88 244 ASN A N 1
ATOM 1883 C CA . ASN A 1 244 ? -4.961 -5.705 -6.649 1.00 98.88 244 ASN A CA 1
ATOM 1884 C C . ASN A 1 244 ? -5.341 -5.038 -7.977 1.00 98.88 244 ASN A C 1
ATOM 1886 O O . ASN A 1 244 ? -4.666 -5.196 -8.998 1.00 98.88 244 ASN A O 1
ATOM 1890 N N . THR A 1 245 ? -6.402 -4.236 -7.946 1.00 98.50 245 THR A N 1
ATOM 1891 C CA . THR A 1 245 ? -6.876 -3.474 -9.106 1.00 98.50 245 THR A CA 1
ATOM 1892 C C . THR A 1 245 ? -6.777 -1.980 -8.837 1.00 98.50 245 THR A C 1
ATOM 1894 O O . THR A 1 245 ? -7.431 -1.470 -7.930 1.00 98.50 245 THR A O 1
ATOM 1897 N N . TRP A 1 246 ? -6.007 -1.264 -9.655 1.00 97.06 246 TRP A N 1
ATOM 1898 C CA . TRP A 1 246 ? -5.990 0.195 -9.696 1.00 97.06 246 TRP A CA 1
ATOM 1899 C C . TRP A 1 246 ? -6.822 0.704 -10.865 1.00 97.06 246 TRP A C 1
ATOM 1901 O O . TRP A 1 246 ? -6.578 0.351 -12.021 1.00 97.06 246 TRP A O 1
ATOM 1911 N N . THR A 1 247 ? -7.738 1.616 -10.565 1.00 90.81 247 THR A N 1
ATOM 1912 C CA . THR A 1 247 ? -8.379 2.481 -11.559 1.00 90.81 247 THR A CA 1
ATOM 1913 C C . THR A 1 247 ? -7.722 3.871 -11.533 1.00 90.81 247 THR A C 1
ATOM 1915 O O . THR A 1 247 ? -7.012 4.179 -10.567 1.00 90.81 247 THR A O 1
ATOM 1918 N N . PRO A 1 248 ? -7.898 4.708 -12.582 1.00 83.06 248 PRO A N 1
ATOM 1919 C CA . PRO A 1 248 ? -7.038 5.859 -12.861 1.00 83.06 248 PRO A CA 1
ATOM 1920 C C . PRO A 1 248 ? -6.673 6.690 -11.627 1.00 83.06 248 PRO A C 1
ATOM 1922 O O . PRO A 1 248 ? -7.543 7.208 -10.921 1.00 83.06 248 PRO A O 1
ATOM 1925 N N . THR A 1 249 ? -5.368 6.802 -11.375 1.00 70.69 249 THR A N 1
ATOM 1926 C CA . THR A 1 249 ? -4.788 7.541 -10.248 1.00 70.69 249 THR A CA 1
ATOM 1927 C C . THR A 1 249 ? -4.381 8.944 -10.681 1.00 70.69 249 THR A C 1
ATOM 1929 O O . THR A 1 249 ? -4.094 9.201 -11.853 1.00 70.69 249 THR A O 1
ATOM 1932 N N . THR A 1 250 ? -4.346 9.888 -9.742 1.00 64.62 250 THR A N 1
ATOM 1933 C CA . THR A 1 250 ? -4.057 11.296 -10.065 1.00 64.62 250 THR A CA 1
ATOM 1934 C C . THR A 1 250 ? -2.571 11.661 -9.968 1.00 64.62 250 THR A C 1
ATOM 1936 O O . THR A 1 250 ? -2.213 12.793 -10.315 1.00 64.62 250 THR A O 1
ATOM 1939 N N . THR A 1 251 ? -1.691 10.739 -9.545 1.00 68.06 251 THR A N 1
ATOM 1940 C CA . THR A 1 251 ? -0.324 11.078 -9.095 1.00 68.06 251 THR A CA 1
ATOM 1941 C C . THR A 1 251 ? 0.814 10.200 -9.630 1.00 68.06 251 THR A C 1
ATOM 1943 O O . THR A 1 251 ? 0.658 9.431 -10.579 1.00 68.06 251 THR A O 1
ATOM 1946 N N . ASN A 1 252 ? 2.014 10.434 -9.079 1.00 76.50 252 ASN A N 1
ATOM 1947 C CA . ASN A 1 252 ? 3.313 10.086 -9.650 1.00 76.50 252 ASN A CA 1
ATOM 1948 C C . ASN A 1 252 ? 3.672 8.596 -9.592 1.00 76.50 252 ASN A C 1
ATOM 1950 O O . ASN A 1 252 ? 4.527 8.187 -10.372 1.00 76.50 252 ASN A O 1
ATOM 1954 N N . ALA A 1 253 ? 3.076 7.795 -8.704 1.00 92.38 253 ALA A N 1
ATOM 1955 C CA . ALA A 1 253 ? 3.318 6.354 -8.655 1.00 92.38 253 ALA A CA 1
ATOM 1956 C C . ALA A 1 253 ? 2.134 5.588 -8.042 1.00 92.38 253 ALA A C 1
ATOM 1958 O O . ALA A 1 253 ? 1.542 6.068 -7.077 1.00 92.38 253 ALA A O 1
ATOM 1959 N N . ALA A 1 254 ? 1.808 4.399 -8.562 1.00 96.06 254 ALA A N 1
ATOM 1960 C CA . ALA A 1 254 ? 0.821 3.503 -7.944 1.00 96.06 254 ALA A CA 1
ATOM 1961 C C . ALA A 1 254 ? 1.421 2.721 -6.763 1.00 96.06 254 ALA A C 1
ATOM 1963 O O . ALA A 1 254 ? 0.792 2.594 -5.709 1.00 96.06 254 ALA A O 1
ATOM 1964 N N . VAL A 1 255 ? 2.656 2.244 -6.930 1.00 98.00 255 VAL A N 1
ATOM 1965 C CA . VAL A 1 255 ? 3.446 1.552 -5.909 1.00 98.00 255 VAL A CA 1
ATOM 1966 C C . VAL A 1 255 ? 4.774 2.272 -5.706 1.00 98.00 255 VAL A C 1
ATOM 1968 O O . VAL A 1 255 ? 5.476 2.588 -6.669 1.00 98.00 255 VAL A O 1
ATOM 1971 N N . GLU A 1 256 ? 5.148 2.488 -4.446 1.00 97.25 256 GLU A N 1
ATOM 1972 C CA . GLU A 1 256 ? 6.461 3.014 -4.072 1.00 97.25 256 GLU A CA 1
ATOM 1973 C C . GLU A 1 256 ? 7.236 2.014 -3.216 1.00 97.25 256 GLU A C 1
ATOM 1975 O O . GLU A 1 256 ? 6.733 1.546 -2.193 1.00 97.25 256 GLU A O 1
ATOM 1980 N N . LEU A 1 257 ? 8.479 1.738 -3.617 1.00 97.81 257 LEU A N 1
ATOM 1981 C CA . LEU A 1 257 ? 9.414 0.873 -2.893 1.00 97.81 257 LEU A CA 1
ATOM 1982 C C . LEU A 1 257 ? 10.600 1.718 -2.418 1.00 97.81 257 LEU A C 1
ATOM 1984 O O . LEU A 1 257 ? 11.430 2.134 -3.216 1.00 97.81 257 LEU A O 1
ATOM 1988 N N . CYS A 1 258 ? 10.686 2.026 -1.131 1.00 95.38 258 CYS A N 1
ATOM 1989 C CA . CYS A 1 258 ? 11.663 2.999 -0.639 1.00 95.38 258 CYS A CA 1
ATOM 1990 C C . CYS A 1 258 ? 12.632 2.351 0.351 1.00 95.38 258 CYS A C 1
ATOM 1992 O O . CYS A 1 258 ? 12.283 2.163 1.518 1.00 95.38 258 CYS A O 1
ATOM 1994 N N . SER A 1 259 ? 13.834 2.008 -0.124 1.00 94.50 259 SER A N 1
ATOM 1995 C CA . SER A 1 259 ? 14.856 1.270 0.635 1.00 94.50 259 SER A CA 1
ATOM 1996 C C . SER A 1 259 ? 14.329 -0.011 1.309 1.00 94.50 259 SER A C 1
ATOM 1998 O O . SER A 1 259 ? 14.359 -0.138 2.533 1.00 94.50 259 SER A O 1
ATOM 2000 N N . VAL A 1 260 ? 13.822 -0.951 0.503 1.00 95.62 260 VAL A N 1
ATOM 2001 C CA . VAL A 1 260 ? 13.257 -2.244 0.945 1.00 95.62 260 VAL A CA 1
ATOM 2002 C C . VAL A 1 260 ? 13.800 -3.421 0.126 1.00 95.62 260 VAL A C 1
ATOM 2004 O O . VAL A 1 260 ? 14.271 -3.229 -0.997 1.00 95.62 260 VAL A O 1
ATOM 2007 N N . ASP A 1 261 ? 13.698 -4.632 0.673 1.00 96.75 261 ASP A N 1
ATOM 2008 C CA . ASP A 1 261 ? 14.124 -5.890 0.043 1.00 96.75 261 ASP A CA 1
ATOM 2009 C C . ASP A 1 261 ? 12.974 -6.905 -0.075 1.00 96.75 261 ASP A C 1
ATOM 2011 O O . ASP A 1 261 ? 11.929 -6.773 0.559 1.00 96.75 261 ASP A O 1
ATOM 2015 N N . GLU A 1 262 ? 13.176 -7.949 -0.877 1.00 98.19 262 GLU A N 1
ATOM 2016 C CA . GLU A 1 262 ? 12.293 -9.115 -0.993 1.00 98.19 262 GLU A CA 1
ATOM 2017 C C . GLU A 1 262 ? 10.833 -8.721 -1.238 1.00 98.19 262 GLU A C 1
ATOM 2019 O O . GLU A 1 262 ? 9.935 -9.047 -0.458 1.00 98.19 262 GLU A O 1
ATOM 2024 N N . VAL A 1 263 ? 10.611 -7.955 -2.308 1.00 98.75 263 VAL A N 1
ATOM 2025 C CA . VAL A 1 263 ? 9.289 -7.434 -2.660 1.00 98.75 263 VAL A CA 1
ATOM 2026 C C . VAL A 1 263 ? 8.757 -8.115 -3.904 1.00 98.75 263 VAL A C 1
ATOM 2028 O O . VAL A 1 263 ? 9.421 -8.155 -4.937 1.00 98.75 263 VAL A O 1
ATOM 2031 N N . GLU A 1 264 ? 7.519 -8.580 -3.825 1.00 98.88 264 GLU A N 1
ATOM 2032 C CA . GLU A 1 264 ? 6.785 -9.153 -4.942 1.00 98.88 264 GLU A CA 1
ATOM 2033 C C . GLU A 1 264 ? 5.581 -8.281 -5.304 1.00 98.88 264 GLU A C 1
ATOM 2035 O O . GLU A 1 264 ? 4.696 -8.051 -4.483 1.00 98.88 264 GLU A O 1
ATOM 2040 N N . VAL A 1 265 ? 5.542 -7.814 -6.551 1.00 98.94 265 VAL A N 1
ATOM 2041 C CA . VAL A 1 265 ? 4.403 -7.129 -7.169 1.00 98.94 265 VAL A CA 1
ATOM 2042 C C . VAL A 1 265 ? 3.884 -8.028 -8.289 1.00 98.94 265 VAL A C 1
ATOM 2044 O O . VAL A 1 265 ? 4.488 -8.088 -9.366 1.00 98.94 265 VAL A O 1
ATOM 2047 N N . ARG A 1 266 ? 2.804 -8.775 -8.032 1.00 98.88 266 ARG A N 1
ATOM 2048 C CA . ARG A 1 266 ? 2.329 -9.823 -8.948 1.00 98.88 266 ARG A CA 1
ATOM 2049 C C . ARG A 1 266 ? 0.822 -9.835 -9.163 1.00 98.88 266 ARG A C 1
ATOM 2051 O O . ARG A 1 266 ? 0.070 -9.588 -8.230 1.00 98.88 266 ARG A O 1
ATOM 2058 N N . GLY A 1 267 ? 0.393 -10.163 -10.383 1.00 98.81 267 GLY A N 1
ATOM 2059 C CA . GLY A 1 267 ? -1.022 -10.417 -10.685 1.00 98.81 267 GLY A CA 1
ATOM 2060 C C . GLY A 1 267 ? -1.906 -9.170 -10.641 1.00 98.81 267 GLY A C 1
ATOM 2061 O O . GLY A 1 267 ? -3.128 -9.266 -10.680 1.00 98.81 267 GLY A O 1
ATOM 2062 N N . ASN A 1 268 ? -1.315 -7.979 -10.533 1.00 98.88 268 ASN A N 1
ATOM 2063 C CA . ASN A 1 268 ? -2.072 -6.747 -10.376 1.00 98.88 268 ASN A CA 1
ATOM 2064 C C . ASN A 1 268 ? -2.554 -6.211 -11.725 1.00 98.88 268 ASN A C 1
ATOM 2066 O O . ASN A 1 268 ? -1.892 -6.373 -12.752 1.00 98.88 268 ASN A O 1
ATOM 2070 N N . THR A 1 269 ? -3.670 -5.485 -11.695 1.00 98.69 269 THR A N 1
ATOM 2071 C CA . THR A 1 269 ? -4.179 -4.723 -12.838 1.00 98.69 269 THR A CA 1
ATOM 2072 C C . THR A 1 269 ? -4.029 -3.230 -12.575 1.00 98.69 269 THR A C 1
ATOM 2074 O O . THR A 1 269 ? -4.575 -2.706 -11.605 1.00 98.69 269 THR A O 1
ATOM 2077 N N . PHE A 1 270 ? -3.319 -2.526 -13.452 1.00 98.00 270 PHE A N 1
ATOM 2078 C CA . PHE A 1 270 ? -3.079 -1.089 -13.371 1.00 98.00 270 PHE A CA 1
ATOM 2079 C C . PHE A 1 270 ? -3.692 -0.383 -14.575 1.00 98.00 270 PHE A C 1
ATOM 2081 O O . PHE A 1 270 ? -3.202 -0.532 -15.690 1.00 98.00 270 PHE A O 1
ATOM 2088 N N . THR A 1 271 ? -4.733 0.419 -14.351 1.00 96.06 271 THR A N 1
ATOM 2089 C CA . THR A 1 271 ? -5.387 1.188 -15.419 1.00 96.06 271 THR A CA 1
ATOM 2090 C C . THR A 1 271 ? -5.213 2.684 -15.198 1.00 96.06 271 THR A C 1
ATOM 2092 O O . THR A 1 271 ? -5.568 3.207 -14.142 1.00 96.06 271 THR A O 1
ATOM 2095 N N . GLY A 1 272 ? -4.718 3.403 -16.205 1.00 93.44 272 GLY A N 1
ATOM 2096 C CA . GLY A 1 272 ? -4.715 4.866 -16.215 1.00 93.44 272 GLY A CA 1
ATOM 2097 C C . GLY A 1 272 ? -3.779 5.512 -15.188 1.00 93.44 272 GLY A C 1
ATOM 2098 O O . GLY A 1 272 ? -4.109 6.567 -14.648 1.00 93.44 272 GLY A O 1
ATOM 2099 N N . ILE A 1 273 ? -2.625 4.909 -14.898 1.00 93.75 273 ILE A N 1
ATOM 2100 C CA . ILE A 1 273 ? -1.670 5.427 -13.907 1.00 93.75 273 ILE A CA 1
ATOM 2101 C C . ILE A 1 273 ? -0.928 6.643 -14.461 1.00 93.75 273 ILE A C 1
ATOM 2103 O O . ILE A 1 273 ? -0.218 6.545 -15.459 1.00 93.75 273 ILE A O 1
ATOM 2107 N N . ARG A 1 274 ? -1.067 7.818 -13.838 1.00 90.38 274 ARG A N 1
ATOM 2108 C CA . ARG A 1 274 ? -0.488 9.056 -14.391 1.00 90.38 274 ARG A CA 1
ATOM 2109 C C . ARG A 1 274 ? 1.042 9.024 -14.483 1.00 90.38 274 ARG A C 1
ATOM 2111 O O . ARG A 1 274 ? 1.571 9.441 -15.510 1.00 90.38 274 ARG A O 1
ATOM 2118 N N . GLY A 1 275 ? 1.723 8.556 -13.438 1.00 91.38 275 GLY A N 1
ATOM 2119 C CA . GLY A 1 275 ? 3.181 8.404 -13.396 1.00 91.38 275 GLY A CA 1
ATOM 2120 C C . GLY A 1 275 ? 3.632 6.951 -13.558 1.00 91.38 275 GLY A C 1
ATOM 2121 O O . GLY A 1 275 ? 3.263 6.305 -14.535 1.00 91.38 275 GLY A O 1
ATOM 2122 N N . PHE A 1 276 ? 4.426 6.455 -12.608 1.00 94.19 276 PHE A N 1
ATOM 2123 C CA . PHE A 1 276 ? 4.954 5.089 -12.583 1.00 94.19 276 PHE A CA 1
ATOM 2124 C C . PHE A 1 276 ? 3.930 4.071 -12.077 1.00 94.19 276 PHE A C 1
ATOM 2126 O O . PHE A 1 276 ? 3.220 4.327 -11.105 1.00 94.19 276 PHE A O 1
ATOM 2133 N N . VAL A 1 277 ? 3.925 2.863 -12.634 1.00 97.12 277 VAL A N 1
ATOM 2134 C CA . VAL A 1 277 ? 3.272 1.723 -11.971 1.00 97.12 277 VAL A CA 1
ATOM 2135 C C . VAL A 1 277 ? 4.037 1.362 -10.693 1.00 97.12 277 VAL A C 1
ATOM 2137 O O . VAL A 1 277 ? 3.469 1.407 -9.604 1.00 97.12 277 VAL A O 1
ATOM 2140 N N . VAL A 1 278 ? 5.345 1.119 -10.798 1.00 98.06 278 VAL A N 1
ATOM 2141 C CA . VAL A 1 278 ? 6.253 0.928 -9.659 1.00 98.06 278 VAL A CA 1
ATOM 2142 C C . VAL A 1 278 ? 7.393 1.935 -9.729 1.00 98.06 278 VAL A C 1
ATOM 2144 O O . VAL A 1 278 ? 8.132 2.001 -10.713 1.00 98.06 278 VAL A O 1
ATOM 2147 N N . ASN A 1 279 ? 7.581 2.683 -8.646 1.00 97.50 279 ASN A N 1
ATOM 2148 C CA . ASN A 1 279 ? 8.728 3.555 -8.456 1.00 97.50 279 ASN A CA 1
ATOM 2149 C C . ASN A 1 279 ? 9.496 3.162 -7.189 1.00 97.50 279 ASN A C 1
ATOM 2151 O O . ASN A 1 279 ? 9.094 3.501 -6.076 1.00 97.50 279 ASN A O 1
ATOM 2155 N N . GLY A 1 280 ? 10.613 2.465 -7.362 1.00 97.56 280 GLY A N 1
ATOM 2156 C CA . GLY A 1 280 ? 11.545 2.151 -6.291 1.00 97.56 280 GLY A CA 1
ATOM 2157 C C . GLY A 1 280 ? 12.747 3.090 -6.257 1.00 97.56 280 GLY A C 1
ATOM 2158 O O . GLY A 1 280 ? 13.295 3.440 -7.305 1.00 97.56 280 GLY A O 1
ATOM 2159 N N . TYR A 1 281 ? 13.159 3.518 -5.066 1.00 96.69 281 TYR A N 1
ATOM 2160 C CA . TYR A 1 281 ? 14.250 4.478 -4.904 1.00 96.69 281 TYR A CA 1
ATOM 2161 C C . TYR A 1 281 ? 14.908 4.434 -3.517 1.00 96.69 281 TYR A C 1
ATOM 2163 O O . TYR A 1 281 ? 14.295 4.012 -2.532 1.00 96.69 281 TYR A O 1
ATOM 2171 N N . THR A 1 282 ? 16.153 4.912 -3.433 1.00 95.38 282 THR A N 1
ATOM 2172 C CA . THR A 1 282 ? 16.857 5.082 -2.157 1.00 95.38 282 THR A CA 1
ATOM 2173 C C . THR A 1 282 ? 16.179 6.146 -1.291 1.00 95.38 282 THR A C 1
ATOM 2175 O O . THR A 1 282 ? 15.932 7.271 -1.730 1.00 95.38 282 THR A O 1
ATOM 2178 N N . ASN A 1 283 ? 15.943 5.837 -0.018 1.00 91.69 283 ASN A N 1
ATOM 2179 C CA . ASN A 1 283 ? 15.481 6.799 0.975 1.00 91.69 283 ASN A CA 1
ATOM 2180 C C . ASN A 1 283 ? 16.608 7.754 1.408 1.00 91.69 283 ASN A C 1
ATOM 2182 O O . ASN A 1 283 ? 17.183 7.624 2.491 1.00 91.69 283 ASN A O 1
ATOM 2186 N N . THR A 1 284 ? 16.905 8.752 0.580 1.00 89.56 284 THR A N 1
ATOM 2187 C CA . THR A 1 284 ? 17.980 9.733 0.821 1.00 89.56 284 THR A CA 1
ATOM 2188 C C . THR A 1 284 ? 17.744 10.645 2.029 1.00 89.56 284 THR A C 1
ATOM 2190 O O . THR A 1 284 ? 18.640 11.385 2.424 1.00 89.56 284 THR A O 1
ATOM 2193 N N . ALA A 1 285 ? 16.575 10.567 2.678 1.00 85.50 285 ALA A N 1
ATOM 2194 C CA . ALA A 1 285 ? 16.333 11.232 3.956 1.00 85.50 285 ALA A CA 1
ATOM 2195 C C . ALA A 1 285 ? 17.075 10.568 5.135 1.00 85.50 285 ALA A C 1
ATOM 2197 O O . ALA A 1 285 ? 17.080 11.123 6.233 1.00 85.50 285 ALA A O 1
ATOM 2198 N N . GLN A 1 286 ? 17.666 9.379 4.946 1.00 84.44 286 GLN A N 1
ATOM 2199 C CA . GLN A 1 286 ? 18.413 8.686 5.997 1.00 84.44 286 GLN A CA 1
ATOM 2200 C C . GLN A 1 286 ? 19.880 9.105 6.021 1.00 84.44 286 GLN A C 1
ATOM 2202 O O . GLN A 1 286 ? 20.541 8.996 4.996 1.00 84.44 286 GLN A O 1
ATOM 2207 N N . PRO A 1 287 ? 20.426 9.536 7.175 1.00 83.25 287 PRO A N 1
ATOM 2208 C CA . PRO A 1 287 ? 21.802 10.025 7.246 1.00 83.25 287 PRO A CA 1
ATOM 2209 C C . PRO A 1 287 ? 22.837 8.911 7.060 1.00 83.25 287 PRO A C 1
ATOM 2211 O O . PRO A 1 287 ? 23.940 9.176 6.591 1.00 83.25 287 PRO A O 1
ATOM 2214 N N . VAL A 1 288 ? 22.492 7.675 7.431 1.00 86.00 288 VAL A N 1
ATOM 2215 C CA . VAL A 1 288 ? 23.356 6.499 7.304 1.00 86.00 288 VAL A CA 1
ATOM 2216 C C . VAL A 1 288 ? 22.695 5.519 6.349 1.00 86.00 288 VAL A C 1
ATOM 2218 O O . VAL A 1 288 ? 21.579 5.063 6.598 1.00 86.00 288 VAL A O 1
ATOM 2221 N N . GLY A 1 289 ? 23.391 5.212 5.258 1.00 87.25 289 GLY A N 1
ATOM 2222 C CA . GLY A 1 289 ? 22.915 4.258 4.270 1.00 87.25 289 GLY A CA 1
ATOM 2223 C C . GLY A 1 289 ? 22.938 2.808 4.734 1.00 87.25 289 GLY A C 1
ATOM 2224 O O . GLY A 1 289 ? 23.722 2.415 5.598 1.00 87.25 289 GLY A O 1
ATOM 2225 N N . PHE A 1 290 ? 22.083 2.008 4.106 1.00 89.75 290 PHE A N 1
ATOM 2226 C CA . PHE A 1 290 ? 22.020 0.559 4.261 1.00 89.75 290 PHE A CA 1
ATOM 2227 C C . PHE A 1 290 ? 21.678 -0.112 2.917 1.00 89.75 290 PHE A C 1
ATOM 2229 O O . PHE A 1 290 ? 21.074 0.541 2.054 1.00 89.75 290 PHE A O 1
ATOM 2236 N N . PRO A 1 291 ? 22.070 -1.388 2.716 1.00 91.38 291 PRO A N 1
ATOM 2237 C CA . PRO A 1 291 ? 21.723 -2.142 1.512 1.00 91.38 291 PRO A CA 1
ATOM 2238 C C . PRO A 1 291 ? 20.208 -2.227 1.305 1.00 91.38 291 PRO A C 1
ATOM 2240 O O . PRO A 1 291 ? 19.466 -2.309 2.281 1.00 91.38 291 PRO A O 1
ATOM 2243 N N . TRP A 1 292 ? 19.767 -2.206 0.046 1.00 94.88 292 TRP A N 1
ATOM 2244 C CA . TRP A 1 292 ? 18.374 -2.440 -0.339 1.00 94.88 292 TRP A CA 1
ATOM 2245 C C . TRP A 1 292 ? 18.279 -2.875 -1.811 1.00 94.88 292 TRP A C 1
ATOM 2247 O O . TRP A 1 292 ? 19.249 -2.754 -2.565 1.00 94.88 292 TRP A O 1
ATOM 2257 N N . GLY A 1 293 ? 17.096 -3.314 -2.244 1.00 96.50 293 GLY A N 1
ATOM 2258 C CA . GLY A 1 293 ? 16.796 -3.652 -3.636 1.00 96.50 293 GLY A CA 1
ATOM 2259 C C . GLY A 1 293 ? 17.200 -5.071 -4.035 1.00 96.50 293 GLY A C 1
ATOM 2260 O O . GLY A 1 293 ? 17.436 -5.336 -5.215 1.00 96.50 293 GLY A O 1
ATOM 2261 N N . THR A 1 294 ? 17.306 -5.980 -3.069 1.00 97.75 294 THR A N 1
ATOM 2262 C CA . THR A 1 294 ? 17.523 -7.413 -3.287 1.00 97.75 294 THR A CA 1
ATOM 2263 C C . THR A 1 294 ? 16.194 -8.143 -3.464 1.00 97.75 294 THR A C 1
ATOM 2265 O O . THR A 1 294 ? 15.257 -7.903 -2.710 1.00 97.75 294 THR A O 1
ATOM 2268 N N . ASN A 1 295 ? 16.120 -9.071 -4.424 1.00 98.56 295 ASN A N 1
ATOM 2269 C CA . ASN A 1 295 ? 14.964 -9.936 -4.691 1.00 98.56 295 ASN A CA 1
ATOM 2270 C C . ASN A 1 295 ? 13.665 -9.144 -4.935 1.00 98.56 295 ASN A C 1
ATOM 2272 O O . ASN A 1 295 ? 12.658 -9.344 -4.256 1.00 98.56 295 ASN A O 1
ATOM 2276 N N . ILE A 1 296 ? 13.688 -8.235 -5.909 1.00 98.75 296 ILE A N 1
ATOM 2277 C CA . ILE A 1 296 ? 12.501 -7.478 -6.323 1.00 98.75 296 ILE A CA 1
ATOM 2278 C C . ILE A 1 296 ? 11.875 -8.163 -7.539 1.00 98.75 296 ILE A C 1
ATOM 2280 O O . ILE A 1 296 ? 12.557 -8.412 -8.531 1.00 98.75 296 ILE A O 1
ATOM 2284 N N . THR A 1 297 ? 10.578 -8.457 -7.476 1.00 98.88 297 THR A N 1
ATOM 2285 C CA . THR A 1 297 ? 9.821 -9.105 -8.555 1.00 98.88 297 THR A CA 1
ATOM 2286 C C . THR A 1 297 ? 8.649 -8.235 -8.995 1.00 98.88 297 THR A C 1
ATOM 2288 O O . THR A 1 297 ? 7.850 -7.804 -8.167 1.00 98.88 297 THR A O 1
ATOM 2291 N N . PHE A 1 298 ? 8.516 -8.027 -10.302 1.00 98.88 298 PHE A N 1
ATOM 2292 C CA . PHE A 1 298 ? 7.355 -7.434 -10.961 1.00 98.88 298 PHE A CA 1
ATOM 2293 C C . PHE A 1 298 ? 6.880 -8.393 -12.056 1.00 98.88 298 PHE A C 1
ATOM 2295 O O . PHE A 1 298 ? 7.474 -8.437 -13.134 1.00 98.88 298 PHE A O 1
ATOM 2302 N N . ALA A 1 299 ? 5.868 -9.216 -11.768 1.00 98.88 299 ALA A N 1
ATOM 2303 C CA . ALA A 1 299 ? 5.501 -10.307 -12.669 1.00 98.88 299 ALA A CA 1
ATOM 2304 C C . ALA A 1 299 ? 4.001 -10.548 -12.844 1.00 98.88 299 ALA A C 1
ATOM 2306 O O . ALA A 1 299 ? 3.231 -10.354 -11.909 1.00 98.88 299 ALA A O 1
ATOM 2307 N N . GLY A 1 300 ? 3.568 -11.023 -14.012 1.00 98.81 300 GLY A N 1
ATOM 2308 C CA . GLY A 1 300 ? 2.163 -11.384 -14.230 1.00 98.81 300 GLY A CA 1
ATOM 2309 C C . GLY A 1 300 ? 1.189 -10.208 -14.103 1.00 98.81 300 GLY A C 1
ATOM 2310 O O . GLY A 1 300 ? 0.026 -10.424 -13.773 1.00 98.81 300 GLY A O 1
ATOM 2311 N N . ASN A 1 301 ? 1.649 -8.959 -14.246 1.00 98.94 301 ASN A N 1
ATOM 2312 C CA . ASN A 1 301 ? 0.794 -7.780 -14.099 1.00 98.94 301 ASN A CA 1
ATOM 2313 C C . ASN A 1 301 ? 0.220 -7.352 -15.452 1.00 98.94 301 ASN A C 1
ATOM 2315 O O . ASN A 1 301 ? 0.877 -7.470 -16.485 1.00 98.94 301 ASN A O 1
ATOM 2319 N N . THR A 1 302 ? -0.981 -6.779 -15.424 1.00 98.81 302 THR A N 1
ATOM 2320 C CA . THR A 1 302 ? -1.587 -6.091 -16.568 1.00 98.81 302 THR A CA 1
ATOM 2321 C C . THR A 1 302 ? -1.490 -4.585 -16.355 1.00 98.81 302 THR A C 1
ATOM 2323 O O . THR A 1 302 ? -1.926 -4.069 -15.326 1.00 98.81 302 THR A O 1
ATOM 2326 N N . VAL A 1 303 ? -0.926 -3.867 -17.321 1.00 98.31 303 VAL A N 1
ATOM 2327 C CA . VAL A 1 303 ? -0.792 -2.409 -17.319 1.00 98.31 303 VAL A CA 1
ATOM 2328 C C . VAL A 1 303 ? -1.436 -1.855 -18.581 1.00 98.31 303 VAL A C 1
ATOM 2330 O O . VAL A 1 303 ? -1.021 -2.180 -19.692 1.00 98.31 303 VAL A O 1
ATOM 2333 N N . ASP A 1 304 ? -2.409 -0.969 -18.408 1.00 97.12 304 ASP A N 1
ATOM 2334 C CA . ASP A 1 304 ? -3.055 -0.242 -19.496 1.00 97.12 304 ASP A CA 1
ATOM 2335 C C . ASP A 1 304 ? -3.076 1.259 -19.190 1.00 97.12 304 ASP A C 1
ATOM 2337 O O . ASP A 1 304 ? -3.724 1.728 -18.251 1.00 97.12 304 ASP A O 1
ATOM 2341 N N . GLY A 1 305 ? -2.326 2.038 -19.968 1.00 94.38 305 GLY A N 1
ATOM 2342 C CA . GLY A 1 305 ? -2.341 3.494 -19.864 1.00 94.38 305 GLY A CA 1
ATOM 2343 C C . GLY A 1 305 ? -1.539 4.035 -18.680 1.00 94.38 305 GLY A C 1
ATOM 2344 O O . GLY A 1 305 ? -2.101 4.674 -17.788 1.00 94.38 305 GLY A O 1
ATOM 2345 N N . ALA A 1 306 ? -0.220 3.846 -18.683 1.00 94.25 306 ALA A N 1
ATOM 2346 C CA . ALA A 1 306 ? 0.681 4.400 -17.669 1.00 94.25 306 ALA A CA 1
ATOM 2347 C C . ALA A 1 306 ? 1.506 5.590 -18.194 1.00 94.25 306 ALA A C 1
ATOM 2349 O O . ALA A 1 306 ? 1.731 5.720 -19.396 1.00 94.25 306 ALA A O 1
ATOM 2350 N N . GLY A 1 307 ? 1.970 6.484 -17.316 1.00 92.69 307 GLY A N 1
ATOM 2351 C CA . GLY A 1 307 ? 3.026 7.438 -17.674 1.00 92.69 307 GLY A CA 1
ATOM 2352 C C . GLY A 1 307 ? 4.340 6.708 -17.939 1.00 92.69 307 GLY A C 1
ATOM 2353 O O . GLY A 1 307 ? 4.966 6.895 -18.978 1.00 92.69 307 GLY A O 1
ATOM 2354 N N . ASP A 1 308 ? 4.692 5.829 -17.010 1.00 93.38 308 ASP A N 1
ATOM 2355 C CA . ASP A 1 308 ? 5.897 5.012 -16.982 1.00 93.38 308 ASP A CA 1
ATOM 2356 C C . ASP A 1 308 ? 5.573 3.697 -16.247 1.00 93.38 308 ASP A C 1
ATOM 2358 O O . ASP A 1 308 ? 4.573 3.627 -15.526 1.00 93.38 308 ASP A O 1
ATOM 2362 N N . VAL A 1 309 ? 6.371 2.642 -16.405 1.00 96.00 309 VAL A N 1
ATOM 2363 C CA . VAL A 1 309 ? 6.023 1.331 -15.827 1.00 96.00 309 VAL A CA 1
ATOM 2364 C C . VAL A 1 309 ? 6.834 1.074 -14.576 1.00 96.00 309 VAL A C 1
ATOM 2366 O O . VAL A 1 309 ? 6.280 1.061 -13.480 1.00 96.00 309 VAL A O 1
ATOM 2369 N N . PHE A 1 310 ? 8.140 0.889 -14.709 1.00 97.56 310 PHE A N 1
ATOM 2370 C CA . PHE A 1 310 ? 8.948 0.377 -13.612 1.00 97.56 310 PHE A CA 1
ATOM 2371 C C . PHE A 1 310 ? 10.276 1.114 -13.517 1.00 97.56 310 PHE A C 1
ATOM 2373 O O . PHE A 1 310 ? 11.040 1.181 -14.479 1.00 97.56 310 PHE A O 1
ATOM 2380 N N . ARG A 1 311 ? 10.596 1.618 -12.326 1.00 96.81 311 ARG A N 1
ATOM 2381 C CA . ARG A 1 311 ? 11.911 2.188 -12.032 1.00 96.81 311 ARG A CA 1
ATOM 2382 C C . ARG A 1 311 ? 12.462 1.647 -10.723 1.00 96.81 311 ARG A C 1
ATOM 2384 O O . ARG A 1 311 ? 11.749 1.666 -9.729 1.00 96.81 311 ARG A O 1
ATOM 2391 N N . LEU A 1 312 ? 13.747 1.290 -10.706 1.00 97.25 312 LEU A N 1
ATOM 2392 C CA . LEU A 1 312 ? 14.568 1.265 -9.489 1.00 97.25 312 LEU A CA 1
ATOM 2393 C C . LEU A 1 312 ? 15.693 2.298 -9.613 1.00 97.25 312 LEU A C 1
ATOM 2395 O O . LEU A 1 312 ? 16.444 2.258 -10.584 1.00 97.25 312 LEU A O 1
ATOM 2399 N N . SER A 1 313 ? 15.801 3.222 -8.657 1.00 96.06 313 SER A N 1
ATOM 2400 C CA . SER A 1 313 ? 16.835 4.270 -8.617 1.00 96.06 313 SER A CA 1
ATOM 2401 C C . SER A 1 313 ? 17.721 4.125 -7.384 1.00 96.06 313 SER A C 1
ATOM 2403 O O . SER A 1 313 ? 17.243 4.295 -6.265 1.00 96.06 313 SER A O 1
ATOM 2405 N N . PHE A 1 314 ? 19.004 3.833 -7.575 1.00 95.75 314 PHE A N 1
ATOM 2406 C CA . PHE A 1 314 ? 19.953 3.543 -6.493 1.00 95.75 314 PHE A CA 1
ATOM 2407 C C . PHE A 1 314 ? 20.803 4.757 -6.108 1.00 95.75 314 PHE A C 1
ATOM 2409 O O . PHE A 1 314 ? 22.021 4.672 -6.022 1.00 95.75 314 PHE A O 1
ATOM 2416 N N . ASP A 1 315 ? 20.156 5.894 -5.859 1.00 95.06 315 ASP A N 1
ATOM 2417 C CA . ASP A 1 315 ? 20.846 7.116 -5.444 1.00 95.06 315 ASP A CA 1
ATOM 2418 C C . ASP A 1 315 ? 21.700 6.894 -4.184 1.00 95.06 315 ASP A C 1
ATOM 2420 O O . ASP A 1 315 ? 21.304 6.147 -3.282 1.00 95.06 315 ASP A O 1
ATOM 2424 N N . ALA A 1 316 ? 22.850 7.569 -4.119 1.00 93.88 316 ALA A N 1
ATOM 2425 C CA . ALA A 1 316 ? 23.730 7.559 -2.958 1.00 93.88 316 ALA A CA 1
ATOM 2426 C C . ALA A 1 316 ? 23.003 8.085 -1.713 1.00 93.88 316 ALA A C 1
ATOM 2428 O O . ALA A 1 316 ? 22.280 9.086 -1.764 1.00 93.88 316 ALA A O 1
ATOM 2429 N N . TYR A 1 317 ? 23.243 7.461 -0.563 1.00 93.12 317 TYR A N 1
ATOM 2430 C CA . TYR A 1 317 ? 22.861 8.056 0.715 1.00 93.12 317 TYR A CA 1
ATOM 2431 C C . TYR A 1 317 ? 23.735 9.290 1.028 1.00 93.12 317 TYR A C 1
ATOM 2433 O O . TYR A 1 317 ? 24.857 9.397 0.531 1.00 93.12 317 TYR A O 1
ATOM 2441 N N . PRO A 1 318 ? 23.287 10.204 1.910 1.00 92.38 318 PRO A N 1
ATOM 2442 C CA . PRO A 1 318 ? 24.058 11.372 2.350 1.00 92.38 318 PRO A CA 1
ATOM 2443 C C . PRO A 1 318 ? 25.471 11.075 2.875 1.00 92.38 318 PRO A C 1
ATOM 2445 O O . PRO A 1 318 ? 26.351 11.924 2.758 1.00 92.38 318 PRO A O 1
ATOM 2448 N N . ASN A 1 319 ? 25.715 9.885 3.439 1.00 92.06 319 ASN A N 1
ATOM 2449 C CA . ASN A 1 319 ? 27.049 9.454 3.874 1.00 92.06 319 ASN A CA 1
ATOM 2450 C C . ASN A 1 319 ? 27.929 8.889 2.740 1.00 92.06 319 ASN A C 1
ATOM 2452 O O . ASN A 1 319 ? 28.997 8.350 3.024 1.00 92.06 319 ASN A O 1
ATOM 2456 N N . GLY A 1 320 ? 27.483 8.967 1.484 1.00 90.88 320 GLY A N 1
ATOM 2457 C CA . GLY A 1 320 ? 28.181 8.440 0.310 1.00 90.88 320 GLY A CA 1
ATOM 2458 C C . GLY A 1 320 ? 28.064 6.926 0.127 1.00 90.88 320 GLY A C 1
ATOM 2459 O O . GLY A 1 320 ? 28.750 6.368 -0.723 1.00 90.88 320 GLY A O 1
ATOM 2460 N N . ALA A 1 321 ? 27.238 6.236 0.921 1.00 89.56 321 ALA A N 1
ATOM 2461 C CA . ALA A 1 321 ? 26.979 4.820 0.695 1.00 89.56 321 ALA A CA 1
ATOM 2462 C C . ALA A 1 321 ? 26.122 4.641 -0.567 1.00 89.56 321 ALA A C 1
ATOM 2464 O O . ALA A 1 321 ? 24.995 5.134 -0.618 1.00 89.56 321 ALA A O 1
ATOM 2465 N N . ASP A 1 322 ? 26.640 3.899 -1.544 1.00 87.81 322 ASP A N 1
ATOM 2466 C CA . ASP A 1 322 ? 25.944 3.581 -2.792 1.00 87.81 322 ASP A CA 1
ATOM 2467 C C . ASP A 1 322 ? 25.280 2.201 -2.698 1.00 87.81 322 ASP A C 1
ATOM 2469 O O . ASP A 1 322 ? 25.977 1.177 -2.664 1.00 87.81 322 ASP A O 1
ATOM 2473 N N . PRO A 1 323 ? 23.940 2.122 -2.644 1.00 91.19 323 PRO A N 1
ATOM 2474 C CA . PRO A 1 323 ? 23.266 0.837 -2.641 1.00 91.19 323 PRO A CA 1
ATOM 2475 C C . PRO A 1 323 ? 23.392 0.149 -4.007 1.00 91.19 323 PRO A C 1
ATOM 2477 O O . PRO A 1 323 ? 23.443 0.778 -5.060 1.00 91.19 323 PRO A O 1
ATOM 2480 N N . THR A 1 324 ? 23.437 -1.180 -3.997 1.00 91.62 324 THR A N 1
ATOM 2481 C CA . THR A 1 324 ? 23.394 -2.009 -5.207 1.00 91.62 324 THR A CA 1
ATOM 2482 C C . THR A 1 324 ? 22.303 -3.050 -5.027 1.00 91.62 324 THR A C 1
ATOM 2484 O O . THR A 1 324 ? 22.289 -3.744 -4.011 1.00 91.62 324 THR A O 1
ATOM 2487 N N . GLY A 1 325 ? 21.416 -3.171 -6.013 1.00 96.56 325 GLY A N 1
ATOM 2488 C CA . GLY A 1 325 ? 20.372 -4.189 -6.002 1.00 96.56 325 GLY A CA 1
ATOM 2489 C C . GLY A 1 325 ? 20.871 -5.546 -6.492 1.00 96.56 325 GLY A C 1
ATOM 2490 O O . GLY A 1 325 ? 21.909 -5.662 -7.153 1.00 96.56 325 GLY A O 1
ATOM 2491 N N . SER A 1 326 ? 20.096 -6.590 -6.224 1.00 98.31 326 SER A N 1
ATOM 2492 C CA . SER A 1 326 ? 20.359 -7.924 -6.765 1.00 98.31 326 SER A CA 1
ATOM 2493 C C . SER A 1 326 ? 19.066 -8.685 -7.038 1.00 98.31 326 SER A C 1
ATOM 2495 O O . SER A 1 326 ? 18.054 -8.434 -6.390 1.00 98.31 326 SER A O 1
ATOM 2497 N N . ASN A 1 327 ? 19.090 -9.610 -7.999 1.00 98.38 327 ASN A N 1
ATOM 2498 C CA . ASN A 1 327 ? 17.956 -10.477 -8.335 1.00 98.38 327 ASN A CA 1
ATOM 2499 C C . ASN A 1 327 ? 16.664 -9.695 -8.644 1.00 98.38 327 ASN A C 1
ATOM 2501 O O . ASN A 1 327 ? 15.643 -9.870 -7.977 1.00 98.38 327 ASN A O 1
ATOM 2505 N N . LEU A 1 328 ? 16.709 -8.828 -9.659 1.00 98.75 328 LEU A N 1
ATOM 2506 C CA . LEU A 1 328 ? 15.508 -8.187 -10.202 1.00 98.75 328 LEU A CA 1
ATOM 2507 C C . LEU A 1 328 ? 14.853 -9.115 -11.225 1.00 98.75 328 LEU A C 1
ATOM 2509 O O . LEU A 1 328 ? 15.501 -9.523 -12.190 1.00 98.75 328 LEU A O 1
ATOM 2513 N N . VAL A 1 329 ? 13.569 -9.403 -11.046 1.00 98.81 329 VAL A N 1
ATOM 2514 C CA . VAL A 1 329 ? 12.762 -10.187 -11.985 1.00 98.81 329 VAL A CA 1
ATOM 2515 C C . VAL A 1 329 ? 11.617 -9.329 -12.508 1.00 98.81 329 VAL A C 1
ATOM 2517 O O . VAL A 1 329 ? 10.800 -8.839 -11.733 1.00 98.81 329 VAL A O 1
ATOM 2520 N N . ILE A 1 330 ? 11.555 -9.160 -13.824 1.00 98.75 330 ILE A N 1
ATOM 2521 C CA . ILE A 1 330 ? 10.453 -8.518 -14.539 1.00 98.75 330 ILE A CA 1
ATOM 2522 C C . ILE A 1 330 ? 9.953 -9.514 -15.585 1.00 98.75 330 ILE A C 1
ATOM 2524 O O . ILE A 1 330 ? 10.629 -9.735 -16.592 1.00 98.75 330 ILE A O 1
ATOM 2528 N N . ASP A 1 331 ? 8.815 -10.152 -15.317 1.00 98.75 331 ASP A N 1
ATOM 2529 C CA . ASP A 1 331 ? 8.434 -11.393 -16.000 1.00 98.75 331 ASP A CA 1
ATOM 2530 C C . ASP A 1 331 ? 6.940 -11.487 -16.336 1.00 98.75 331 ASP A C 1
ATOM 2532 O O . ASP A 1 331 ? 6.107 -11.158 -15.499 1.00 98.75 331 ASP A O 1
ATOM 2536 N N . ASP A 1 332 ? 6.586 -11.965 -17.529 1.00 98.75 332 ASP A N 1
ATOM 2537 C CA . ASP A 1 332 ? 5.192 -12.275 -17.908 1.00 98.75 332 ASP A CA 1
ATOM 2538 C C . ASP A 1 332 ? 4.196 -11.113 -17.681 1.00 98.75 332 ASP A C 1
ATOM 2540 O O . ASP A 1 332 ? 3.065 -11.304 -17.242 1.00 98.75 332 ASP A O 1
ATOM 2544 N N . ASN A 1 333 ? 4.614 -9.864 -17.917 1.00 98.88 333 ASN A N 1
ATOM 2545 C CA . ASN A 1 333 ? 3.710 -8.713 -17.822 1.00 98.88 333 ASN A CA 1
ATOM 2546 C C . ASN A 1 333 ? 3.068 -8.398 -19.179 1.00 98.88 333 ASN A C 1
ATOM 2548 O O . ASN A 1 333 ? 3.723 -8.488 -20.217 1.00 98.88 333 ASN A O 1
ATOM 2552 N N . ASP A 1 334 ? 1.813 -7.950 -19.161 1.00 98.75 334 ASP A N 1
ATOM 2553 C CA . ASP A 1 334 ? 1.117 -7.395 -20.324 1.00 98.75 334 ASP A CA 1
ATOM 2554 C C . ASP A 1 334 ? 1.007 -5.876 -20.174 1.00 98.75 334 ASP A C 1
ATOM 2556 O O . ASP A 1 334 ? 0.346 -5.379 -19.264 1.00 98.75 334 ASP A O 1
ATOM 2560 N N . ILE A 1 335 ? 1.728 -5.129 -21.008 1.00 98.38 335 ILE A N 1
ATOM 2561 C CA . ILE A 1 335 ? 1.953 -3.692 -20.848 1.00 98.38 335 ILE A CA 1
ATOM 2562 C C . ILE A 1 335 ? 1.536 -2.971 -22.125 1.00 98.38 335 ILE A C 1
ATOM 2564 O O . ILE A 1 335 ? 2.092 -3.191 -23.202 1.00 98.38 335 ILE A O 1
ATOM 2568 N N . SER A 1 336 ? 0.587 -2.049 -21.994 1.00 97.50 336 SER A N 1
ATOM 2569 C CA . SER A 1 336 ? 0.028 -1.315 -23.122 1.00 97.50 336 SER A CA 1
ATOM 2570 C C . SER A 1 336 ? -0.161 0.177 -22.844 1.00 97.50 336 SER A C 1
ATOM 2572 O O . SER A 1 336 ? -0.278 0.620 -21.697 1.00 97.50 336 SER A O 1
ATOM 2574 N N . HIS A 1 337 ? -0.162 0.967 -23.921 1.00 95.81 337 HIS A N 1
ATOM 2575 C CA . HIS A 1 337 ? -0.490 2.399 -23.906 1.00 95.81 337 HIS A CA 1
ATOM 2576 C C . HIS A 1 337 ? 0.372 3.239 -22.946 1.00 95.81 337 HIS A C 1
ATOM 2578 O O . HIS A 1 337 ? -0.109 4.169 -22.291 1.00 95.81 337 HIS A O 1
ATOM 2584 N N . VAL A 1 338 ? 1.665 2.927 -22.847 1.00 94.88 338 VAL A N 1
ATOM 2585 C CA . VAL A 1 338 ? 2.603 3.706 -22.028 1.00 94.88 338 VAL A CA 1
ATOM 2586 C C . VAL A 1 338 ? 2.922 5.033 -22.716 1.00 94.88 338 VAL A C 1
ATOM 2588 O O . VAL A 1 338 ? 3.338 5.057 -23.874 1.00 94.88 338 VAL A O 1
ATOM 2591 N N . ARG A 1 339 ? 2.731 6.143 -21.994 1.00 92.75 339 ARG A N 1
ATOM 2592 C CA . ARG A 1 339 ? 2.767 7.510 -22.535 1.00 92.75 339 ARG A CA 1
ATOM 2593 C C . ARG A 1 339 ? 4.158 8.123 -22.639 1.00 92.75 339 ARG A C 1
ATOM 2595 O O . ARG A 1 339 ? 4.302 9.076 -23.400 1.00 92.75 339 ARG A O 1
ATOM 2602 N N . THR A 1 340 ? 5.153 7.651 -21.884 1.00 85.06 340 THR A N 1
ATOM 2603 C CA . THR A 1 340 ? 6.504 8.221 -21.986 1.00 85.06 340 THR A CA 1
ATOM 2604 C C . THR A 1 340 ? 7.055 8.074 -23.407 1.00 85.06 340 THR A C 1
ATOM 2606 O O . THR A 1 340 ? 6.960 7.007 -24.016 1.00 85.06 340 THR A O 1
ATOM 2609 N N . THR A 1 341 ? 7.601 9.164 -23.946 1.00 78.56 341 THR A N 1
ATOM 2610 C CA . THR A 1 341 ? 8.255 9.216 -25.265 1.00 78.56 341 THR A CA 1
ATOM 2611 C C . THR A 1 341 ? 9.765 9.394 -25.152 1.00 78.56 341 THR A C 1
ATOM 2613 O O . THR A 1 341 ? 10.499 8.919 -26.017 1.00 78.56 341 THR A O 1
ATOM 2616 N N . ASP A 1 342 ? 10.214 10.039 -24.072 1.00 73.69 342 ASP A N 1
ATOM 2617 C CA . ASP A 1 342 ? 11.586 10.534 -23.907 1.00 73.69 342 ASP A CA 1
ATOM 2618 C C . ASP A 1 342 ? 12.400 9.695 -22.908 1.00 73.69 342 ASP A C 1
ATOM 2620 O O . ASP A 1 342 ? 13.600 9.913 -22.745 1.00 73.69 342 ASP A O 1
ATOM 2624 N N . SER A 1 343 ? 11.761 8.733 -22.234 1.00 77.50 343 SER A N 1
ATOM 2625 C CA . SER A 1 343 ? 12.413 7.788 -21.327 1.00 77.50 343 SER A CA 1
ATOM 2626 C C . SER A 1 343 ? 12.017 6.348 -21.627 1.00 77.50 343 SER A C 1
ATOM 2628 O O . SER A 1 343 ? 10.976 6.077 -22.224 1.00 77.50 343 SER A O 1
ATOM 2630 N N . ASP A 1 344 ? 12.832 5.411 -21.154 1.00 88.44 344 ASP A N 1
ATOM 2631 C CA . ASP A 1 344 ? 12.506 3.988 -21.180 1.00 88.44 344 ASP A CA 1
ATOM 2632 C C . ASP A 1 344 ? 11.412 3.677 -20.159 1.00 88.44 344 ASP A C 1
ATOM 2634 O O . ASP A 1 344 ? 11.493 4.130 -19.015 1.00 88.44 344 ASP A O 1
ATOM 2638 N N . ALA A 1 345 ? 10.416 2.884 -20.560 1.00 92.38 345 ALA A N 1
ATOM 2639 C CA . ALA A 1 345 ? 9.283 2.495 -19.716 1.00 92.38 345 ALA A CA 1
ATOM 2640 C C . ALA A 1 345 ? 9.696 1.637 -18.505 1.00 92.38 345 ALA A C 1
ATOM 2642 O O . ALA A 1 345 ? 8.977 1.542 -17.511 1.00 92.38 345 ALA A O 1
ATOM 2643 N N . ILE A 1 346 ? 10.839 0.959 -18.604 1.00 96.38 346 ILE A N 1
ATOM 2644 C CA . ILE A 1 346 ? 11.388 0.094 -17.565 1.00 96.38 346 ILE A CA 1
ATOM 2645 C C . ILE A 1 346 ? 12.863 0.440 -17.381 1.00 96.38 346 ILE A C 1
ATOM 2647 O O . ILE A 1 346 ? 13.649 0.319 -18.318 1.00 96.38 346 ILE A O 1
ATOM 2651 N N . ARG A 1 347 ? 13.291 0.842 -16.182 1.00 95.88 347 ARG A N 1
ATOM 2652 C CA . ARG A 1 347 ? 14.699 1.213 -15.986 1.00 95.88 347 ARG A CA 1
ATOM 2653 C C . ARG A 1 347 ? 15.292 0.947 -14.614 1.00 95.88 347 ARG A C 1
ATOM 2655 O O . ARG A 1 347 ? 14.625 1.032 -13.584 1.00 95.88 347 ARG A O 1
ATOM 2662 N N . VAL A 1 348 ? 16.603 0.724 -14.631 1.00 96.94 348 VAL A N 1
ATOM 2663 C CA . VAL A 1 348 ? 17.488 0.843 -13.470 1.00 96.94 348 VAL A CA 1
ATOM 2664 C C . VAL A 1 348 ? 18.284 2.135 -13.636 1.00 96.94 348 VAL A C 1
ATOM 2666 O O . VAL A 1 348 ? 18.986 2.310 -14.630 1.00 96.94 348 VAL A O 1
ATOM 2669 N N . ALA A 1 349 ? 18.151 3.049 -12.680 1.00 94.50 349 ALA A N 1
ATOM 2670 C CA . ALA A 1 349 ? 18.766 4.371 -12.696 1.00 94.50 349 ALA A CA 1
ATOM 2671 C C . ALA A 1 349 ? 19.756 4.542 -11.535 1.00 94.50 349 ALA A C 1
ATOM 2673 O O . ALA A 1 349 ? 19.637 3.882 -10.502 1.00 94.50 349 ALA A O 1
ATOM 2674 N N . ASN A 1 350 ? 20.723 5.445 -11.722 1.00 93.94 350 ASN A N 1
ATOM 2675 C CA . ASN A 1 350 ? 21.665 5.911 -10.696 1.00 93.94 350 ASN A CA 1
ATOM 2676 C C . ASN A 1 350 ? 22.396 4.792 -9.934 1.00 93.94 350 ASN A C 1
ATOM 2678 O O . ASN A 1 350 ? 22.777 4.964 -8.790 1.00 93.94 350 ASN A O 1
ATOM 2682 N N . GLY A 1 351 ? 22.609 3.646 -10.579 1.00 93.00 351 GLY A N 1
ATOM 2683 C CA . GLY A 1 351 ? 23.304 2.499 -10.008 1.00 93.00 351 GLY A CA 1
ATOM 2684 C C . GLY A 1 351 ? 23.110 1.260 -10.869 1.00 93.00 351 GLY A C 1
ATOM 2685 O O . GLY A 1 351 ? 23.003 1.361 -12.096 1.00 93.00 351 GLY A O 1
ATOM 2686 N N . ARG A 1 352 ? 23.101 0.081 -10.241 1.00 95.44 352 ARG A N 1
ATOM 2687 C CA . ARG A 1 352 ? 23.023 -1.200 -10.952 1.00 95.44 352 ARG A CA 1
ATOM 2688 C C . ARG A 1 352 ? 22.327 -2.290 -10.149 1.00 95.44 352 ARG A C 1
ATOM 2690 O O . ARG A 1 352 ? 22.266 -2.230 -8.922 1.00 95.44 352 ARG A O 1
ATOM 2697 N N . VAL A 1 353 ? 21.902 -3.325 -10.867 1.00 97.38 353 VAL A N 1
ATOM 2698 C CA . VAL A 1 353 ? 21.459 -4.605 -10.308 1.00 97.38 353 VAL A CA 1
ATOM 2699 C C . VAL A 1 353 ? 22.386 -5.730 -10.770 1.00 97.38 353 VAL A C 1
ATOM 2701 O O . VAL A 1 353 ? 22.811 -5.758 -11.926 1.00 97.38 353 VAL A O 1
ATOM 2704 N N . VAL A 1 354 ? 22.694 -6.675 -9.880 1.00 98.12 354 VAL A N 1
ATOM 2705 C CA . VAL A 1 354 ? 23.364 -7.939 -10.232 1.00 98.12 354 VAL A CA 1
ATOM 2706 C C . VAL A 1 354 ? 22.329 -9.059 -10.330 1.00 98.12 354 VAL A C 1
ATOM 2708 O O . VAL A 1 354 ? 21.621 -9.329 -9.365 1.00 98.12 354 VAL A O 1
ATOM 2711 N N . GLY A 1 355 ? 22.248 -9.723 -11.484 1.00 97.94 355 GLY A N 1
ATOM 2712 C CA . GLY A 1 355 ? 21.251 -10.761 -11.753 1.00 97.94 355 GLY A CA 1
ATOM 2713 C C . GLY A 1 355 ? 19.892 -10.151 -12.084 1.00 97.94 355 GLY A C 1
ATOM 2714 O O . GLY A 1 355 ? 19.013 -10.073 -11.232 1.00 97.94 355 GLY A O 1
ATOM 2715 N N . LEU A 1 356 ? 19.721 -9.702 -13.327 1.00 98.38 356 LEU A N 1
ATOM 2716 C CA . LEU A 1 356 ? 18.462 -9.141 -13.818 1.00 98.38 356 LEU A CA 1
ATOM 2717 C C . LEU A 1 356 ? 17.836 -10.114 -14.812 1.00 98.38 356 LEU A C 1
ATOM 2719 O O . LEU A 1 356 ? 18.502 -10.545 -15.750 1.00 98.38 356 LEU A O 1
ATOM 2723 N N . ARG A 1 357 ? 16.556 -10.439 -14.639 1.00 98.50 357 ARG A N 1
ATOM 2724 C CA . ARG A 1 357 ? 15.777 -11.241 -15.588 1.00 98.50 357 ARG A CA 1
ATOM 2725 C C . ARG A 1 357 ? 14.639 -10.389 -16.120 1.00 98.50 357 ARG A C 1
ATOM 2727 O O . ARG A 1 357 ? 13.819 -9.915 -15.341 1.00 98.50 357 ARG A O 1
ATOM 2734 N N . PHE A 1 358 ? 14.624 -10.185 -17.429 1.00 98.44 358 PHE A N 1
ATOM 2735 C CA . PHE A 1 358 ? 13.584 -9.456 -18.137 1.00 98.44 358 PHE A CA 1
ATOM 2736 C C . PHE A 1 358 ? 12.996 -10.373 -19.206 1.00 98.44 358 PHE A C 1
ATOM 2738 O O . PHE A 1 358 ? 13.546 -10.490 -20.305 1.00 98.44 358 PHE A O 1
ATOM 2745 N N . THR A 1 359 ? 11.942 -11.103 -18.847 1.00 98.50 359 THR A N 1
ATOM 2746 C CA . THR A 1 359 ? 11.488 -12.264 -19.617 1.00 98.50 359 THR A CA 1
ATOM 2747 C C . THR A 1 359 ? 9.996 -12.266 -19.911 1.00 98.50 359 THR A C 1
ATOM 2749 O O . THR A 1 359 ? 9.199 -11.770 -19.130 1.00 98.50 359 THR A O 1
ATOM 2752 N N . ASP A 1 360 ? 9.626 -12.786 -21.080 1.00 98.50 360 ASP A N 1
ATOM 2753 C CA . ASP A 1 360 ? 8.241 -13.109 -21.446 1.00 98.50 360 ASP A CA 1
ATOM 2754 C C . ASP A 1 360 ? 7.224 -11.949 -21.326 1.00 98.50 360 ASP A C 1
ATOM 2756 O O . ASP A 1 360 ? 6.018 -12.163 -21.250 1.00 98.50 360 ASP A O 1
ATOM 2760 N N . ASN A 1 361 ? 7.682 -10.693 -21.373 1.00 98.62 361 ASN A N 1
ATOM 2761 C CA . ASN A 1 361 ? 6.805 -9.524 -21.308 1.00 98.62 361 ASN A CA 1
ATOM 2762 C C . ASN A 1 361 ? 6.218 -9.193 -22.687 1.00 98.62 361 ASN A C 1
ATOM 2764 O O . ASN A 1 361 ? 6.905 -9.252 -23.713 1.00 98.62 361 ASN A O 1
ATOM 2768 N N . ARG A 1 362 ? 4.952 -8.778 -22.712 1.00 98.38 362 ARG A N 1
ATOM 2769 C CA . ARG A 1 362 ? 4.248 -8.307 -23.907 1.00 98.38 362 ARG A CA 1
ATOM 2770 C C . ARG A 1 362 ? 4.058 -6.800 -23.836 1.00 98.38 362 ARG A C 1
ATOM 2772 O O . ARG A 1 362 ? 3.488 -6.285 -22.882 1.00 98.38 362 ARG A O 1
ATOM 2779 N N . PHE A 1 363 ? 4.517 -6.104 -24.867 1.00 97.62 363 PHE A N 1
ATOM 2780 C CA . PHE A 1 363 ? 4.380 -4.662 -25.016 1.00 97.62 363 PHE A CA 1
ATOM 2781 C C . PHE A 1 363 ? 3.493 -4.341 -26.210 1.00 97.62 363 PHE A C 1
ATOM 2783 O O . PHE A 1 363 ? 3.659 -4.927 -27.280 1.00 97.62 363 PHE A O 1
ATOM 2790 N N . SER A 1 364 ? 2.597 -3.373 -26.072 1.00 96.88 364 SER A N 1
ATOM 2791 C CA . SER A 1 364 ? 1.836 -2.851 -27.207 1.00 96.88 364 SER A CA 1
ATOM 2792 C C . SER A 1 364 ? 1.574 -1.355 -27.085 1.00 96.88 364 SER A C 1
ATOM 2794 O O . SER A 1 364 ? 1.504 -0.814 -25.984 1.00 96.88 364 SER A O 1
ATOM 2796 N N . ALA A 1 365 ? 1.466 -0.658 -28.21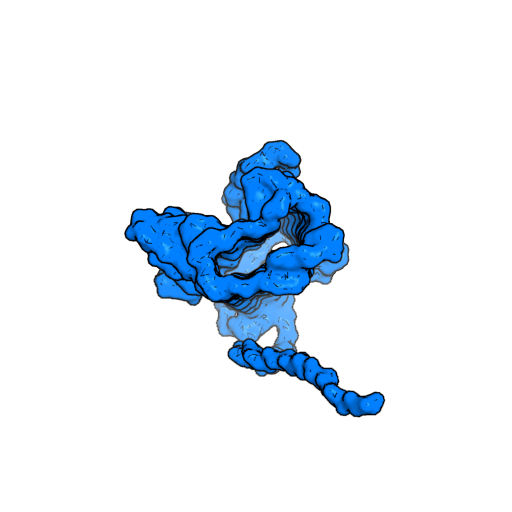8 1.00 94.12 365 ALA A N 1
ATOM 2797 C CA . ALA A 1 365 ? 1.110 0.767 -28.247 1.00 94.12 365 ALA A CA 1
ATOM 2798 C C . ALA A 1 365 ? 1.989 1.649 -27.325 1.00 94.12 365 ALA A C 1
ATOM 2800 O O . ALA A 1 365 ? 1.504 2.526 -26.609 1.00 94.12 365 ALA A O 1
ATOM 2801 N N . MET A 1 366 ? 3.300 1.393 -27.322 1.00 93.69 366 MET A N 1
ATOM 2802 C CA . MET A 1 366 ? 4.268 2.107 -26.482 1.00 93.69 366 MET A CA 1
ATOM 2803 C C . MET A 1 366 ? 4.677 3.438 -27.123 1.00 93.69 366 MET A C 1
ATOM 2805 O O . MET A 1 366 ? 5.083 3.456 -28.288 1.00 93.69 366 MET A O 1
ATOM 2809 N N . GLY A 1 367 ? 4.647 4.527 -26.349 1.00 85.81 367 GLY A N 1
ATOM 2810 C CA . GLY A 1 367 ? 5.105 5.849 -26.787 1.00 85.81 367 GLY A CA 1
ATOM 2811 C C . GLY A 1 367 ? 6.606 5.902 -27.092 1.00 85.81 367 GLY A C 1
ATOM 2812 O O . GLY A 1 367 ? 7.022 6.535 -28.063 1.00 85.81 367 GLY A O 1
ATOM 2813 N N . SER A 1 368 ? 7.425 5.188 -26.317 1.00 81.75 368 SER A N 1
ATOM 2814 C CA . SER A 1 368 ? 8.874 5.125 -26.507 1.00 81.75 368 SER A CA 1
ATOM 2815 C C . SER A 1 368 ? 9.274 4.076 -27.555 1.00 81.75 368 SER A C 1
ATOM 2817 O O . SER A 1 368 ? 8.645 3.024 -27.722 1.00 81.75 368 SER A O 1
ATOM 2819 N N . ARG A 1 369 ? 10.378 4.317 -28.276 1.00 76.44 369 ARG A N 1
ATOM 2820 C CA . ARG A 1 369 ? 10.982 3.304 -29.172 1.00 76.44 369 ARG A CA 1
ATOM 2821 C C . ARG A 1 369 ? 11.777 2.246 -28.410 1.00 76.44 369 ARG A C 1
ATOM 2823 O O . ARG A 1 369 ? 11.804 1.091 -28.824 1.00 76.44 369 ARG A O 1
ATOM 2830 N N . ILE A 1 370 ? 12.398 2.631 -27.302 1.00 82.38 370 ILE A N 1
ATOM 2831 C CA . ILE A 1 370 ? 13.145 1.731 -26.425 1.00 82.38 370 ILE A CA 1
ATOM 2832 C C . ILE A 1 370 ? 12.291 1.477 -25.185 1.00 82.38 370 ILE A C 1
ATOM 2834 O O . ILE A 1 370 ? 11.745 2.406 -24.592 1.00 82.38 370 ILE A O 1
ATOM 2838 N N . VAL A 1 371 ? 12.099 0.201 -24.851 1.00 87.44 371 VAL A N 1
ATOM 2839 C CA . VAL A 1 371 ? 11.254 -0.199 -23.720 1.00 87.44 371 VAL A CA 1
ATOM 2840 C C . VAL A 1 371 ? 12.045 -0.166 -22.418 1.00 87.44 371 VAL A C 1
ATOM 2842 O O . VAL A 1 371 ? 11.471 0.175 -21.386 1.00 87.44 371 VAL A O 1
ATOM 2845 N N . HIS A 1 372 ? 13.340 -0.501 -22.457 1.00 92.19 372 HIS A N 1
ATOM 2846 C CA . HIS A 1 372 ? 14.138 -0.680 -21.253 1.00 92.19 372 HIS A CA 1
ATOM 2847 C C . HIS A 1 372 ? 15.522 -0.018 -21.281 1.00 92.19 372 HIS A C 1
ATOM 2849 O O . HIS A 1 372 ? 16.188 0.010 -22.314 1.00 92.19 372 HIS A O 1
ATOM 2855 N N . ALA A 1 373 ? 15.997 0.389 -20.098 1.00 94.31 373 ALA A N 1
ATOM 2856 C CA . ALA A 1 373 ? 17.387 0.766 -19.846 1.00 94.31 373 ALA A CA 1
ATOM 2857 C C . ALA A 1 373 ? 17.883 0.226 -18.497 1.00 94.31 373 ALA A C 1
ATOM 2859 O O . ALA A 1 373 ? 17.470 0.676 -17.429 1.00 94.31 373 ALA A O 1
ATOM 2860 N N . PHE A 1 374 ? 18.815 -0.729 -18.534 1.00 94.44 374 PHE A N 1
ATOM 2861 C CA . PHE A 1 374 ? 19.340 -1.389 -17.329 1.00 94.44 374 PHE A CA 1
ATOM 2862 C C . PHE A 1 374 ? 20.711 -0.872 -16.865 1.00 94.44 374 PHE A C 1
ATOM 2864 O O . PHE A 1 374 ? 21.288 -1.419 -15.924 1.00 94.44 374 PHE A O 1
ATOM 2871 N N . GLY A 1 375 ? 21.230 0.192 -17.485 1.00 87.62 375 GLY A N 1
ATOM 2872 C CA . GLY A 1 375 ? 22.474 0.844 -17.072 1.00 87.62 375 GLY A CA 1
ATOM 2873 C C . GLY A 1 375 ? 23.664 -0.120 -17.006 1.00 87.62 375 GLY A C 1
ATOM 2874 O O . GLY A 1 375 ? 23.889 -0.906 -17.922 1.00 87.62 375 GLY A O 1
ATOM 2875 N N . SER A 1 376 ? 24.418 -0.072 -15.904 1.00 91.62 376 SER A N 1
ATOM 2876 C CA . SER A 1 376 ? 25.591 -0.930 -15.657 1.00 91.62 376 SER A CA 1
ATOM 2877 C C . SER A 1 376 ? 25.257 -2.255 -14.949 1.00 91.62 376 SER A C 1
ATOM 2879 O O . SER A 1 376 ? 26.113 -2.848 -14.287 1.00 91.62 376 SER A O 1
ATOM 2881 N N . SER A 1 377 ? 24.008 -2.720 -15.058 1.00 96.88 377 SER A N 1
ATOM 2882 C CA . SER A 1 377 ? 23.573 -4.000 -14.484 1.00 96.88 377 SER A CA 1
ATOM 2883 C C . SER A 1 377 ? 24.294 -5.186 -15.127 1.00 96.88 377 SER A C 1
ATOM 2885 O O . SER A 1 377 ? 24.605 -5.177 -16.317 1.00 96.88 377 SER A O 1
ATOM 2887 N N . THR A 1 378 ? 24.564 -6.225 -14.337 1.00 97.38 378 THR A N 1
ATOM 2888 C CA . THR A 1 378 ? 25.318 -7.414 -14.765 1.00 97.38 378 THR A CA 1
ATOM 2889 C C . THR A 1 378 ? 24.504 -8.686 -14.564 1.00 97.38 378 THR A C 1
ATOM 2891 O O . THR A 1 378 ? 23.542 -8.710 -13.799 1.00 97.38 378 THR A O 1
ATOM 2894 N N . GLY A 1 379 ? 24.861 -9.760 -15.278 1.00 97.00 379 GLY A N 1
ATOM 2895 C CA . GLY A 1 379 ? 24.065 -10.994 -15.264 1.00 97.00 379 GLY A CA 1
ATOM 2896 C C . GLY A 1 379 ? 22.650 -10.776 -15.810 1.00 97.00 379 GLY A C 1
ATOM 2897 O O . GLY A 1 379 ? 21.695 -11.335 -15.276 1.00 97.00 379 GLY A O 1
ATOM 2898 N N . VAL A 1 380 ? 22.522 -9.906 -16.817 1.00 97.62 380 VAL A N 1
ATOM 2899 C CA . VAL A 1 380 ? 21.250 -9.555 -17.450 1.00 97.62 380 VAL A CA 1
ATOM 2900 C C . VAL A 1 380 ? 20.838 -10.670 -18.410 1.00 97.62 380 VAL A C 1
ATOM 2902 O O . VAL A 1 380 ? 21.578 -11.010 -19.332 1.00 97.62 380 VAL A O 1
ATOM 2905 N N . VAL A 1 381 ? 19.648 -11.221 -18.201 1.00 97.88 381 VAL A N 1
ATOM 2906 C CA . VAL A 1 381 ? 18.993 -12.187 -19.083 1.00 97.88 381 VAL A CA 1
ATOM 2907 C C . VAL A 1 381 ? 17.766 -11.519 -19.677 1.00 97.88 381 VAL A C 1
ATOM 2909 O O . VAL A 1 381 ? 16.854 -11.150 -18.938 1.00 97.88 381 VAL A O 1
ATOM 2912 N N . ILE A 1 382 ? 17.741 -11.400 -21.004 1.00 97.44 382 ILE A N 1
ATOM 2913 C CA . ILE A 1 382 ? 16.589 -10.898 -21.749 1.00 97.44 382 ILE A CA 1
ATOM 2914 C C . ILE A 1 382 ? 16.150 -11.961 -22.755 1.00 97.44 382 ILE A C 1
ATOM 2916 O O . ILE A 1 382 ? 16.963 -12.440 -23.550 1.00 97.44 382 ILE A O 1
ATOM 2920 N N . ALA A 1 383 ? 14.900 -12.415 -22.654 1.00 97.56 383 ALA A N 1
ATOM 2921 C CA . ALA A 1 383 ? 14.377 -13.489 -23.496 1.00 97.56 383 ALA A CA 1
ATOM 2922 C C . ALA A 1 383 ? 12.846 -13.477 -23.566 1.00 97.56 383 ALA A C 1
ATOM 2924 O O . ALA A 1 383 ? 12.182 -13.066 -22.628 1.00 97.56 383 ALA A O 1
ATOM 2925 N N . GLY A 1 384 ? 12.276 -13.957 -24.674 1.00 97.25 384 GLY A N 1
ATOM 2926 C CA . GLY A 1 384 ? 10.830 -14.208 -24.785 1.00 97.25 384 GLY A CA 1
ATOM 2927 C C . GLY A 1 384 ? 9.924 -12.971 -24.839 1.00 97.25 384 GLY A C 1
ATOM 2928 O O . GLY A 1 384 ? 8.725 -13.110 -25.062 1.00 97.25 384 GLY A O 1
ATOM 2929 N N . ASN A 1 385 ? 10.476 -11.760 -24.719 1.00 97.94 385 ASN A N 1
ATOM 2930 C CA . ASN A 1 385 ? 9.691 -10.534 -24.805 1.00 97.94 385 ASN A CA 1
ATOM 2931 C C . ASN A 1 385 ? 9.138 -10.311 -26.222 1.00 97.94 385 ASN A C 1
ATOM 2933 O O . ASN A 1 385 ? 9.737 -10.700 -27.234 1.00 97.94 385 ASN A O 1
ATOM 2937 N N . SER A 1 386 ? 8.005 -9.620 -26.306 1.00 96.94 386 SER A N 1
ATOM 2938 C CA . SER A 1 386 ? 7.401 -9.206 -27.570 1.00 96.94 386 SER A CA 1
ATOM 2939 C C . SER A 1 386 ? 6.919 -7.764 -27.517 1.00 96.94 386 SER A C 1
ATOM 2941 O O . SER A 1 386 ? 6.490 -7.278 -26.476 1.00 96.94 386 SER A O 1
ATOM 2943 N N . ARG A 1 387 ? 6.983 -7.075 -28.654 1.00 95.44 387 ARG A N 1
ATOM 2944 C CA . ARG A 1 387 ? 6.437 -5.737 -28.851 1.00 95.44 387 ARG A CA 1
ATOM 2945 C C . ARG A 1 387 ? 5.587 -5.724 -30.110 1.00 95.44 387 ARG A C 1
ATOM 2947 O O . ARG A 1 387 ? 6.079 -6.077 -31.179 1.00 95.44 387 ARG A O 1
ATOM 2954 N N . ASP A 1 388 ? 4.331 -5.310 -29.974 1.00 94.12 388 ASP A N 1
ATOM 2955 C CA . ASP A 1 388 ? 3.357 -5.227 -31.065 1.00 94.12 388 ASP A CA 1
ATOM 2956 C C . ASP A 1 388 ? 3.283 -6.556 -31.861 1.00 94.12 388 ASP A C 1
ATOM 2958 O O . ASP A 1 388 ? 3.202 -6.581 -33.087 1.00 94.12 388 ASP A O 1
ATOM 2962 N N . GLY A 1 389 ? 3.385 -7.687 -31.146 1.00 91.12 389 GLY A N 1
ATOM 2963 C CA . GLY A 1 389 ? 3.386 -9.047 -31.702 1.00 91.12 389 GLY A CA 1
ATOM 2964 C C . GLY A 1 389 ? 4.716 -9.526 -32.306 1.00 91.12 389 GLY A C 1
ATOM 2965 O O . GLY A 1 389 ? 4.850 -10.710 -32.612 1.00 91.12 389 GLY A O 1
ATOM 2966 N N . ALA A 1 390 ? 5.718 -8.656 -32.452 1.00 92.75 390 ALA A N 1
ATOM 2967 C CA . ALA A 1 390 ? 7.055 -9.024 -32.912 1.00 92.75 390 ALA A CA 1
ATOM 2968 C C . ALA A 1 390 ? 7.981 -9.358 -31.735 1.00 92.75 390 ALA A C 1
ATOM 2970 O O . ALA A 1 390 ? 7.822 -8.829 -30.639 1.00 92.75 390 ALA A O 1
ATOM 2971 N N . ARG A 1 391 ? 8.992 -10.209 -31.953 1.00 92.88 391 ARG A N 1
ATOM 2972 C CA . ARG A 1 391 ? 10.009 -10.500 -30.930 1.00 92.88 391 ARG A CA 1
ATOM 2973 C C . ARG A 1 391 ? 10.743 -9.215 -30.539 1.00 92.88 391 ARG A C 1
ATOM 2975 O O . ARG A 1 391 ? 11.265 -8.518 -31.408 1.00 92.88 391 ARG A O 1
ATOM 2982 N N . TYR A 1 392 ? 10.822 -8.951 -29.241 1.00 89.62 392 TYR A N 1
ATOM 2983 C CA . TYR A 1 392 ? 11.594 -7.857 -28.670 1.00 89.62 392 TYR A CA 1
ATOM 2984 C C . TYR A 1 392 ? 12.834 -8.430 -27.961 1.00 89.62 392 TYR A C 1
ATOM 2986 O O . TYR A 1 392 ? 12.709 -9.479 -27.319 1.00 89.62 392 TYR A O 1
ATOM 2994 N N . PRO A 1 393 ? 14.023 -7.820 -28.143 1.00 76.44 393 PRO A N 1
ATOM 2995 C CA . PRO A 1 393 ? 15.253 -8.266 -27.505 1.00 76.44 393 PRO A CA 1
ATOM 2996 C C . PRO A 1 393 ? 15.151 -8.409 -25.998 1.00 76.44 393 PRO A C 1
ATOM 2998 O O . PRO A 1 393 ? 14.453 -7.586 -25.355 1.00 76.44 393 PRO A O 1
#

pLDDT: mean 88.42, std 17.11, range [26.91, 98.94]